Protein AF-A0A954RKA4-F1 (afdb_monomer)

Secondary structure (DSSP, 8-state):
--PPPPP------------SSSSPEEEEEEESSPPP-SS---TTTTTTSPPP---EEETS-TTPBPTT--EEEEEE-SSEEEEEEEE--------SSSSSS-EE-TT-SEES---TTSSSEEEEEEEE--TT---S-SSP-EEEEEEEE-SEEEEEETTEEESS-EEEEEESS-SSSS-S-TT-SSSS---S-EEEEEEETTEEEEEEEEEGGG-B-SSTTTB--S---TT-EEEEEEEEE-S-TTS-EEESS--TT--TTSSPPEEEEEEEEEE-----TT--S-SS--SHHHHHHHHHHHHHT---GGG--SSSS--SHHHHHHIIIIIS---TT-SS-SS-BSHHHHHHHHHHT-TT-S-TT---GGGT--SSSSS-SHHHHHHHHHHT-BTS-PPPP--------HHHHHHHHHHHHHHHTT-

pLDDT: mean 81.96, std 17.19, range [28.33, 98.38]

Mean predicted aligned error: 15.94 Å

Structure (mmCIF, N/CA/C/O backbone):
data_AF-A0A954RKA4-F1
#
_entry.id   AF-A0A954RKA4-F1
#
loop_
_atom_site.group_PDB
_atom_site.id
_atom_site.type_symbol
_atom_site.label_atom_id
_atom_site.label_alt_id
_atom_site.label_comp_id
_atom_site.label_asym_id
_atom_site.label_entity_id
_atom_site.label_seq_id
_atom_site.pdbx_PDB_ins_code
_atom_site.Cartn_x
_atom_site.Cartn_y
_atom_site.Cartn_z
_atom_site.occupancy
_atom_site.B_iso_or_equiv
_atom_site.auth_seq_id
_atom_site.auth_comp_id
_atom_site.auth_asym_id
_atom_site.auth_atom_id
_atom_site.pdbx_PDB_model_num
ATOM 1 N N . MET A 1 1 ? 3.715 -55.652 24.867 1.00 40.78 1 MET A N 1
ATOM 2 C CA . MET A 1 1 ? 4.384 -54.336 24.985 1.00 40.78 1 MET A CA 1
ATOM 3 C C . MET A 1 1 ? 4.525 -53.743 23.589 1.00 40.78 1 MET A C 1
ATOM 5 O O . MET A 1 1 ? 5.425 -54.133 22.860 1.00 40.78 1 MET A O 1
ATOM 9 N N . LYS A 1 2 ? 3.582 -52.889 23.175 1.00 31.70 2 LYS A N 1
ATOM 10 C CA . LYS A 1 2 ? 3.650 -52.148 21.905 1.00 31.70 2 LYS A CA 1
ATOM 11 C C . LYS A 1 2 ? 4.477 -50.883 22.158 1.00 31.70 2 LYS A C 1
ATOM 13 O O . LYS A 1 2 ? 4.059 -50.062 22.970 1.00 31.70 2 LYS A O 1
ATOM 18 N N . LYS A 1 3 ? 5.653 -50.753 21.537 1.00 32.97 3 LYS A N 1
ATOM 19 C CA . LYS A 1 3 ? 6.442 -49.512 21.572 1.00 32.97 3 LYS A CA 1
ATOM 20 C C . LYS A 1 3 ? 5.907 -48.576 20.486 1.00 32.97 3 LYS A C 1
ATOM 22 O O . LYS A 1 3 ? 5.891 -48.949 19.318 1.00 32.97 3 LYS A O 1
ATOM 27 N N . LYS A 1 4 ? 5.417 -47.409 20.906 1.00 32.41 4 LYS A N 1
ATOM 28 C CA . LYS A 1 4 ? 5.016 -46.299 20.036 1.00 32.41 4 LYS A CA 1
ATOM 29 C C . LYS A 1 4 ? 6.285 -45.652 19.469 1.00 32.41 4 LYS A C 1
ATOM 31 O O . LYS A 1 4 ? 7.171 -45.308 20.247 1.00 32.41 4 LYS A O 1
ATOM 36 N N . PHE A 1 5 ? 6.368 -45.511 18.150 1.00 32.53 5 PHE A N 1
ATOM 37 C CA . PHE A 1 5 ? 7.300 -44.588 17.505 1.00 32.53 5 PHE A CA 1
ATOM 38 C C . PHE A 1 5 ? 6.641 -43.208 17.514 1.00 32.53 5 PHE A C 1
ATOM 40 O O . PHE A 1 5 ? 5.547 -43.051 16.978 1.00 32.53 5 PHE A O 1
ATOM 47 N N . ALA A 1 6 ? 7.267 -42.244 18.184 1.00 33.91 6 ALA A N 1
ATOM 48 C CA . ALA A 1 6 ? 6.931 -40.835 18.044 1.00 33.91 6 ALA A CA 1
ATOM 49 C C . ALA A 1 6 ? 7.654 -40.321 16.793 1.00 33.91 6 ALA A C 1
ATOM 51 O O . ALA A 1 6 ? 8.879 -40.418 16.715 1.00 33.91 6 ALA A O 1
ATOM 52 N N . GLY A 1 7 ? 6.891 -39.860 15.802 1.00 29.59 7 GLY A N 1
ATOM 53 C CA . GLY A 1 7 ? 7.426 -39.140 14.653 1.00 29.59 7 GLY A CA 1
ATOM 54 C C . GLY A 1 7 ? 7.868 -37.756 15.108 1.00 29.59 7 GLY A C 1
ATOM 55 O O . GLY A 1 7 ? 7.061 -36.993 15.629 1.00 29.59 7 GLY A O 1
ATOM 56 N N . LEU A 1 8 ? 9.157 -37.471 14.961 1.00 30.92 8 LEU A N 1
ATOM 57 C CA . LEU A 1 8 ? 9.710 -36.136 15.115 1.00 30.92 8 LEU A CA 1
ATOM 58 C C . LEU A 1 8 ? 9.461 -35.413 13.786 1.00 30.92 8 LEU A C 1
ATOM 60 O O . LEU A 1 8 ? 10.080 -35.760 12.782 1.00 30.92 8 LEU A O 1
ATOM 64 N N . ALA A 1 9 ? 8.507 -34.482 13.765 1.00 30.31 9 ALA A N 1
ATOM 65 C CA . ALA A 1 9 ? 8.347 -33.557 12.652 1.00 30.31 9 ALA A CA 1
ATOM 66 C C . ALA A 1 9 ? 9.579 -32.644 12.641 1.00 30.31 9 ALA A C 1
ATOM 68 O O . ALA A 1 9 ? 9.789 -31.856 13.561 1.00 30.31 9 ALA A O 1
ATOM 69 N N . LEU A 1 10 ? 10.443 -32.837 11.647 1.00 31.09 10 LEU A N 1
ATOM 70 C CA . LEU A 1 10 ? 11.583 -31.972 11.400 1.00 31.09 10 LEU A CA 1
ATOM 71 C C . LEU A 1 10 ? 11.029 -30.747 10.667 1.00 31.09 10 LEU A C 1
ATOM 73 O O . LEU A 1 10 ? 10.738 -30.825 9.478 1.00 31.09 10 LEU A O 1
ATOM 77 N N . ALA A 1 11 ? 10.802 -29.653 11.393 1.00 31.05 11 ALA A N 1
ATOM 78 C CA . ALA A 1 11 ? 10.578 -28.359 10.768 1.00 31.05 11 ALA A CA 1
ATOM 79 C C . ALA A 1 11 ? 11.879 -27.986 10.048 1.00 31.05 11 ALA A C 1
ATOM 81 O O . ALA A 1 11 ? 12.910 -27.760 10.686 1.00 31.05 11 ALA A O 1
ATOM 82 N N . THR A 1 12 ? 11.856 -28.025 8.719 1.00 31.56 12 THR A N 1
ATOM 83 C CA . THR A 1 12 ? 12.965 -27.570 7.887 1.00 31.56 12 THR A CA 1
ATOM 84 C C . THR A 1 12 ? 13.032 -26.055 8.026 1.00 31.56 12 THR A C 1
ATOM 86 O O . THR A 1 12 ? 12.305 -25.333 7.358 1.00 31.56 12 THR A O 1
ATOM 89 N N . ALA A 1 13 ? 13.872 -25.569 8.937 1.00 32.25 13 ALA A N 1
ATOM 90 C CA . ALA A 1 13 ? 14.295 -24.181 8.907 1.00 32.25 13 ALA A CA 1
ATOM 91 C C . ALA A 1 13 ? 15.088 -23.984 7.609 1.00 32.25 13 ALA A C 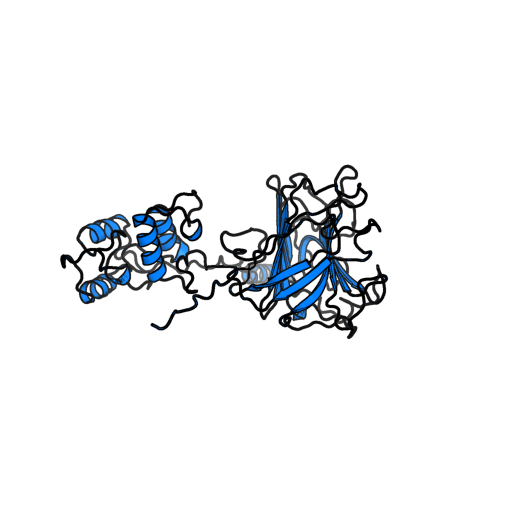1
ATOM 93 O O . ALA A 1 13 ? 16.156 -24.581 7.438 1.00 32.25 13 ALA A O 1
ATOM 94 N N . VAL A 1 14 ? 14.540 -23.198 6.683 1.00 33.31 14 VAL A N 1
ATOM 95 C CA . VAL A 1 14 ? 15.291 -22.696 5.534 1.00 33.31 14 VAL A CA 1
ATOM 96 C C . VAL A 1 14 ? 16.367 -21.778 6.104 1.00 33.31 14 VAL A C 1
ATOM 98 O O . VAL A 1 14 ? 16.091 -20.695 6.610 1.00 33.31 14 VAL A O 1
ATOM 101 N N . LEU A 1 15 ? 17.607 -22.263 6.103 1.00 28.33 15 LEU A N 1
ATOM 102 C CA . LEU A 1 15 ? 18.774 -21.413 6.275 1.00 28.33 15 LEU A CA 1
ATOM 103 C C . LEU A 1 15 ? 18.884 -20.554 5.015 1.00 28.33 15 LEU A C 1
ATOM 105 O O . LEU A 1 15 ? 19.332 -21.047 3.982 1.00 28.33 15 LEU A O 1
ATOM 109 N N . VAL A 1 16 ? 18.494 -19.285 5.108 1.00 34.72 16 VAL A N 1
ATOM 110 C CA . VAL A 1 16 ? 18.868 -18.276 4.114 1.00 34.72 16 VAL A CA 1
ATOM 111 C C . VAL A 1 16 ? 20.362 -18.014 4.297 1.00 34.72 16 VAL A C 1
ATOM 113 O O . VAL A 1 16 ? 20.797 -17.297 5.197 1.00 34.72 16 VAL A O 1
ATOM 116 N N . THR A 1 17 ? 21.180 -18.696 3.503 1.00 34.22 17 THR A N 1
ATOM 117 C CA . THR A 1 17 ? 22.578 -18.318 3.296 1.00 34.22 17 THR A CA 1
ATOM 118 C C . THR A 1 17 ? 22.600 -17.181 2.280 1.00 34.22 17 THR A C 1
ATOM 120 O O . THR A 1 17 ? 22.096 -17.369 1.178 1.00 34.22 17 THR A O 1
ATOM 123 N N . GLY A 1 18 ? 23.148 -16.024 2.663 1.00 41.81 18 GLY A N 1
ATOM 124 C CA . GLY A 1 18 ? 23.172 -14.813 1.836 1.00 41.81 18 GLY A CA 1
ATOM 125 C C . GLY A 1 18 ? 23.814 -15.008 0.460 1.00 41.81 18 GLY A C 1
ATOM 126 O O . GLY A 1 18 ? 24.760 -15.786 0.316 1.00 41.81 18 GLY A O 1
ATOM 127 N N . ASN A 1 19 ? 23.309 -14.272 -0.531 1.00 42.78 19 ASN A N 1
ATOM 128 C CA . ASN A 1 19 ? 23.819 -14.266 -1.898 1.00 42.78 19 ASN A CA 1
ATOM 129 C C . ASN A 1 19 ? 24.371 -12.882 -2.253 1.00 42.78 19 ASN A C 1
ATOM 131 O O . ASN A 1 19 ? 23.688 -11.875 -2.110 1.00 42.78 19 ASN A O 1
ATOM 135 N N . ALA A 1 20 ? 25.599 -12.851 -2.775 1.00 48.22 20 ALA A N 1
ATOM 136 C CA . ALA A 1 20 ? 26.123 -11.715 -3.525 1.00 48.22 20 ALA A CA 1
ATOM 137 C C . ALA A 1 20 ? 25.416 -11.694 -4.896 1.00 48.22 20 ALA A C 1
ATOM 139 O O . ALA A 1 20 ? 25.847 -12.347 -5.841 1.00 48.22 20 ALA A O 1
ATOM 140 N N . TYR A 1 21 ? 24.228 -11.083 -4.884 1.00 60.62 21 TYR A N 1
ATOM 141 C CA . TYR A 1 21 ? 23.344 -10.617 -5.965 1.00 60.62 21 TYR A CA 1
ATOM 142 C C . TYR A 1 21 ? 23.162 -11.477 -7.228 1.00 60.62 21 TYR A C 1
ATOM 144 O O . TYR A 1 21 ? 22.986 -10.941 -8.317 1.00 60.62 21 TYR A O 1
ATOM 152 N N . GLY A 1 22 ? 23.113 -12.807 -7.096 1.00 73.25 22 GLY A N 1
ATOM 153 C CA . GLY A 1 22 ? 22.403 -13.628 -8.088 1.00 73.25 22 GLY A CA 1
ATOM 154 C C . GLY A 1 22 ? 20.940 -13.183 -8.237 1.00 73.25 22 GLY A C 1
ATOM 155 O O . GLY A 1 22 ? 20.454 -12.407 -7.416 1.00 73.25 22 GLY A O 1
ATOM 156 N N . GLN A 1 23 ? 20.246 -13.693 -9.259 1.00 86.69 23 GLN A N 1
ATOM 157 C CA . GLN A 1 23 ? 18.830 -13.395 -9.494 1.00 86.69 23 GLN A CA 1
ATOM 158 C C . GLN A 1 23 ? 18.017 -13.528 -8.198 1.00 86.69 23 GLN A C 1
ATOM 160 O O . GLN A 1 23 ? 17.986 -14.596 -7.576 1.00 86.69 23 GLN A O 1
ATOM 165 N N . LYS A 1 24 ? 17.421 -12.415 -7.767 1.00 90.06 24 LYS A N 1
ATOM 166 C CA . LYS A 1 24 ? 16.569 -12.353 -6.580 1.00 90.06 24 LYS A CA 1
ATOM 167 C C . LYS A 1 24 ? 15.159 -12.804 -6.914 1.00 90.06 24 LYS A C 1
ATOM 169 O O . LYS A 1 24 ? 14.712 -12.629 -8.037 1.00 90.06 24 LYS A O 1
ATOM 174 N N . SER A 1 25 ? 14.465 -13.317 -5.908 1.00 92.62 25 SER A N 1
ATOM 175 C CA . SER A 1 25 ? 13.063 -13.708 -5.998 1.00 92.62 25 SER A CA 1
ATOM 176 C C . SER A 1 25 ? 12.302 -13.076 -4.831 1.00 92.62 25 SER A C 1
ATOM 178 O O . SER A 1 25 ? 12.846 -12.991 -3.725 1.00 92.62 25 SER A O 1
ATOM 180 N N . TYR A 1 26 ? 11.085 -12.598 -5.075 1.00 95.19 26 TYR A N 1
ATOM 181 C CA . TYR A 1 26 ? 10.196 -11.993 -4.084 1.00 95.19 26 TYR A CA 1
ATOM 182 C C . TYR A 1 26 ? 8.806 -12.624 -4.196 1.00 95.19 26 TYR A C 1
ATOM 184 O O . TYR A 1 26 ? 8.243 -12.702 -5.285 1.00 95.19 26 TYR A O 1
ATOM 192 N N . THR A 1 27 ? 8.236 -13.082 -3.077 1.00 95.31 27 THR A N 1
ATOM 193 C CA . THR A 1 27 ? 6.907 -13.713 -3.093 1.00 95.31 27 THR A CA 1
ATOM 194 C C . THR A 1 27 ? 5.807 -12.658 -2.991 1.00 95.31 27 THR A C 1
ATOM 196 O O . THR A 1 27 ? 5.656 -12.017 -1.952 1.00 95.31 27 THR A O 1
ATOM 199 N N . VAL A 1 28 ? 4.991 -12.526 -4.036 1.00 97.00 28 VAL A N 1
ATOM 200 C CA . VAL A 1 28 ? 3.840 -11.615 -4.077 1.00 97.00 28 VAL A CA 1
ATOM 201 C C . VAL A 1 28 ? 2.608 -12.388 -3.611 1.00 97.00 28 VAL A C 1
ATOM 203 O O . VAL A 1 28 ? 2.045 -13.215 -4.330 1.00 97.00 28 VAL A O 1
ATOM 206 N N . LYS A 1 29 ? 2.223 -12.183 -2.350 1.00 93.94 29 LYS A N 1
ATOM 207 C CA . LYS A 1 29 ? 1.128 -12.923 -1.707 1.00 93.94 29 LYS A CA 1
ATOM 208 C C . LYS A 1 29 ? -0.224 -12.258 -1.924 1.00 93.94 29 LYS A C 1
ATOM 210 O O . LYS A 1 29 ? -0.306 -11.034 -2.052 1.00 93.94 29 LYS A O 1
ATOM 215 N N . ARG A 1 30 ? -1.283 -13.070 -1.918 1.00 93.25 30 ARG A N 1
ATOM 216 C CA . ARG A 1 30 ? -2.652 -12.562 -2.004 1.00 93.25 30 ARG A CA 1
ATOM 217 C C . ARG A 1 30 ? -2.992 -11.766 -0.740 1.00 93.25 30 ARG A C 1
ATOM 219 O O . ARG A 1 30 ? -2.594 -12.170 0.347 1.00 93.25 30 ARG A O 1
ATOM 226 N N . ILE A 1 31 ? -3.759 -10.689 -0.849 1.00 88.62 31 ILE A N 1
ATOM 227 C CA . ILE A 1 31 ? -4.225 -9.865 0.269 1.00 88.62 31 ILE A CA 1
ATOM 228 C C . ILE A 1 31 ? -5.742 -9.985 0.437 1.00 88.62 31 ILE A C 1
ATOM 230 O O . ILE A 1 31 ? -6.473 -10.226 -0.527 1.00 88.62 31 ILE A O 1
ATOM 234 N N . SER A 1 32 ? -6.229 -9.909 1.676 1.00 80.44 32 SER A N 1
ATOM 235 C CA . SER A 1 32 ? -7.670 -9.920 1.973 1.00 80.44 32 SER A CA 1
ATOM 236 C C . SER A 1 32 ? -8.275 -8.531 2.147 1.00 80.44 32 SER A C 1
ATOM 238 O O . SER A 1 32 ? -9.467 -8.384 1.887 1.00 80.44 32 SER A O 1
ATOM 240 N N . SER A 1 33 ? -7.486 -7.543 2.578 1.00 79.69 33 SER A N 1
ATOM 241 C CA . SER A 1 33 ? -7.903 -6.144 2.664 1.00 79.69 33 SER A CA 1
ATOM 242 C C . SER A 1 33 ? -6.897 -5.273 1.907 1.00 79.69 33 SER A C 1
ATOM 244 O O . SER A 1 33 ? -5.787 -5.058 2.388 1.00 79.69 33 SER A O 1
ATOM 246 N N . PRO A 1 34 ? -7.236 -4.808 0.698 1.00 83.31 34 PRO A N 1
ATOM 247 C CA . PRO A 1 34 ? -6.290 -4.074 -0.125 1.00 83.31 34 PRO A CA 1
ATOM 248 C C . PRO A 1 34 ? -5.897 -2.727 0.511 1.00 83.31 34 PRO A C 1
ATOM 250 O O . PRO A 1 34 ? -6.751 -2.072 1.117 1.00 83.31 34 PRO A O 1
ATOM 253 N N . PRO A 1 35 ? -4.630 -2.302 0.364 1.00 85.12 35 PRO A N 1
ATOM 254 C CA . PRO A 1 35 ? -4.154 -1.000 0.820 1.00 85.12 35 PRO A CA 1
ATOM 255 C C . PRO A 1 35 ? -4.751 0.139 -0.018 1.00 85.12 35 PRO A C 1
ATOM 257 O O . PRO A 1 35 ? -5.205 -0.062 -1.152 1.00 85.12 35 PRO A O 1
ATOM 260 N N . VAL A 1 36 ? -4.737 1.353 0.529 1.00 85.19 36 VAL A N 1
ATOM 261 C CA . VAL A 1 36 ? -5.232 2.563 -0.130 1.00 85.19 36 VAL A CA 1
ATOM 262 C C . VAL A 1 36 ? -4.041 3.363 -0.634 1.00 85.19 36 VAL A C 1
ATOM 264 O O . VAL A 1 36 ? -3.213 3.796 0.144 1.00 85.19 36 VAL A O 1
ATOM 267 N N . ALA A 1 37 ? -3.971 3.629 -1.940 1.00 87.56 37 ALA A N 1
ATOM 268 C CA . ALA A 1 37 ? -2.922 4.491 -2.482 1.00 87.56 37 ALA A CA 1
ATOM 269 C C . ALA A 1 37 ? -3.180 5.965 -2.113 1.00 87.56 37 ALA A C 1
ATOM 271 O O . ALA A 1 37 ? -3.823 6.698 -2.873 1.00 87.56 37 ALA A O 1
ATOM 272 N N . ASP A 1 38 ? -2.701 6.396 -0.946 1.00 86.38 38 ASP A N 1
ATOM 273 C CA . ASP A 1 38 ? -2.819 7.773 -0.450 1.00 86.38 38 ASP A CA 1
ATOM 274 C C . ASP A 1 38 ? -1.472 8.409 -0.059 1.00 86.38 38 ASP A C 1
ATOM 276 O O . ASP A 1 38 ? -1.408 9.610 0.227 1.00 86.38 38 ASP A O 1
ATOM 280 N N . GLY A 1 39 ? -0.379 7.645 -0.154 1.00 86.88 39 GLY A N 1
ATOM 281 C CA . GLY A 1 39 ? 0.970 8.120 0.129 1.00 86.88 39 GLY A CA 1
ATOM 282 C C . GLY A 1 39 ? 1.261 8.188 1.626 1.00 86.88 39 GLY A C 1
ATOM 283 O O . GLY A 1 39 ? 2.191 8.901 2.023 1.00 86.88 39 GLY A O 1
ATOM 284 N N . VAL A 1 40 ? 0.484 7.480 2.446 1.00 86.06 40 VAL A N 1
ATOM 285 C CA . VAL A 1 40 ? 0.645 7.337 3.890 1.00 86.06 40 VAL A CA 1
ATOM 286 C C . VAL A 1 40 ? 0.630 5.855 4.229 1.00 86.06 40 VAL A C 1
ATOM 288 O O . VAL A 1 40 ? -0.375 5.183 4.097 1.00 86.06 40 VAL A O 1
ATOM 291 N N . MET A 1 41 ? 1.736 5.354 4.780 1.00 84.88 41 MET A N 1
ATOM 292 C CA . MET A 1 41 ? 1.774 3.976 5.255 1.00 84.88 41 MET A CA 1
ATOM 293 C C . MET A 1 41 ? 0.999 3.889 6.574 1.00 84.88 41 MET A C 1
ATOM 295 O O . MET A 1 41 ? 1.544 4.196 7.642 1.00 84.88 41 MET A O 1
ATOM 299 N N . SER A 1 42 ? -0.266 3.487 6.500 1.00 79.62 42 SER A N 1
ATOM 300 C CA . SER A 1 42 ? -1.127 3.375 7.671 1.00 79.62 42 SER A CA 1
ATOM 301 C C . SER A 1 42 ? -0.745 2.146 8.511 1.00 79.62 42 SER A C 1
ATOM 303 O O . SER A 1 42 ? -0.322 1.118 7.968 1.00 79.62 42 SER A O 1
ATOM 305 N N . PRO A 1 43 ? -0.856 2.204 9.852 1.00 74.19 43 PRO A N 1
ATOM 306 C CA . PRO A 1 43 ? -0.614 1.034 10.695 1.00 74.19 43 PRO A CA 1
ATOM 307 C C . PRO A 1 43 ? -1.485 -0.159 10.275 1.00 74.19 43 PRO A C 1
ATOM 309 O O . PRO A 1 43 ? -2.679 0.001 10.037 1.00 74.19 43 PRO A O 1
ATOM 312 N N . GLY A 1 44 ? -0.893 -1.354 10.179 1.00 67.12 44 GLY A N 1
ATOM 313 C CA . GLY A 1 44 ? -1.605 -2.593 9.835 1.00 67.12 44 GLY A CA 1
ATOM 314 C C . GLY A 1 44 ? -1.896 -2.806 8.343 1.00 67.12 44 GLY A C 1
ATOM 315 O O . GLY A 1 44 ? -2.179 -3.928 7.925 1.00 67.12 44 GLY A O 1
ATOM 316 N N . GLU A 1 45 ? -1.781 -1.767 7.517 1.00 77.50 45 GLU A N 1
ATOM 317 C CA . GLU A 1 45 ? -2.143 -1.804 6.095 1.00 77.50 45 GLU A CA 1
ATOM 318 C C . GLU A 1 45 ? -1.328 -2.827 5.288 1.00 77.50 45 GLU A C 1
ATOM 320 O O . GLU A 1 45 ? -1.862 -3.569 4.468 1.00 77.50 45 GLU A O 1
ATOM 325 N N . TRP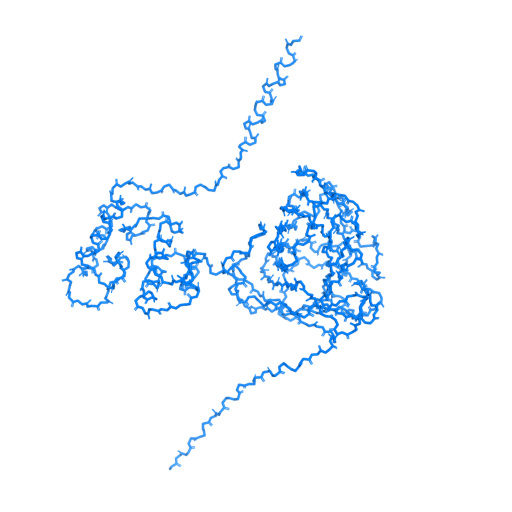 A 1 46 ? -0.031 -2.918 5.582 1.00 83.62 46 TRP A N 1
ATOM 326 C CA . TRP A 1 46 ? 0.920 -3.785 4.882 1.00 83.62 46 TRP A CA 1
ATOM 327 C C . TRP A 1 46 ? 1.418 -4.956 5.744 1.00 83.62 46 TRP A C 1
ATOM 329 O O . TRP A 1 46 ? 2.467 -5.545 5.458 1.00 83.62 46 TRP A O 1
ATOM 339 N N . ASP A 1 47 ? 0.702 -5.286 6.821 1.00 76.94 47 ASP A N 1
ATOM 340 C CA . ASP A 1 47 ? 1.088 -6.363 7.730 1.00 76.94 47 ASP A CA 1
ATOM 341 C C . ASP A 1 47 ? 1.045 -7.733 7.044 1.00 76.94 47 ASP A C 1
ATOM 343 O O . ASP A 1 47 ? 0.261 -8.005 6.139 1.00 76.94 47 ASP A O 1
ATOM 347 N N . GLY A 1 48 ? 1.979 -8.607 7.423 1.00 77.12 48 GLY A N 1
ATOM 348 C CA . GLY A 1 48 ? 2.141 -9.919 6.789 1.00 77.12 48 GLY A CA 1
ATOM 349 C C . GLY A 1 48 ? 2.678 -9.887 5.351 1.00 77.12 48 GLY A C 1
ATOM 350 O O . GLY A 1 48 ? 3.124 -10.930 4.867 1.00 77.12 48 GLY A O 1
ATOM 351 N N . VAL A 1 49 ? 2.712 -8.723 4.691 1.00 89.19 49 VAL A N 1
ATOM 352 C CA . VAL A 1 49 ? 3.351 -8.539 3.385 1.00 89.19 49 VAL A CA 1
ATOM 353 C C . VAL A 1 49 ? 4.864 -8.424 3.575 1.00 89.19 49 VAL A C 1
ATOM 355 O O . VAL A 1 49 ? 5.36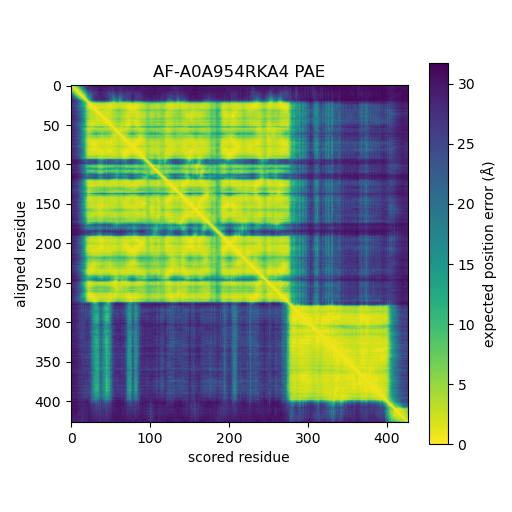6 -7.643 4.390 1.00 89.19 49 VAL A O 1
ATOM 358 N N . GLU A 1 50 ? 5.612 -9.236 2.829 1.00 87.56 50 GLU A N 1
ATOM 359 C CA . GLU A 1 50 ? 7.067 -9.302 2.939 1.00 87.56 50 GLU A CA 1
ATOM 360 C C . GLU A 1 50 ? 7.705 -7.947 2.609 1.00 87.56 50 GLU A C 1
ATOM 362 O O . GLU A 1 50 ? 7.356 -7.301 1.627 1.00 87.56 50 GLU A O 1
ATOM 367 N N . ASN A 1 51 ? 8.678 -7.511 3.405 1.00 89.00 51 ASN A N 1
ATOM 368 C CA . ASN A 1 51 ? 9.482 -6.352 3.043 1.00 89.00 51 ASN A CA 1
ATOM 369 C C . ASN A 1 51 ? 10.670 -6.808 2.198 1.00 89.00 51 ASN A C 1
ATOM 371 O O . ASN A 1 51 ? 11.455 -7.639 2.655 1.00 89.00 51 ASN A O 1
ATOM 375 N N . SER A 1 52 ? 10.824 -6.251 0.997 1.00 92.12 52 SER A N 1
ATOM 376 C CA . SER A 1 52 ? 12.013 -6.490 0.171 1.00 92.12 52 SER A CA 1
ATOM 377 C C . SER A 1 52 ? 13.287 -6.066 0.907 1.00 92.12 52 SER A C 1
ATOM 379 O O . SER A 1 52 ? 13.256 -5.307 1.878 1.00 92.12 52 SER A O 1
ATOM 381 N N . SER A 1 53 ? 14.440 -6.538 0.446 1.00 82.38 53 SER A N 1
ATOM 382 C CA . SER A 1 53 ? 15.713 -6.240 1.094 1.00 82.38 53 SER A CA 1
ATOM 383 C C . SER A 1 53 ? 16.866 -6.086 0.106 1.00 82.38 53 SER A C 1
ATOM 385 O O . SER A 1 53 ? 16.796 -6.494 -1.056 1.00 82.38 53 SER A O 1
ATOM 387 N N . GLU A 1 54 ? 17.971 -5.546 0.628 1.00 82.19 54 GLU A N 1
ATOM 388 C CA . GLU A 1 54 ? 19.298 -5.605 0.006 1.00 82.19 54 GLU A CA 1
ATOM 389 C C . GLU A 1 54 ? 19.386 -4.907 -1.360 1.00 82.19 54 GLU A C 1
ATOM 391 O O . GLU A 1 54 ? 19.978 -5.461 -2.286 1.00 82.19 54 GLU A O 1
ATOM 396 N N . PHE A 1 55 ? 18.805 -3.713 -1.523 1.00 90.94 55 PHE A N 1
ATOM 397 C CA . PHE A 1 55 ? 19.056 -2.937 -2.739 1.00 90.94 55 PHE A CA 1
ATOM 398 C C . PHE A 1 55 ? 20.564 -2.709 -2.890 1.00 90.94 55 PHE A C 1
ATOM 400 O O . PHE A 1 55 ? 21.286 -2.438 -1.926 1.00 90.94 55 PHE A O 1
ATOM 407 N N . ALA A 1 56 ? 21.043 -2.851 -4.116 1.00 89.75 56 ALA A N 1
ATOM 408 C CA . ALA A 1 56 ? 22.438 -2.625 -4.440 1.00 89.75 56 ALA A CA 1
ATOM 409 C C . ALA A 1 56 ? 22.586 -1.335 -5.237 1.00 89.75 56 ALA A C 1
ATOM 411 O O . ALA A 1 56 ? 21.607 -0.683 -5.604 1.00 89.75 56 ALA A O 1
ATOM 412 N N . MET A 1 57 ? 23.829 -0.991 -5.546 1.00 90.00 57 MET A N 1
ATOM 413 C CA . MET A 1 57 ? 24.146 0.248 -6.228 1.00 90.00 57 MET A CA 1
ATOM 414 C C . MET A 1 57 ? 24.554 0.045 -7.689 1.00 90.00 57 MET A C 1
ATOM 416 O O . MET A 1 57 ? 25.573 -0.583 -7.981 1.00 90.00 57 MET A O 1
ATOM 420 N N . LEU A 1 58 ? 23.793 0.622 -8.628 1.00 87.19 58 LEU A N 1
ATOM 421 C CA . LEU A 1 58 ? 24.231 0.710 -10.024 1.00 87.19 58 LEU A CA 1
ATOM 422 C C . LEU A 1 58 ? 25.431 1.647 -10.167 1.00 87.19 58 LEU A C 1
ATOM 424 O O . LEU A 1 58 ? 25.514 2.697 -9.527 1.00 87.19 58 LEU A O 1
ATOM 428 N N . ARG A 1 59 ? 26.310 1.308 -11.115 1.00 85.56 59 ARG A N 1
ATOM 429 C CA . ARG A 1 59 ? 27.538 2.037 -11.478 1.00 85.56 59 ARG A CA 1
ATOM 430 C C . ARG A 1 59 ? 28.521 2.183 -10.313 1.00 85.56 59 ARG A C 1
ATOM 432 O O . ARG A 1 59 ? 29.343 3.098 -10.323 1.00 85.56 59 ARG A O 1
ATOM 439 N N . GLN A 1 60 ? 28.421 1.289 -9.339 1.00 85.94 60 GLN A N 1
ATOM 440 C CA . GLN A 1 60 ? 29.303 1.163 -8.184 1.00 85.94 60 GLN A CA 1
ATOM 441 C C . GLN A 1 60 ? 29.858 -0.266 -8.119 1.00 85.94 60 GLN A C 1
ATOM 443 O O . GLN A 1 60 ? 29.526 -1.106 -8.963 1.00 85.94 60 GLN A O 1
ATOM 448 N N . ASP A 1 61 ? 30.738 -0.531 -7.156 1.00 82.56 61 ASP A N 1
ATOM 449 C CA . ASP A 1 61 ? 31.364 -1.843 -7.030 1.00 82.56 61 ASP A CA 1
ATOM 450 C C . ASP A 1 61 ? 30.338 -2.899 -6.571 1.00 82.56 61 ASP A C 1
ATOM 452 O O . ASP A 1 61 ? 29.390 -2.622 -5.830 1.00 82.56 61 ASP A O 1
ATOM 456 N N . GLU A 1 62 ? 30.528 -4.145 -7.015 1.00 77.75 62 GLU A N 1
ATOM 457 C CA . GLU A 1 62 ? 29.713 -5.283 -6.577 1.00 77.75 62 GLU A CA 1
ATOM 458 C C . GLU A 1 62 ? 29.820 -5.435 -5.050 1.00 77.75 62 GLU A C 1
ATOM 460 O O . GLU A 1 62 ? 30.903 -5.684 -4.514 1.00 77.75 62 GLU A O 1
ATOM 465 N N . GLY A 1 63 ? 28.697 -5.282 -4.344 1.00 78.19 63 GLY A N 1
ATOM 466 C CA . GLY A 1 63 ? 28.666 -5.291 -2.877 1.00 78.19 63 GLY A CA 1
ATOM 467 C C . GLY A 1 63 ? 28.206 -3.979 -2.251 1.00 78.19 63 GLY A C 1
ATOM 468 O O . GLY A 1 63 ? 27.790 -4.000 -1.092 1.00 78.19 63 GLY A O 1
ATOM 469 N N . ASP A 1 64 ? 28.233 -2.870 -2.993 1.00 86.19 64 ASP A N 1
ATOM 470 C CA . ASP A 1 64 ? 27.754 -1.587 -2.489 1.00 86.19 64 ASP A CA 1
ATOM 471 C C . ASP A 1 64 ? 26.230 -1.620 -2.310 1.00 86.19 64 ASP A C 1
ATOM 473 O O . ASP A 1 64 ? 25.477 -1.921 -3.239 1.00 86.19 64 ASP A O 1
ATOM 477 N N . VAL A 1 65 ? 25.797 -1.334 -1.082 1.00 87.50 65 VAL A N 1
ATOM 478 C CA . VAL A 1 65 ? 24.395 -1.371 -0.642 1.00 87.50 65 VAL A CA 1
ATOM 479 C C . VAL A 1 65 ? 23.784 0.022 -0.609 1.00 87.50 65 VAL A C 1
ATOM 481 O O . VAL A 1 65 ? 24.483 1.023 -0.426 1.00 87.50 65 VAL A O 1
ATOM 484 N N . ASP A 1 66 ? 22.463 0.082 -0.730 1.00 87.94 66 ASP A N 1
ATOM 485 C CA . ASP A 1 66 ? 21.704 1.314 -0.586 1.00 87.94 66 ASP A CA 1
ATOM 486 C C . ASP A 1 66 ? 21.819 1.895 0.837 1.00 87.94 66 ASP A C 1
ATOM 488 O O . ASP A 1 66 ? 21.467 1.270 1.834 1.00 87.94 66 ASP A O 1
ATOM 492 N N . ALA A 1 67 ? 22.302 3.134 0.948 1.00 87.62 67 ALA A N 1
ATOM 493 C CA . ALA A 1 67 ? 22.421 3.822 2.239 1.00 87.62 67 ALA A CA 1
ATOM 494 C C . ALA A 1 67 ? 21.105 4.466 2.715 1.00 87.62 67 ALA A C 1
ATOM 496 O O . ALA A 1 67 ? 21.047 5.005 3.819 1.00 87.62 67 ALA A O 1
ATOM 497 N N . HIS A 1 68 ? 20.078 4.454 1.866 1.00 89.00 68 HIS A N 1
ATOM 498 C CA . HIS A 1 68 ? 18.808 5.154 2.068 1.00 89.00 68 HIS A CA 1
ATOM 499 C C . HIS A 1 68 ? 17.624 4.205 2.243 1.00 89.00 68 HIS A C 1
ATOM 501 O O . HIS A 1 68 ? 16.476 4.621 2.115 1.00 89.00 68 HIS A O 1
ATOM 507 N N . GLU A 1 69 ? 17.908 2.935 2.522 1.00 89.88 69 GLU A N 1
ATOM 508 C CA . GLU A 1 69 ? 16.927 1.938 2.947 1.00 89.88 69 GLU A CA 1
ATOM 509 C C . GLU A 1 69 ? 15.693 1.895 2.038 1.00 89.88 69 GLU A C 1
ATOM 511 O O . GLU A 1 69 ? 14.561 1.917 2.510 1.00 89.88 69 GLU A O 1
ATOM 516 N N . TYR A 1 70 ? 15.914 1.846 0.723 1.00 92.38 70 TYR A N 1
ATOM 517 C CA . TYR A 1 70 ? 14.841 1.652 -0.244 1.00 92.38 70 TYR A CA 1
ATOM 518 C C . TYR A 1 70 ? 14.248 0.258 -0.062 1.00 92.38 70 TYR A C 1
ATOM 520 O O . TYR A 1 70 ? 14.953 -0.752 -0.138 1.00 92.38 70 TYR A O 1
ATOM 528 N N . ARG A 1 71 ? 12.950 0.192 0.216 1.00 93.56 71 ARG A N 1
ATOM 529 C CA . ARG A 1 71 ? 12.227 -1.059 0.452 1.00 93.56 71 ARG A CA 1
ATOM 530 C C . ARG A 1 71 ? 10.886 -0.989 -0.236 1.00 93.56 71 ARG A C 1
ATOM 532 O O . ARG A 1 71 ? 10.135 -0.055 0.020 1.00 93.56 71 ARG A O 1
ATOM 539 N N . PHE A 1 72 ? 10.581 -1.974 -1.065 1.00 96.88 72 PHE A N 1
ATOM 540 C CA . PHE A 1 72 ? 9.223 -2.221 -1.514 1.00 96.88 72 PHE A CA 1
ATOM 541 C C . PHE A 1 72 ? 8.533 -3.371 -0.779 1.00 96.88 72 PHE A C 1
ATOM 543 O O . PHE A 1 72 ? 9.195 -4.278 -0.262 1.00 96.88 72 PHE A O 1
ATOM 550 N N . ARG A 1 73 ? 7.203 -3.339 -0.806 1.00 97.00 73 ARG A N 1
ATOM 551 C CA . ARG A 1 73 ? 6.296 -4.458 -0.535 1.00 97.00 73 ARG A CA 1
ATOM 552 C C . ARG A 1 73 ? 5.351 -4.608 -1.721 1.00 97.00 73 ARG A C 1
ATOM 554 O O . ARG A 1 73 ? 4.992 -3.597 -2.320 1.00 97.00 73 ARG A O 1
ATOM 561 N N . MET A 1 74 ? 4.948 -5.830 -2.045 1.00 97.56 74 MET A N 1
ATOM 562 C CA . MET A 1 74 ? 3.945 -6.101 -3.072 1.00 97.56 74 MET A CA 1
ATOM 563 C C . MET A 1 74 ? 2.955 -7.154 -2.594 1.00 97.56 74 MET A C 1
ATOM 565 O O . MET A 1 74 ? 3.339 -8.171 -2.014 1.00 97.56 74 MET A O 1
ATOM 569 N N . ALA A 1 75 ? 1.684 -6.913 -2.877 1.00 96.25 75 ALA A N 1
ATOM 570 C CA . ALA A 1 75 ? 0.594 -7.838 -2.610 1.00 96.25 75 ALA A CA 1
ATOM 571 C C . ALA A 1 75 ? -0.434 -7.762 -3.741 1.00 96.25 75 ALA A C 1
ATOM 573 O O . ALA A 1 75 ? -0.374 -6.859 -4.576 1.00 96.25 75 ALA A O 1
ATOM 574 N N . TRP A 1 76 ? -1.369 -8.705 -3.790 1.00 96.56 76 TRP A N 1
ATOM 575 C CA . TRP A 1 76 ? -2.337 -8.767 -4.885 1.00 96.56 76 TRP A CA 1
ATOM 576 C C . TRP A 1 76 ? -3.699 -9.298 -4.450 1.00 96.56 76 TRP A C 1
ATOM 578 O O . TRP A 1 76 ? -3.790 -10.075 -3.507 1.00 96.56 76 TRP A O 1
ATOM 588 N N . ASP A 1 77 ? -4.769 -8.924 -5.135 1.00 94.31 77 ASP A N 1
ATOM 589 C CA . ASP A 1 77 ? -6.086 -9.541 -4.973 1.00 94.31 77 ASP A CA 1
ATOM 590 C C . ASP A 1 77 ? -6.750 -9.796 -6.334 1.00 94.31 77 ASP A C 1
ATOM 592 O O . ASP A 1 77 ? -6.112 -9.744 -7.384 1.00 94.31 77 ASP A O 1
ATOM 596 N N . ASP A 1 78 ? -8.041 -10.119 -6.335 1.00 92.50 78 ASP A N 1
ATOM 597 C CA . ASP A 1 78 ? -8.748 -10.437 -7.576 1.00 92.50 78 ASP A CA 1
ATOM 598 C C . ASP A 1 78 ? -8.927 -9.202 -8.492 1.00 92.50 78 ASP A C 1
ATOM 600 O O . ASP A 1 78 ? -9.291 -9.361 -9.658 1.00 92.50 78 ASP A O 1
ATOM 604 N N . GLU A 1 79 ? -8.678 -7.985 -7.992 1.00 90.94 79 GLU A N 1
ATOM 605 C CA . GLU A 1 79 ? -8.871 -6.716 -8.699 1.00 90.94 79 GLU A CA 1
ATOM 606 C C . GLU A 1 79 ? -7.553 -6.092 -9.176 1.00 90.94 79 GLU A C 1
ATOM 608 O O . GLU A 1 79 ? -7.502 -5.560 -10.293 1.00 90.94 79 GLU A O 1
ATOM 613 N N . ALA A 1 80 ? -6.495 -6.150 -8.364 1.00 94.75 80 ALA A N 1
ATOM 614 C CA . ALA A 1 80 ? -5.247 -5.456 -8.659 1.00 94.75 80 ALA A CA 1
ATOM 615 C C . ALA A 1 80 ? -3.997 -6.062 -8.006 1.00 94.75 80 ALA A C 1
ATOM 617 O O . ALA A 1 80 ? -4.047 -6.860 -7.068 1.00 94.75 80 ALA A O 1
ATOM 618 N N . MET A 1 81 ? -2.849 -5.579 -8.479 1.00 96.38 81 MET A N 1
ATOM 619 C CA . MET A 1 81 ? -1.586 -5.615 -7.753 1.00 96.38 81 MET A CA 1
ATOM 620 C C . MET A 1 81 ? -1.368 -4.287 -7.020 1.00 96.38 81 MET A C 1
ATOM 622 O O . MET A 1 81 ? -1.615 -3.207 -7.562 1.00 96.38 81 MET A O 1
ATOM 626 N N . TYR A 1 82 ? -0.845 -4.373 -5.804 1.00 96.69 82 TYR A N 1
ATOM 627 C CA . TYR A 1 82 ? -0.533 -3.243 -4.939 1.00 96.69 82 TYR A CA 1
ATOM 628 C C . TYR A 1 82 ? 0.960 -3.216 -4.663 1.00 96.69 82 TYR A C 1
ATOM 630 O O . TYR A 1 82 ? 1.577 -4.261 -4.440 1.00 96.69 82 TYR A O 1
ATOM 638 N N . MET A 1 83 ? 1.539 -2.021 -4.612 1.00 97.56 83 MET A N 1
ATOM 639 C CA . MET A 1 83 ? 2.938 -1.851 -4.238 1.00 97.56 83 MET A CA 1
ATOM 640 C C . MET A 1 83 ? 3.114 -0.672 -3.289 1.00 97.56 83 MET A C 1
ATOM 642 O O . MET A 1 83 ? 2.588 0.407 -3.529 1.00 97.56 83 MET A O 1
ATOM 646 N N . LEU A 1 84 ? 3.920 -0.869 -2.253 1.00 97.25 84 LEU A N 1
ATOM 647 C CA . LEU A 1 84 ? 4.460 0.191 -1.407 1.00 97.25 84 LEU A CA 1
ATOM 648 C C . LEU A 1 84 ? 5.946 0.320 -1.701 1.00 97.25 84 LEU A C 1
ATOM 650 O O . LEU A 1 84 ? 6.630 -0.694 -1.804 1.00 97.25 84 LEU A O 1
ATOM 654 N N . LEU A 1 85 ? 6.463 1.541 -1.745 1.00 97.06 85 LEU A N 1
ATOM 655 C CA . LEU A 1 85 ? 7.884 1.847 -1.696 1.00 97.06 85 LEU A CA 1
ATOM 656 C C . LEU A 1 85 ? 8.158 2.843 -0.568 1.00 97.06 85 LEU A C 1
ATOM 658 O O . LEU A 1 85 ? 7.540 3.900 -0.489 1.00 97.06 85 LEU A O 1
ATOM 662 N N . THR A 1 86 ? 9.135 2.522 0.273 1.00 95.75 86 THR A N 1
ATOM 663 C CA . THR A 1 86 ? 9.625 3.395 1.342 1.00 95.75 86 THR A CA 1
ATOM 664 C C . THR A 1 86 ? 11.119 3.651 1.212 1.00 95.75 86 THR A C 1
ATOM 666 O O . THR A 1 86 ? 11.842 2.835 0.638 1.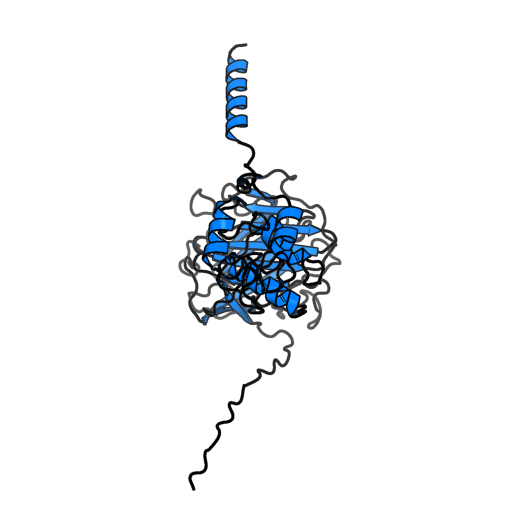00 95.75 86 THR A O 1
ATOM 669 N N . SER A 1 87 ? 11.587 4.777 1.745 1.00 93.50 87 SER A N 1
ATOM 670 C CA . SER A 1 87 ? 13.014 5.099 1.851 1.00 93.50 87 SER A CA 1
ATOM 671 C C . SER A 1 87 ? 13.267 6.082 2.990 1.00 93.50 87 SER A C 1
ATOM 673 O O . SER A 1 87 ? 12.416 6.920 3.272 1.00 93.50 87 SER A O 1
ATOM 675 N N . SER A 1 88 ? 14.457 6.033 3.594 1.00 92.81 88 SER A N 1
ATOM 676 C CA . SER A 1 88 ? 14.951 7.047 4.534 1.00 92.81 88 SER A CA 1
ATOM 677 C C . SER A 1 88 ? 15.679 8.218 3.853 1.00 92.81 88 SER A C 1
ATOM 679 O O . SER A 1 88 ? 16.273 9.064 4.528 1.00 92.81 88 SER A O 1
ATOM 681 N N . TYR A 1 89 ? 15.661 8.301 2.515 1.00 90.31 89 TYR A N 1
ATOM 682 C CA . TYR A 1 89 ? 16.215 9.443 1.786 1.00 90.31 89 TYR A CA 1
ATOM 683 C C . TYR A 1 89 ? 15.448 10.725 2.127 1.00 90.31 89 TYR A C 1
ATOM 685 O O . TYR A 1 89 ? 14.233 10.777 1.998 1.00 90.31 89 TYR A O 1
ATOM 693 N N . ALA A 1 90 ? 16.172 11.768 2.533 1.00 89.44 90 ALA A N 1
ATOM 694 C CA . ALA A 1 90 ? 15.613 13.058 2.954 1.00 89.44 90 ALA A CA 1
ATOM 695 C C . ALA A 1 90 ? 16.056 14.223 2.046 1.00 89.44 90 ALA A C 1
ATOM 697 O O . ALA A 1 9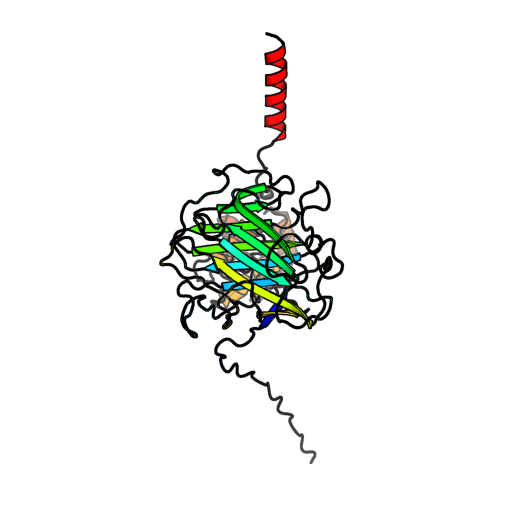0 ? 15.909 15.391 2.403 1.00 89.44 90 ALA A O 1
ATOM 698 N N . GLY A 1 91 ? 16.688 13.912 0.908 1.00 86.69 91 GLY A N 1
ATOM 699 C CA . GLY A 1 91 ? 17.272 14.887 -0.018 1.00 86.69 91 GLY A CA 1
ATOM 700 C C . GLY A 1 91 ? 16.336 15.331 -1.141 1.00 86.69 91 GLY A C 1
ATOM 701 O O . GLY A 1 91 ? 16.821 15.880 -2.129 1.00 86.69 91 GLY A O 1
ATOM 702 N N . TRP A 1 92 ? 15.031 15.075 -1.015 1.00 87.31 92 TRP A N 1
ATOM 703 C CA . TRP A 1 92 ? 14.044 15.415 -2.036 1.00 87.31 92 TRP A CA 1
ATOM 704 C C . TRP A 1 92 ? 14.045 16.909 -2.332 1.00 87.31 92 TRP A C 1
ATOM 706 O O . TRP A 1 92 ? 14.225 17.750 -1.451 1.00 87.31 92 TRP A O 1
ATOM 716 N N . VAL A 1 93 ? 13.840 17.234 -3.601 1.00 84.19 93 VAL A N 1
ATOM 717 C CA . VAL A 1 93 ? 13.794 18.610 -4.080 1.00 84.19 93 VAL A CA 1
ATOM 718 C C . VAL A 1 93 ? 12.432 18.880 -4.690 1.00 84.19 93 VAL A C 1
ATOM 720 O O . VAL A 1 93 ? 11.826 17.998 -5.299 1.00 84.19 93 VAL A O 1
ATOM 723 N N . SER A 1 94 ? 11.973 20.125 -4.600 1.00 79.62 94 SER A N 1
ATOM 724 C CA . SER A 1 94 ? 10.957 20.613 -5.528 1.00 79.62 94 SER A CA 1
ATOM 725 C C . SER A 1 94 ? 11.492 20.445 -6.953 1.00 79.62 94 SER A C 1
ATOM 727 O O . SER A 1 94 ? 12.537 21.021 -7.279 1.00 79.62 94 SER A O 1
ATOM 729 N N . GLY A 1 95 ? 10.831 19.666 -7.796 1.00 66.25 95 GLY A N 1
ATOM 730 C CA . GLY A 1 95 ? 11.262 19.450 -9.174 1.00 66.25 95 GLY A CA 1
ATOM 731 C C . GLY A 1 95 ? 10.271 19.981 -10.201 1.00 66.25 95 GLY A C 1
ATOM 732 O O . GLY A 1 95 ? 9.395 20.797 -9.914 1.00 66.25 95 GLY A O 1
ATOM 733 N N . GLN A 1 96 ? 10.496 19.563 -11.446 1.00 60.66 96 GLN A N 1
ATOM 734 C CA . GLN A 1 96 ? 9.667 19.882 -12.603 1.00 60.66 96 GLN A CA 1
ATOM 735 C C . GLN A 1 96 ? 8.512 18.870 -12.667 1.00 60.66 96 GLN A C 1
ATOM 737 O O . GLN A 1 96 ? 8.713 17.703 -12.993 1.00 60.66 96 GLN A O 1
ATOM 742 N N . GLY A 1 97 ? 7.313 19.323 -12.333 1.00 57.09 97 GLY A N 1
ATOM 743 C CA . GLY A 1 97 ? 6.043 18.613 -12.463 1.00 57.09 97 GLY A CA 1
ATOM 744 C C . GLY A 1 97 ? 4.953 19.653 -12.690 1.00 57.09 97 GLY A C 1
ATOM 745 O O . GLY A 1 97 ? 5.258 20.849 -12.745 1.00 57.09 97 GLY A O 1
ATOM 746 N N . SER A 1 98 ? 3.693 19.241 -12.817 1.00 51.31 98 SER A N 1
ATOM 747 C CA . SER A 1 98 ? 2.603 20.215 -12.787 1.00 51.31 98 SER A CA 1
ATOM 748 C C . SER A 1 98 ? 2.741 21.127 -11.561 1.00 51.31 98 SER A C 1
ATOM 750 O O . SER A 1 98 ? 2.999 20.638 -10.462 1.00 51.31 98 SER A O 1
ATOM 752 N N . ASP A 1 99 ? 2.670 22.447 -11.746 1.00 55.19 99 ASP A N 1
ATOM 753 C CA . ASP A 1 99 ? 2.886 23.454 -10.697 1.00 55.19 99 ASP A CA 1
ATOM 754 C C . ASP A 1 99 ? 1.824 23.333 -9.575 1.00 55.19 99 ASP A C 1
ATOM 756 O O . ASP A 1 99 ? 0.923 24.156 -9.525 1.00 55.19 99 ASP A O 1
ATOM 760 N N . LEU A 1 100 ? 1.843 22.304 -8.712 1.00 57.50 100 LEU A N 1
ATOM 761 C CA . LEU A 1 100 ? 0.794 21.934 -7.727 1.00 57.50 100 LEU A CA 1
ATOM 762 C C . LEU A 1 100 ? -0.662 21.888 -8.259 1.00 57.50 100 LEU A C 1
ATOM 764 O O . LEU A 1 100 ? -1.585 21.592 -7.504 1.00 57.50 100 LEU A O 1
ATOM 768 N N . GLU A 1 101 ? -0.883 22.194 -9.533 1.00 69.31 101 GLU A N 1
ATOM 769 C CA . GLU A 1 101 ? -2.151 22.128 -10.234 1.00 69.31 101 GLU A CA 1
ATOM 770 C C . GLU A 1 101 ? -2.243 20.769 -10.919 1.00 69.31 101 GLU A C 1
ATOM 772 O O . GLU A 1 101 ? -1.280 20.266 -11.487 1.00 69.31 101 GLU A O 1
ATOM 777 N N . GLU A 1 102 ? -3.409 20.155 -10.853 1.00 78.31 102 GLU A N 1
ATOM 778 C CA . GLU A 1 102 ? -3.692 18.890 -11.514 1.00 78.31 102 GLU A CA 1
ATOM 779 C C . GLU A 1 102 ? -3.646 19.073 -13.046 1.00 78.31 102 GLU A C 1
ATOM 781 O O . GLU A 1 102 ? -4.315 19.959 -13.592 1.00 78.31 102 GLU A O 1
ATOM 786 N N . LEU A 1 103 ? -2.836 18.271 -13.749 1.00 78.69 103 LEU A N 1
ATOM 787 C CA . LEU A 1 103 ? -2.735 18.296 -15.214 1.00 78.69 103 LEU A CA 1
ATOM 788 C C . LEU A 1 103 ? -3.273 16.999 -15.824 1.00 78.69 103 LEU A C 1
ATOM 790 O O . LEU A 1 103 ? -2.779 15.930 -15.469 1.00 78.69 103 LEU A O 1
ATOM 794 N N . PRO A 1 104 ? -4.203 17.074 -16.792 1.00 79.75 104 PRO A N 1
ATOM 795 C CA . PRO A 1 104 ? -4.675 15.892 -17.498 1.00 79.75 104 PRO A CA 1
ATOM 796 C C . PRO A 1 104 ? -3.574 15.314 -18.396 1.00 79.75 104 PRO A C 1
ATOM 798 O O . PRO A 1 104 ? -2.845 16.050 -19.066 1.00 79.75 104 PRO A O 1
ATOM 801 N N . CYS A 1 105 ? -3.490 13.988 -18.436 1.00 73.50 105 CYS A N 1
ATOM 802 C CA . CYS A 1 105 ? -2.568 13.231 -19.274 1.00 73.50 105 CYS A CA 1
ATOM 803 C C . CYS A 1 105 ? -2.998 13.137 -20.739 1.00 73.50 105 CYS A C 1
ATOM 805 O O . CYS A 1 105 ? -2.138 12.918 -21.587 1.00 73.50 105 CYS A O 1
ATOM 807 N N . GLU A 1 106 ? -4.297 13.262 -21.042 1.00 72.75 106 GLU A N 1
ATOM 808 C CA . GLU A 1 106 ? -4.881 13.106 -22.390 1.00 72.75 106 GLU A CA 1
ATOM 809 C C . GLU A 1 106 ? -4.321 11.889 -23.170 1.00 72.75 106 GLU A C 1
ATOM 811 O O . GLU A 1 106 ? -4.011 11.993 -24.356 1.00 72.75 106 GLU A O 1
ATOM 816 N N . GLY A 1 107 ? -4.132 10.744 -22.496 1.00 62.75 107 GLY A N 1
ATOM 817 C CA . GLY A 1 107 ? -3.615 9.509 -23.112 1.00 62.75 107 GLY A CA 1
ATOM 818 C C . GLY A 1 107 ? -2.167 9.588 -23.616 1.00 62.75 107 GLY A C 1
ATOM 819 O O . GLY A 1 107 ? -1.768 8.832 -24.497 1.00 62.75 107 GLY A O 1
ATOM 820 N N . THR A 1 108 ? -1.365 10.529 -23.114 1.00 66.81 108 THR A N 1
ATOM 821 C CA . THR A 1 108 ? 0.026 10.690 -23.554 1.00 66.81 108 THR A CA 1
ATOM 822 C C . THR A 1 108 ? 0.973 9.687 -22.889 1.00 66.81 108 THR A C 1
ATOM 824 O O . THR A 1 108 ? 0.855 9.382 -21.709 1.00 66.81 108 THR A O 1
ATOM 827 N N . LEU A 1 109 ? 1.981 9.234 -23.649 1.00 69.50 109 LEU A N 1
ATOM 828 C CA . LEU A 1 109 ? 3.074 8.370 -23.164 1.00 69.50 109 LEU A CA 1
ATOM 829 C C . LEU A 1 109 ? 3.866 9.006 -22.005 1.00 69.50 109 LEU A C 1
ATOM 831 O O . LEU A 1 109 ? 4.441 8.312 -21.172 1.00 69.50 109 LEU A O 1
ATOM 835 N N . ILE A 1 110 ? 3.953 10.340 -22.006 1.00 75.44 110 ILE A N 1
ATOM 836 C CA . ILE A 1 110 ? 4.672 11.141 -21.017 1.00 75.44 110 ILE A CA 1
ATOM 837 C C . ILE A 1 110 ? 3.762 12.283 -20.572 1.00 75.44 110 ILE A C 1
ATOM 839 O O . ILE A 1 110 ? 3.453 13.167 -21.375 1.00 75.44 110 ILE A O 1
ATOM 843 N N . CYS A 1 111 ? 3.436 12.317 -19.283 1.00 76.44 111 CYS A N 1
ATOM 844 C CA . CYS A 1 111 ? 2.639 13.370 -18.660 1.00 76.44 111 CYS A CA 1
ATOM 845 C C . CYS A 1 111 ? 3.442 14.158 -17.631 1.00 76.44 111 CYS A C 1
ATOM 847 O O . CYS A 1 111 ? 4.331 13.615 -16.986 1.00 76.44 111 CYS A O 1
ATOM 849 N N . GLY A 1 112 ? 3.090 15.427 -17.408 1.00 73.56 112 GLY A N 1
ATOM 850 C CA . GLY A 1 112 ? 3.630 16.220 -16.291 1.00 73.56 112 GLY A CA 1
ATOM 851 C C . GLY A 1 112 ? 5.053 16.762 -16.475 1.00 73.56 112 GLY A C 1
ATOM 852 O O . GLY A 1 112 ? 5.522 17.520 -15.635 1.00 73.56 112 GLY A O 1
ATOM 853 N N . GLY A 1 113 ? 5.731 16.453 -17.584 1.00 69.31 113 GLY A N 1
ATOM 854 C CA . GLY A 1 113 ? 7.087 16.935 -17.881 1.00 69.31 113 GLY A CA 1
ATOM 855 C C . GLY A 1 113 ? 7.967 15.837 -18.475 1.00 69.31 113 GLY A C 1
ATOM 856 O O . GLY A 1 113 ? 7.519 14.712 -18.632 1.00 69.31 113 GLY A O 1
ATOM 857 N N . THR A 1 114 ? 9.209 16.152 -18.864 1.00 55.91 114 THR A N 1
ATOM 858 C CA . THR A 1 114 ? 10.001 15.269 -19.752 1.00 55.91 114 THR A CA 1
ATOM 859 C C . THR A 1 114 ? 11.428 14.970 -19.284 1.00 55.91 114 THR A C 1
ATOM 861 O O . THR A 1 114 ? 12.303 14.829 -20.140 1.00 55.91 114 THR A O 1
ATOM 864 N N . ASN A 1 115 ? 11.732 14.921 -17.983 1.00 58.59 115 ASN A N 1
ATOM 865 C CA . ASN A 1 115 ? 13.132 14.770 -17.561 1.00 58.59 115 ASN A CA 1
ATOM 866 C C . ASN A 1 115 ? 13.439 13.461 -16.827 1.00 58.59 115 ASN A C 1
ATOM 868 O O . ASN A 1 115 ? 13.565 13.417 -15.607 1.00 58.59 115 ASN A O 1
ATOM 872 N N . PHE A 1 116 ? 13.672 12.411 -17.617 1.00 60.34 116 PHE A N 1
ATOM 873 C CA . PHE A 1 116 ? 14.442 11.251 -17.179 1.00 60.34 116 PHE A CA 1
ATOM 874 C C . PHE A 1 116 ? 15.860 11.685 -16.796 1.00 60.34 116 PHE A C 1
ATOM 876 O O . PHE A 1 116 ? 16.645 12.096 -17.651 1.00 60.34 116 PHE A O 1
ATOM 883 N N . GLY A 1 117 ? 16.202 11.590 -15.510 1.00 51.41 117 GLY A N 1
ATOM 884 C CA . GLY A 1 117 ? 17.562 11.846 -15.027 1.00 51.41 117 GLY A CA 1
ATOM 885 C C . GLY A 1 117 ? 17.899 13.303 -14.710 1.00 51.41 117 GLY A C 1
ATOM 886 O O . GLY A 1 117 ? 19.061 13.694 -14.826 1.00 51.41 117 GLY A O 1
ATOM 887 N N . GLY A 1 118 ? 16.925 14.114 -14.287 1.00 56.72 118 GLY A N 1
ATOM 888 C CA . GLY A 1 118 ? 17.219 15.465 -13.817 1.00 56.72 118 GLY A CA 1
ATOM 889 C C . GLY A 1 118 ? 16.027 16.202 -13.219 1.00 56.72 118 GLY A C 1
ATOM 890 O O . GLY A 1 118 ? 15.321 16.897 -13.932 1.00 56.72 118 GLY A O 1
ATOM 891 N N . SER A 1 119 ? 15.897 16.128 -11.898 1.00 64.00 119 SER A N 1
ATOM 892 C CA . SER A 1 119 ? 15.040 16.934 -11.021 1.00 64.00 119 SER A CA 1
ATOM 893 C C . SER A 1 119 ? 13.569 16.976 -11.478 1.00 64.00 119 SER A C 1
ATOM 895 O O . SER A 1 119 ? 13.195 17.856 -12.263 1.00 64.00 119 SER A O 1
ATOM 897 N N . PRO A 1 120 ? 12.713 16.067 -10.973 1.00 72.62 120 PRO A N 1
ATOM 898 C CA . PRO A 1 120 ? 12.926 15.204 -9.798 1.00 72.62 120 PRO A CA 1
ATOM 899 C C . PRO A 1 120 ? 13.782 13.949 -10.015 1.00 72.62 120 PRO A C 1
ATOM 901 O O . PRO A 1 120 ? 14.163 13.609 -11.137 1.00 72.62 120 PRO A O 1
ATOM 904 N N . ASP A 1 121 ? 14.074 13.267 -8.907 1.00 85.50 121 ASP A N 1
ATOM 905 C CA . ASP A 1 121 ? 14.466 11.856 -8.911 1.00 85.50 121 ASP A CA 1
ATOM 906 C C . ASP A 1 121 ? 13.293 11.013 -9.433 1.00 85.50 121 ASP A C 1
ATOM 908 O O . ASP A 1 121 ? 12.137 11.423 -9.337 1.00 85.50 121 ASP A O 1
ATOM 912 N N . SER A 1 122 ? 13.557 9.843 -10.010 1.00 87.19 122 SER A N 1
ATOM 913 C CA . SER A 1 122 ? 12.487 9.014 -10.578 1.00 87.19 122 SER A CA 1
ATOM 914 C C . SER A 1 122 ? 12.600 7.552 -10.202 1.00 87.19 122 SER A C 1
ATOM 916 O O . SER A 1 122 ? 13.684 6.967 -10.244 1.00 87.19 122 SER A O 1
ATOM 918 N N . LEU A 1 123 ? 11.456 6.966 -9.866 1.00 91.25 123 LEU A N 1
ATOM 919 C CA . LEU A 1 123 ? 11.294 5.527 -9.721 1.00 91.25 123 LEU A CA 1
ATOM 920 C C . LEU A 1 123 ? 11.053 4.944 -11.103 1.00 91.25 123 LEU A C 1
ATOM 922 O O . LEU A 1 123 ? 10.285 5.511 -11.875 1.00 91.25 123 LEU A O 1
ATOM 926 N N . ASN A 1 124 ? 11.731 3.848 -11.416 1.00 90.88 124 ASN A N 1
ATOM 927 C CA . ASN A 1 124 ? 11.606 3.136 -12.677 1.00 90.88 124 ASN A CA 1
ATOM 928 C C . ASN A 1 124 ? 11.335 1.669 -12.358 1.00 90.88 124 ASN A C 1
ATOM 930 O O . ASN A 1 124 ? 12.088 1.048 -11.606 1.00 90.88 124 ASN A O 1
ATOM 934 N N . PHE A 1 125 ? 10.268 1.142 -12.937 1.00 92.00 125 PHE A N 1
ATOM 935 C CA . PHE A 1 125 ? 9.815 -0.230 -12.795 1.00 92.00 125 PHE A CA 1
ATOM 936 C C . PHE A 1 125 ? 9.899 -0.920 -14.144 1.00 92.00 125 PHE A C 1
ATOM 938 O O . PHE A 1 125 ? 9.631 -0.297 -15.172 1.00 92.00 125 PHE A O 1
ATOM 945 N N . TYR A 1 126 ? 10.276 -2.188 -14.109 1.00 92.50 126 TYR A N 1
ATOM 946 C CA . TYR A 1 126 ? 10.196 -3.094 -15.235 1.00 92.50 126 TYR A CA 1
ATOM 947 C C . TYR A 1 126 ? 9.411 -4.310 -14.774 1.00 92.50 126 TYR A C 1
ATOM 949 O O . TYR A 1 126 ? 9.798 -4.920 -13.776 1.00 92.50 126 TYR A O 1
ATOM 957 N N . PHE A 1 127 ? 8.314 -4.612 -15.454 1.00 92.88 127 PHE A N 1
ATOM 958 C CA . PHE A 1 127 ? 7.472 -5.771 -15.193 1.00 92.88 127 PHE A CA 1
ATOM 959 C C . PHE A 1 127 ? 7.311 -6.558 -16.470 1.00 92.88 127 PHE A C 1
ATOM 961 O O . PHE A 1 127 ? 6.930 -6.003 -17.492 1.00 92.88 127 PHE A O 1
ATOM 968 N N . ASP A 1 128 ? 7.518 -7.849 -16.387 1.00 91.75 128 ASP A N 1
ATOM 969 C CA . ASP A 1 128 ? 7.352 -8.740 -17.510 1.00 91.75 128 ASP A CA 1
ATOM 970 C C . ASP A 1 128 ? 6.599 -9.978 -17.019 1.00 91.75 128 ASP A C 1
ATOM 972 O O . ASP A 1 128 ? 7.150 -10.756 -16.235 1.00 91.75 128 ASP A O 1
ATOM 976 N N . PRO A 1 129 ? 5.315 -10.112 -17.400 1.00 89.94 129 PRO A N 1
ATOM 977 C CA . PRO A 1 129 ? 4.496 -11.259 -17.038 1.00 89.94 129 PRO A CA 1
ATOM 978 C C . PRO A 1 129 ? 4.933 -12.597 -17.643 1.00 89.94 129 PRO A C 1
ATOM 980 O O . PRO A 1 129 ? 4.367 -13.617 -17.248 1.00 89.94 129 PRO A O 1
ATOM 983 N N . ASP A 1 130 ? 5.881 -12.589 -18.588 1.00 87.12 130 ASP A N 1
ATOM 984 C CA . ASP A 1 130 ? 6.462 -13.751 -19.267 1.00 87.12 130 ASP A CA 1
ATOM 985 C C . ASP A 1 130 ? 5.419 -14.778 -19.779 1.00 87.12 130 ASP A C 1
ATOM 987 O O . ASP A 1 130 ? 5.512 -15.981 -19.504 1.00 87.12 130 ASP A O 1
ATOM 991 N N . PRO A 1 131 ? 4.340 -14.354 -20.479 1.00 81.75 131 PRO A N 1
ATOM 992 C CA . PRO A 1 131 ? 3.305 -15.283 -20.935 1.00 81.75 131 PRO A CA 1
ATOM 993 C C . PRO A 1 131 ? 3.779 -16.186 -22.086 1.00 81.75 131 PRO A C 1
ATOM 995 O O . PRO A 1 131 ? 3.098 -17.165 -22.421 1.00 81.75 131 PRO A O 1
ATOM 998 N N . ASP A 1 132 ? 4.909 -15.864 -22.713 1.00 84.00 132 ASP A N 1
ATOM 999 C CA . ASP A 1 132 ? 5.520 -16.615 -23.803 1.00 84.00 132 ASP A CA 1
ATOM 1000 C C . ASP A 1 132 ? 6.717 -17.493 -23.373 1.00 84.00 132 ASP A C 1
ATOM 1002 O O . ASP A 1 132 ? 7.219 -18.248 -24.216 1.00 84.00 132 ASP A O 1
ATOM 1006 N N . ASP A 1 133 ? 7.049 -17.532 -22.072 1.00 85.06 133 ASP A N 1
ATOM 1007 C CA . ASP A 1 133 ? 8.083 -18.386 -21.450 1.00 85.06 133 ASP A CA 1
ATOM 1008 C C . ASP A 1 133 ? 9.483 -18.083 -22.021 1.00 85.06 133 ASP A C 1
ATOM 1010 O O . ASP A 1 133 ? 10.260 -18.992 -22.356 1.00 85.06 133 ASP A O 1
ATOM 1014 N N . GLU A 1 134 ? 9.785 -16.795 -22.201 1.00 86.81 134 GLU A N 1
ATOM 1015 C CA . GLU A 1 134 ? 11.086 -16.314 -22.624 1.00 86.81 134 GLU A CA 1
ATOM 1016 C C . GLU A 1 134 ? 12.128 -16.341 -21.495 1.00 86.81 134 GLU A C 1
ATOM 1018 O O . GLU A 1 134 ? 11.903 -16.032 -20.325 1.00 86.81 134 GLU A O 1
ATOM 1023 N N . ASP A 1 135 ? 13.352 -16.738 -21.856 1.00 87.88 135 ASP A N 1
ATOM 1024 C CA . ASP A 1 135 ? 14.457 -16.743 -20.902 1.00 87.88 135 ASP A CA 1
ATOM 1025 C C . ASP A 1 135 ? 14.750 -15.298 -20.446 1.00 87.88 135 ASP A C 1
ATOM 1027 O O . ASP A 1 135 ? 14.824 -14.383 -21.265 1.00 87.88 135 ASP A O 1
ATOM 1031 N N . ASN A 1 136 ? 15.076 -15.105 -19.161 1.00 90.31 136 ASN A N 1
ATOM 1032 C CA . ASN A 1 136 ? 15.516 -13.819 -18.597 1.00 90.31 136 ASN A CA 1
ATOM 1033 C C . ASN A 1 136 ? 16.926 -13.402 -19.092 1.00 90.31 136 ASN A C 1
ATOM 1035 O O . ASN A 1 136 ? 17.912 -13.347 -18.344 1.00 90.31 136 ASN A O 1
ATOM 1039 N N . VAL A 1 137 ? 17.031 -13.139 -20.394 1.00 83.69 137 VAL A N 1
ATOM 1040 C CA . VAL A 1 137 ? 18.212 -12.713 -21.152 1.00 83.69 137 VAL A CA 1
ATOM 1041 C C . VAL A 1 137 ? 17.826 -11.662 -22.203 1.00 83.69 137 VAL A C 1
ATOM 1043 O O . VAL A 1 137 ? 16.655 -11.476 -22.500 1.00 83.69 137 VAL A O 1
ATOM 1046 N N . ASP A 1 138 ? 18.814 -10.944 -22.748 1.00 76.94 138 ASP A N 1
ATOM 1047 C CA . ASP A 1 138 ? 18.574 -9.833 -23.683 1.00 76.94 138 ASP A CA 1
ATOM 1048 C C . ASP A 1 138 ? 18.102 -10.290 -25.087 1.00 76.94 138 ASP A C 1
ATOM 1050 O O . ASP A 1 138 ? 18.666 -11.260 -25.619 1.00 76.94 138 ASP A O 1
ATOM 1054 N N . PRO A 1 139 ? 17.245 -9.501 -25.780 1.00 81.38 139 PRO A N 1
ATOM 1055 C CA . PRO A 1 139 ? 16.540 -8.287 -25.333 1.00 81.38 139 PRO A CA 1
ATOM 1056 C C . PRO A 1 139 ? 15.172 -8.603 -24.703 1.00 81.38 139 PRO A C 1
ATOM 1058 O O . PRO A 1 139 ? 14.558 -9.568 -25.129 1.00 81.38 139 PRO A O 1
ATOM 1061 N N . PRO A 1 140 ? 14.683 -7.773 -23.767 1.00 84.44 140 PRO A N 1
ATOM 1062 C CA . PRO A 1 140 ? 13.487 -8.104 -23.009 1.00 84.44 140 PRO A CA 1
ATOM 1063 C C . PRO A 1 140 ? 12.194 -7.651 -23.704 1.00 84.44 140 PRO A C 1
ATOM 1065 O O . PRO A 1 140 ? 12.212 -6.679 -24.475 1.00 84.44 140 PRO A O 1
ATOM 1068 N N . ASP A 1 141 ? 11.075 -8.297 -23.395 1.00 85.75 141 ASP A N 1
ATOM 1069 C CA . ASP A 1 141 ? 9.742 -7.712 -23.495 1.00 85.75 141 ASP A CA 1
ATOM 1070 C C . ASP A 1 141 ? 9.139 -7.434 -22.104 1.00 85.75 141 ASP A C 1
ATOM 1072 O O . ASP A 1 141 ? 9.692 -7.826 -21.073 1.00 85.75 141 ASP A O 1
ATOM 1076 N N . GLY A 1 142 ? 8.146 -6.546 -22.044 1.00 88.75 142 GLY A N 1
ATOM 1077 C CA . GLY A 1 142 ? 7.548 -6.124 -20.778 1.00 88.75 142 GLY A CA 1
ATOM 1078 C C . GLY A 1 142 ? 7.041 -4.686 -20.752 1.00 88.75 142 GLY A C 1
ATOM 1079 O O . GLY A 1 142 ? 6.953 -3.984 -21.761 1.00 88.75 142 GLY A O 1
ATOM 1080 N N . TYR A 1 143 ? 6.727 -4.239 -19.545 1.00 88.44 143 TYR A N 1
ATOM 1081 C CA . TYR A 1 143 ? 6.170 -2.948 -19.178 1.00 88.44 143 TYR A CA 1
ATOM 1082 C C . TYR A 1 143 ? 7.187 -2.131 -18.389 1.00 88.44 143 TYR A C 1
ATOM 1084 O O . TYR A 1 143 ? 7.604 -2.515 -17.295 1.00 88.44 143 TYR A O 1
ATOM 1092 N N . GLN A 1 144 ? 7.525 -0.950 -18.892 1.00 87.56 144 GLN A N 1
ATOM 1093 C CA . GLN A 1 144 ? 8.280 0.054 -18.163 1.00 87.56 144 GLN A CA 1
ATOM 1094 C C . GLN A 1 144 ? 7.353 1.152 -17.648 1.00 87.56 144 GLN A C 1
ATOM 1096 O O . GLN A 1 144 ? 6.695 1.847 -18.419 1.00 87.56 144 GLN A O 1
ATOM 1101 N N . ILE A 1 145 ? 7.374 1.384 -16.340 1.00 88.12 145 ILE A N 1
ATOM 1102 C CA . ILE A 1 145 ? 6.689 2.515 -15.705 1.00 88.12 145 ILE A CA 1
ATOM 1103 C C . ILE A 1 145 ? 7.741 3.391 -15.043 1.00 88.12 145 ILE A C 1
ATOM 1105 O O . ILE A 1 145 ? 8.645 2.885 -14.380 1.00 88.12 145 ILE A O 1
ATOM 1109 N N . ALA A 1 146 ? 7.633 4.707 -15.184 1.00 88.31 146 ALA A N 1
ATOM 1110 C CA . ALA A 1 146 ? 8.452 5.633 -14.423 1.00 88.31 146 ALA A CA 1
ATOM 1111 C C . ALA A 1 146 ? 7.637 6.798 -13.871 1.00 88.31 146 ALA A C 1
ATOM 1113 O O . ALA A 1 146 ? 6.798 7.372 -14.564 1.00 88.31 146 ALA A O 1
ATOM 1114 N N . VAL A 1 147 ? 7.919 7.167 -12.623 1.00 89.69 147 VAL A N 1
ATOM 1115 C CA . VAL A 1 147 ? 7.266 8.290 -11.943 1.00 89.69 147 VAL A CA 1
ATOM 1116 C C . VAL A 1 147 ? 8.299 9.210 -11.309 1.00 89.69 147 VAL A C 1
ATOM 1118 O O . VAL A 1 147 ? 9.306 8.754 -10.760 1.00 89.69 147 VAL A O 1
ATOM 1121 N N . GLY A 1 148 ? 8.059 10.516 -11.389 1.00 89.12 148 GLY A N 1
ATOM 1122 C CA . GLY A 1 148 ? 8.877 11.523 -10.719 1.00 89.12 148 GLY A CA 1
ATOM 1123 C C . GLY A 1 148 ? 8.522 11.656 -9.239 1.00 89.12 148 GLY A C 1
ATOM 1124 O O . GLY A 1 148 ? 7.349 11.750 -8.886 1.00 89.12 148 GLY A O 1
ATOM 1125 N N . ILE A 1 149 ? 9.527 11.738 -8.372 1.00 89.31 149 ILE A N 1
ATOM 1126 C CA . ILE A 1 149 ? 9.357 11.967 -6.934 1.00 89.31 149 ILE A CA 1
ATOM 1127 C C . ILE A 1 149 ? 9.850 13.371 -6.585 1.00 89.31 149 ILE A C 1
ATOM 1129 O O . ILE A 1 149 ? 11.051 13.634 -6.489 1.00 89.31 149 ILE A O 1
ATOM 1133 N N . ASN A 1 150 ? 8.895 14.285 -6.427 1.00 88.31 150 ASN A N 1
ATOM 1134 C CA . ASN A 1 150 ? 9.125 15.648 -5.959 1.00 88.31 150 ASN A CA 1
ATOM 1135 C C . ASN A 1 150 ? 8.923 15.733 -4.443 1.00 88.31 150 ASN A C 1
ATOM 1137 O O . ASN A 1 150 ? 8.114 14.995 -3.891 1.00 88.31 150 ASN A O 1
ATOM 1141 N N . GLU A 1 151 ? 9.600 16.681 -3.787 1.00 89.94 151 GLU A N 1
ATOM 1142 C CA . GLU A 1 151 ? 9.275 17.051 -2.403 1.00 89.94 151 GLU A CA 1
ATOM 1143 C C . GLU A 1 151 ? 7.780 17.415 -2.278 1.00 89.94 151 GLU A C 1
ATOM 1145 O O . GLU A 1 151 ? 7.222 18.142 -3.111 1.00 89.94 151 GLU A O 1
ATOM 1150 N N . GLY A 1 152 ? 7.140 16.923 -1.219 1.00 90.25 152 GLY A N 1
ATOM 1151 C CA . GLY A 1 152 ? 5.714 17.059 -0.955 1.00 90.25 152 GLY A CA 1
ATOM 1152 C C . GLY A 1 152 ? 4.899 15.856 -1.424 1.00 90.25 152 GLY A C 1
ATOM 1153 O O . GLY A 1 152 ? 5.399 14.736 -1.518 1.00 90.25 152 GLY A O 1
ATOM 1154 N N . VAL A 1 153 ? 3.611 16.102 -1.672 1.00 91.25 153 VAL A N 1
ATOM 1155 C CA . VAL A 1 153 ? 2.689 15.091 -2.198 1.00 91.25 153 VAL A CA 1
ATOM 1156 C C . VAL A 1 153 ? 2.731 15.123 -3.718 1.00 91.25 153 VAL A C 1
ATOM 1158 O O . VAL A 1 153 ? 2.682 16.201 -4.317 1.00 91.25 153 VAL A O 1
ATOM 1161 N N . ALA A 1 154 ? 2.810 13.950 -4.330 1.00 91.25 154 ALA A N 1
ATOM 1162 C CA . ALA A 1 154 ? 2.799 13.754 -5.769 1.00 91.25 154 ALA A CA 1
ATOM 1163 C C . ALA A 1 154 ? 1.852 12.604 -6.125 1.00 91.25 154 ALA A C 1
ATOM 1165 O O . ALA A 1 154 ? 1.716 11.663 -5.345 1.00 91.25 154 ALA A O 1
ATOM 1166 N N . SER A 1 155 ? 1.173 12.679 -7.269 1.00 91.19 155 SER A N 1
ATOM 1167 C CA . SER A 1 155 ? 0.212 11.644 -7.653 1.00 91.19 155 SER A CA 1
ATOM 1168 C C . SER A 1 155 ? -0.001 11.517 -9.153 1.00 91.19 155 SER A C 1
ATOM 1170 O O . SER A 1 155 ? 0.162 12.478 -9.909 1.00 91.19 155 SER A O 1
ATOM 1172 N N . TYR A 1 156 ? -0.433 10.324 -9.551 1.00 90.00 156 TYR A N 1
ATOM 1173 C CA . TYR A 1 156 ? -1.155 10.059 -10.787 1.00 90.00 156 TYR A CA 1
ATOM 1174 C C . TYR A 1 156 ? -2.442 9.330 -10.436 1.00 90.00 156 TYR A C 1
ATOM 1176 O O . TYR A 1 156 ? -2.396 8.253 -9.844 1.00 90.00 156 TYR A O 1
ATOM 1184 N N . LYS A 1 157 ? -3.585 9.926 -10.749 1.00 86.88 157 LYS A N 1
ATOM 1185 C CA . LYS A 1 157 ? -4.899 9.358 -10.458 1.00 86.88 157 LYS A CA 1
ATOM 1186 C C . LYS A 1 157 ? -5.921 9.964 -11.403 1.00 86.88 157 LYS A C 1
ATOM 1188 O O . LYS A 1 157 ? -5.803 11.141 -11.727 1.00 86.88 157 LYS A O 1
ATOM 1193 N N . ASP A 1 158 ? -6.904 9.176 -11.831 1.00 83.12 158 ASP A N 1
ATOM 1194 C CA . ASP A 1 158 ? -8.009 9.655 -12.672 1.00 83.12 158 ASP A CA 1
ATOM 1195 C C . ASP A 1 158 ? -7.509 10.410 -13.920 1.00 83.12 158 ASP A C 1
ATOM 1197 O O . ASP A 1 158 ? -8.018 11.463 -14.298 1.00 83.12 158 ASP A O 1
ATOM 1201 N N . GLU A 1 159 ? -6.466 9.869 -14.554 1.00 78.38 159 GLU A N 1
ATOM 1202 C CA . GLU A 1 159 ? -5.794 10.453 -15.724 1.00 78.38 159 GLU A CA 1
ATOM 1203 C C . GLU A 1 159 ? -5.052 11.761 -15.486 1.00 78.38 159 GLU A C 1
ATOM 1205 O O . GLU A 1 159 ? -4.665 12.431 -16.447 1.00 78.38 159 GLU A O 1
ATOM 1210 N N . ALA A 1 160 ? -4.845 12.149 -14.239 1.00 82.56 160 ALA A N 1
ATOM 1211 C CA . ALA A 1 160 ? -4.244 13.420 -13.924 1.00 82.56 160 ALA A CA 1
ATOM 1212 C C . ALA A 1 160 ? -3.000 13.261 -13.067 1.00 82.56 160 ALA A C 1
ATOM 1214 O O . ALA A 1 160 ? -2.937 12.438 -12.155 1.00 82.56 160 ALA A O 1
ATOM 1215 N N . VAL A 1 161 ? -1.997 14.078 -13.372 1.00 86.25 161 VAL A N 1
ATOM 1216 C CA . VAL A 1 161 ? -0.760 14.160 -12.602 1.00 86.25 161 VAL A CA 1
ATOM 1217 C C . VAL A 1 161 ? -0.757 15.412 -11.742 1.00 86.25 161 VAL A C 1
ATOM 1219 O O . VAL A 1 161 ? -1.140 16.495 -12.189 1.00 86.25 161 VAL A O 1
ATOM 1222 N N . THR A 1 162 ? -0.275 15.268 -10.513 1.00 87.56 162 THR A N 1
ATOM 1223 C CA . THR A 1 162 ? -0.014 16.382 -9.601 1.00 87.56 162 THR A CA 1
ATOM 1224 C C . THR A 1 162 ? 1.416 16.294 -9.099 1.00 87.56 162 THR A C 1
ATOM 1226 O O . THR A 1 162 ? 1.813 15.258 -8.570 1.00 87.56 162 THR A O 1
ATOM 1229 N N . ASN A 1 163 ? 2.190 17.377 -9.244 1.00 88.31 163 ASN A N 1
ATOM 1230 C CA . ASN A 1 163 ? 3.551 17.488 -8.705 1.00 88.31 163 ASN A CA 1
ATOM 1231 C C . ASN A 1 163 ? 4.440 16.286 -9.082 1.00 88.31 163 ASN A C 1
ATOM 1233 O O . ASN A 1 163 ? 5.209 15.778 -8.274 1.00 88.31 163 ASN A O 1
ATOM 1237 N N . THR A 1 164 ? 4.325 15.791 -10.312 1.00 87.56 164 THR A N 1
ATOM 1238 C CA . THR A 1 164 ? 5.110 14.658 -10.816 1.00 87.56 164 THR A CA 1
ATOM 1239 C C . THR A 1 164 ? 5.170 14.677 -12.340 1.00 87.56 164 THR A C 1
ATOM 1241 O O . THR A 1 164 ? 4.505 15.490 -12.989 1.00 87.56 164 THR A O 1
ATOM 1244 N N . PHE A 1 165 ? 5.953 13.758 -12.895 1.00 85.56 165 PHE A N 1
ATOM 1245 C CA . PHE A 1 165 ? 5.787 13.270 -14.252 1.00 85.56 165 PHE A CA 1
ATOM 1246 C C . PHE A 1 165 ? 5.488 11.770 -14.214 1.00 85.56 165 PHE A C 1
ATOM 1248 O O . PHE A 1 165 ? 5.904 11.070 -13.292 1.00 85.56 165 PHE A O 1
ATOM 1255 N N . VAL A 1 166 ? 4.824 11.280 -15.251 1.00 84.81 166 VAL A N 1
ATOM 1256 C CA . VAL A 1 166 ? 4.587 9.852 -15.464 1.00 84.81 166 VAL A CA 1
ATOM 1257 C C . VAL A 1 166 ? 5.064 9.482 -16.854 1.00 84.81 166 VAL A C 1
ATOM 1259 O O . VAL A 1 166 ? 4.847 10.230 -17.807 1.00 84.81 166 VAL A O 1
ATOM 1262 N N . PHE A 1 167 ? 5.701 8.327 -16.958 1.00 82.62 167 PHE A N 1
ATOM 1263 C CA . PHE A 1 167 ? 5.971 7.635 -18.202 1.00 82.62 167 PHE A CA 1
ATOM 1264 C C . PHE A 1 167 ? 5.531 6.189 -18.084 1.00 82.62 167 PHE A C 1
ATOM 1266 O O . PHE A 1 167 ? 5.709 5.557 -17.044 1.00 82.62 167 PHE A O 1
ATOM 1273 N N . MET A 1 168 ? 4.998 5.674 -19.176 1.00 81.56 168 MET A N 1
ATOM 1274 C CA . MET A 1 168 ? 4.599 4.286 -19.296 1.00 81.56 168 MET A CA 1
ATOM 1275 C C . MET A 1 168 ? 4.896 3.834 -20.723 1.00 81.56 168 MET A C 1
ATOM 1277 O O . MET A 1 168 ? 4.531 4.533 -21.660 1.00 81.56 168 MET A O 1
ATOM 1281 N N . GLU A 1 169 ? 5.596 2.719 -20.904 1.00 80.62 169 GLU A N 1
ATOM 1282 C CA . GLU A 1 169 ? 5.894 2.124 -22.212 1.00 80.62 169 GLU A CA 1
ATOM 1283 C C . GLU A 1 169 ? 5.890 0.590 -22.140 1.00 80.62 169 GLU A C 1
ATOM 1285 O O . GLU A 1 169 ? 6.246 0.019 -21.118 1.00 80.62 169 GLU A O 1
ATOM 1290 N N . ALA A 1 170 ? 5.427 -0.064 -23.207 1.00 82.81 170 ALA A N 1
ATOM 1291 C CA . ALA A 1 170 ? 5.562 -1.505 -23.374 1.00 82.81 170 ALA A CA 1
ATOM 1292 C C . ALA A 1 170 ? 6.556 -1.793 -24.500 1.00 82.81 170 ALA A C 1
ATOM 1294 O O . ALA A 1 170 ? 6.561 -1.124 -25.547 1.00 82.81 170 ALA A O 1
ATOM 1295 N N . HIS A 1 171 ? 7.381 -2.804 -24.285 1.00 81.50 171 HIS A N 1
ATOM 1296 C CA . HIS A 1 171 ? 8.499 -3.176 -25.130 1.00 81.50 171 HIS A CA 1
ATOM 1297 C C . HIS A 1 171 ? 8.319 -4.616 -25.576 1.00 81.50 171 HIS A C 1
ATOM 1299 O O . HIS A 1 171 ? 7.991 -5.449 -24.753 1.00 81.50 171 HIS A O 1
ATOM 1305 N N . VAL A 1 172 ? 8.560 -4.897 -26.855 1.00 84.25 172 VAL A N 1
ATOM 1306 C CA . VAL A 1 172 ? 8.599 -6.263 -27.397 1.00 84.25 172 VAL A CA 1
ATOM 1307 C C . VAL A 1 172 ? 9.980 -6.459 -28.006 1.00 84.25 172 VAL A C 1
ATOM 1309 O O . VAL A 1 172 ? 10.365 -5.671 -28.883 1.00 84.25 172 VAL A O 1
ATOM 1312 N N . ASP A 1 173 ? 10.734 -7.447 -27.520 1.00 85.00 173 ASP A N 1
ATOM 1313 C CA . ASP A 1 173 ? 12.100 -7.767 -27.957 1.00 85.00 173 ASP A CA 1
ATOM 1314 C C . ASP A 1 173 ? 13.050 -6.541 -27.987 1.00 85.00 173 ASP A C 1
ATOM 1316 O O . ASP A 1 173 ? 13.891 -6.383 -28.888 1.00 85.00 173 ASP A O 1
ATOM 1320 N N . THR A 1 174 ? 12.921 -5.595 -27.047 1.00 83.50 174 THR A N 1
ATOM 1321 C CA . THR A 1 174 ? 13.728 -4.363 -27.034 1.00 83.50 174 THR A CA 1
ATOM 1322 C C . THR A 1 174 ? 13.906 -3.776 -25.640 1.00 83.50 174 THR A C 1
ATOM 1324 O O . THR A 1 174 ? 12.979 -3.694 -24.855 1.00 83.50 174 THR A O 1
ATOM 1327 N N . GLY A 1 175 ? 15.090 -3.225 -25.358 1.00 73.69 175 GLY A N 1
ATOM 1328 C CA . GLY A 1 175 ? 15.327 -2.524 -24.090 1.00 73.69 175 GLY A CA 1
ATOM 1329 C C . GLY A 1 175 ? 14.755 -1.099 -24.010 1.00 73.69 175 GLY A C 1
ATOM 1330 O O . GLY A 1 175 ? 14.746 -0.528 -22.928 1.00 73.69 175 GLY A O 1
ATOM 1331 N N . PHE A 1 176 ? 14.355 -0.481 -25.136 1.00 71.06 176 PHE A N 1
ATOM 1332 C CA . PHE A 1 176 ? 13.766 0.874 -25.178 1.00 71.06 176 PHE A CA 1
ATOM 1333 C C . PHE A 1 176 ? 12.894 1.104 -26.428 1.00 71.06 176 PHE A C 1
ATOM 1335 O O . PHE A 1 176 ? 13.232 0.613 -27.512 1.00 71.06 176 PHE A O 1
ATOM 1342 N N . GLY A 1 177 ? 11.866 1.957 -26.307 1.00 61.25 177 GLY A N 1
ATOM 1343 C CA . GLY A 1 177 ? 11.116 2.554 -27.419 1.00 61.25 177 GLY A CA 1
ATOM 1344 C C . GLY A 1 177 ? 9.757 1.910 -27.717 1.00 61.25 177 GLY A C 1
ATOM 1345 O O . GLY A 1 177 ? 9.527 0.739 -27.430 1.00 61.25 177 GLY A O 1
ATOM 1346 N N . ASN A 1 178 ? 8.874 2.700 -28.343 1.00 57.44 178 ASN A N 1
ATOM 1347 C CA . ASN A 1 178 ? 7.449 2.388 -28.477 1.00 57.44 178 ASN A CA 1
ATOM 1348 C C . ASN A 1 178 ? 7.194 1.387 -29.609 1.00 57.44 178 ASN A C 1
ATOM 1350 O O . ASN A 1 178 ? 6.874 1.777 -30.736 1.00 57.44 178 ASN A O 1
ATOM 1354 N N . ASN A 1 179 ? 7.351 0.103 -29.293 1.00 59.59 179 ASN A N 1
ATOM 1355 C CA . ASN A 1 179 ? 6.992 -1.005 -30.178 1.00 59.59 179 ASN A CA 1
ATOM 1356 C C . ASN A 1 179 ? 5.755 -1.777 -29.684 1.00 59.59 179 ASN A C 1
ATOM 1358 O O . ASN A 1 179 ? 5.086 -2.381 -30.514 1.00 59.59 179 ASN A O 1
ATOM 1362 N N . GLY A 1 180 ? 5.419 -1.713 -28.386 1.00 54.59 180 GLY A N 1
ATOM 1363 C CA . GLY A 1 180 ? 4.255 -2.394 -27.798 1.00 54.59 180 GLY A CA 1
ATOM 1364 C C . GLY A 1 180 ? 2.933 -1.618 -27.875 1.00 54.59 180 GLY A C 1
ATOM 1365 O O . GLY A 1 180 ? 1.887 -2.132 -27.490 1.00 54.59 180 GLY A O 1
ATOM 1366 N N . THR A 1 181 ? 2.930 -0.379 -28.384 1.00 58.66 181 THR A N 1
ATOM 1367 C CA . THR A 1 181 ? 1.725 0.467 -28.557 1.00 58.66 181 THR A CA 1
ATOM 1368 C C . THR A 1 181 ? 0.874 0.705 -27.296 1.00 58.66 181 THR A C 1
ATOM 1370 O O . THR A 1 181 ? -0.276 1.131 -27.408 1.00 58.66 181 THR A O 1
ATOM 1373 N N . TRP A 1 182 ? 1.436 0.508 -26.100 1.00 61.56 182 TRP A N 1
ATOM 1374 C CA . TRP A 1 182 ? 0.787 0.850 -24.830 1.00 61.56 182 TRP A CA 1
ATOM 1375 C C . TRP A 1 182 ? 0.502 2.360 -24.783 1.00 61.56 182 TRP A C 1
ATOM 1377 O O . TRP A 1 182 ? 1.395 3.177 -25.023 1.00 61.56 182 TRP A O 1
ATOM 1387 N N . GLY A 1 183 ? -0.769 2.731 -24.598 1.00 53.72 183 GLY A N 1
ATOM 1388 C CA . GLY A 1 183 ? -1.232 4.124 -24.659 1.00 53.72 183 GLY A CA 1
ATOM 1389 C C . GLY A 1 183 ? -1.423 4.721 -26.067 1.00 53.72 183 GLY A C 1
ATOM 1390 O O . GLY A 1 183 ? -1.553 5.934 -26.194 1.00 53.72 183 GLY A O 1
ATOM 1391 N N . GLN A 1 184 ? -1.432 3.925 -27.147 1.00 49.03 184 GLN A N 1
ATOM 1392 C CA . GLN A 1 184 ? -1.774 4.397 -28.511 1.00 49.03 184 GLN A CA 1
ATOM 1393 C C . GLN A 1 184 ? -3.086 3.786 -29.052 1.00 49.03 184 GLN A C 1
ATOM 1395 O O . GLN A 1 184 ? -3.400 3.945 -30.236 1.00 49.03 184 GLN A O 1
ATOM 1400 N N . GLY A 1 185 ? -3.823 3.060 -28.203 1.00 40.28 185 GLY A N 1
ATOM 1401 C CA . GLY A 1 185 ? -4.829 2.069 -28.595 1.00 40.28 185 GLY A CA 1
ATOM 1402 C C . GLY A 1 185 ? -6.296 2.487 -28.537 1.00 40.28 185 GLY A C 1
ATOM 1403 O O . GLY A 1 185 ? -7.108 1.811 -29.148 1.00 40.28 185 GLY A O 1
ATOM 1404 N N . ASP A 1 186 ? -6.649 3.593 -27.900 1.00 41.28 186 ASP A N 1
ATOM 1405 C CA . ASP A 1 186 ? -7.872 4.370 -28.092 1.00 41.28 186 ASP A CA 1
ATOM 1406 C C . ASP A 1 186 ? -7.644 5.737 -27.422 1.00 41.28 186 ASP A C 1
ATOM 1408 O O . ASP A 1 186 ? -6.732 5.909 -26.621 1.00 41.28 186 ASP A O 1
ATOM 1412 N N . ASP A 1 187 ? -8.414 6.765 -27.768 1.00 41.25 187 ASP A N 1
ATOM 1413 C CA . ASP A 1 187 ? -8.311 8.066 -27.090 1.00 41.25 187 ASP A CA 1
ATOM 1414 C C . ASP A 1 187 ? -8.845 8.009 -25.625 1.00 41.25 187 ASP A C 1
ATOM 1416 O O . ASP A 1 187 ? -9.289 9.033 -25.098 1.00 41.25 187 ASP A O 1
ATOM 1420 N N . ALA A 1 188 ? -8.879 6.832 -24.978 1.00 44.19 188 ALA A N 1
ATOM 1421 C CA . ALA A 1 188 ? -9.167 6.652 -23.560 1.00 44.19 188 ALA A CA 1
ATOM 1422 C C . ALA A 1 188 ? -7.846 6.307 -22.860 1.00 44.19 188 ALA A C 1
ATOM 1424 O O . ALA A 1 188 ? -7.314 5.212 -22.989 1.00 44.19 188 ALA A O 1
ATOM 1425 N N . GLY A 1 189 ? -7.254 7.278 -22.162 1.00 47.38 189 GLY A N 1
ATOM 1426 C CA . GLY A 1 189 ? -5.990 7.051 -21.472 1.00 47.38 189 GLY A CA 1
ATOM 1427 C C . GLY A 1 189 ? -6.065 5.815 -20.566 1.00 47.38 189 GLY A C 1
ATOM 1428 O O . GLY A 1 189 ? -7.069 5.568 -19.902 1.00 47.38 189 GLY A O 1
ATOM 1429 N N . HIS A 1 190 ? -4.989 5.031 -20.520 1.00 58.69 190 HIS A N 1
ATOM 1430 C CA . HIS A 1 190 ? -4.879 3.906 -19.594 1.00 58.69 190 HIS A CA 1
ATOM 1431 C C . HIS A 1 190 ? -4.551 4.476 -18.212 1.00 58.69 190 HIS A C 1
ATOM 1433 O O . HIS A 1 190 ? -3.404 4.740 -17.843 1.00 58.69 190 HIS A O 1
ATOM 1439 N N . THR A 1 191 ? -5.618 4.791 -17.491 1.00 55.41 191 THR A N 1
ATOM 1440 C CA . THR A 1 191 ? -5.622 5.645 -16.293 1.00 55.41 191 THR A CA 1
ATOM 1441 C C . THR A 1 191 ? -6.183 4.933 -15.080 1.00 55.41 191 THR A C 1
ATOM 1443 O O . THR A 1 191 ? -6.381 5.523 -14.021 1.00 55.41 191 THR A O 1
ATOM 1446 N N . ALA A 1 192 ? -6.418 3.635 -15.263 1.00 72.81 192 ALA A N 1
ATOM 1447 C CA . ALA A 1 192 ? -6.913 2.736 -14.251 1.00 72.81 192 ALA A CA 1
ATOM 1448 C C . ALA A 1 192 ? -5.873 2.523 -13.143 1.00 72.81 192 ALA A C 1
ATOM 1450 O O . ALA A 1 192 ? -6.255 2.374 -11.984 1.00 72.81 192 ALA A O 1
ATOM 1451 N N . TRP A 1 193 ? -4.573 2.560 -13.464 1.00 88.31 193 TRP A N 1
ATOM 1452 C CA . TRP A 1 193 ? -3.545 2.560 -12.430 1.00 88.31 193 TRP A CA 1
ATOM 1453 C C . TRP A 1 193 ? -3.379 3.938 -11.802 1.00 88.31 193 TRP A C 1
ATOM 1455 O O . TRP A 1 193 ? -3.552 4.974 -12.446 1.00 88.31 193 TRP A O 1
ATOM 1465 N N . SER A 1 194 ? -2.997 3.942 -10.532 1.00 90.31 194 SER A N 1
ATOM 1466 C CA . SER A 1 194 ? -2.757 5.167 -9.786 1.00 90.31 194 SER A CA 1
ATOM 1467 C C . SER A 1 194 ? -1.560 5.030 -8.867 1.00 90.31 194 SER A C 1
ATOM 1469 O O . SER A 1 194 ? -1.257 3.933 -8.396 1.00 90.31 194 SER A O 1
ATOM 1471 N N . PHE A 1 195 ? -0.921 6.152 -8.562 1.00 93.44 195 PHE A N 1
ATOM 1472 C CA . PHE A 1 195 ? 0.019 6.231 -7.455 1.00 93.44 195 PHE A CA 1
ATOM 1473 C C . PHE A 1 195 ? -0.162 7.525 -6.672 1.00 93.44 195 PHE A C 1
ATOM 1475 O O . PHE A 1 195 ? -0.548 8.559 -7.228 1.00 93.44 195 PHE A O 1
ATOM 1482 N N . VAL A 1 196 ? 0.180 7.471 -5.391 1.00 94.69 196 VAL A N 1
ATOM 1483 C CA . VAL A 1 196 ? 0.340 8.646 -4.538 1.00 94.69 196 VAL A CA 1
ATOM 1484 C C . VAL A 1 196 ? 1.621 8.481 -3.736 1.00 94.69 196 VAL A C 1
ATOM 1486 O O . VAL A 1 196 ? 1.937 7.392 -3.265 1.00 94.69 196 VAL A O 1
ATOM 1489 N N . SER A 1 197 ? 2.390 9.554 -3.596 1.00 95.56 197 SER A N 1
ATOM 1490 C CA . SER A 1 197 ? 3.593 9.556 -2.776 1.00 95.56 197 SER A CA 1
ATOM 1491 C C . SER A 1 197 ? 3.696 10.796 -1.910 1.00 95.56 197 SER A C 1
ATOM 1493 O O . SER A 1 197 ? 3.387 11.892 -2.376 1.00 95.56 197 SER A O 1
ATOM 1495 N N . THR A 1 198 ? 4.242 10.626 -0.713 1.00 95.81 198 THR A N 1
ATOM 1496 C CA . THR A 1 198 ? 4.694 11.696 0.174 1.00 95.81 198 THR A CA 1
ATOM 1497 C C . THR A 1 198 ? 6.208 11.595 0.330 1.00 95.81 198 THR A C 1
ATOM 1499 O O . THR A 1 198 ? 6.719 10.584 0.814 1.00 95.81 198 THR A O 1
ATOM 1502 N N . ALA A 1 199 ? 6.928 12.641 -0.075 1.00 93.50 199 ALA A N 1
ATOM 1503 C CA . ALA A 1 199 ? 8.381 12.718 0.032 1.00 93.50 199 ALA A CA 1
ATOM 1504 C C . ALA A 1 199 ? 8.799 13.973 0.809 1.00 93.50 199 ALA A C 1
ATOM 1506 O O . ALA A 1 199 ? 8.489 15.096 0.411 1.00 93.50 199 ALA A O 1
ATOM 1507 N N . ASP A 1 200 ? 9.496 13.806 1.928 1.00 91.69 200 ASP A N 1
ATOM 1508 C CA . ASP A 1 200 ? 9.893 14.913 2.799 1.00 91.69 200 ASP A CA 1
ATOM 1509 C C . ASP A 1 200 ? 11.194 14.609 3.567 1.00 91.69 200 ASP A C 1
ATOM 1511 O O . ASP A 1 200 ? 11.962 13.706 3.233 1.00 91.69 200 ASP A O 1
ATOM 1515 N N . THR A 1 201 ? 11.484 15.380 4.616 1.00 91.12 201 THR A N 1
ATOM 1516 C CA . THR A 1 201 ? 12.687 15.175 5.434 1.00 91.12 201 THR A CA 1
ATOM 1517 C C . THR A 1 201 ? 12.702 13.865 6.231 1.00 91.12 201 THR A C 1
ATOM 1519 O O . THR A 1 201 ? 13.747 13.516 6.778 1.00 91.12 201 THR A O 1
ATOM 1522 N N . ASN A 1 202 ? 11.567 13.176 6.355 1.00 90.50 202 ASN A N 1
ATOM 1523 C CA . ASN A 1 202 ? 11.433 11.894 7.045 1.00 90.50 202 ASN A CA 1
ATOM 1524 C C . ASN A 1 202 ? 11.630 10.700 6.107 1.00 90.50 202 ASN A C 1
ATOM 1526 O O . ASN A 1 202 ? 11.842 9.595 6.603 1.00 90.50 202 ASN A O 1
ATOM 1530 N N . GLY A 1 203 ? 11.576 10.900 4.789 1.00 93.50 203 GLY A N 1
ATOM 1531 C CA . GLY A 1 203 ? 11.714 9.807 3.840 1.00 93.50 203 GLY A CA 1
ATOM 1532 C C . GLY A 1 203 ? 10.801 9.918 2.629 1.00 93.50 203 GLY A C 1
ATOM 1533 O O . GLY A 1 203 ? 10.350 10.997 2.249 1.00 93.50 203 GLY A O 1
ATOM 1534 N N . LEU A 1 204 ? 10.535 8.756 2.043 1.00 94.69 204 LEU A N 1
ATOM 1535 C CA . LEU A 1 204 ? 9.526 8.527 1.016 1.00 94.69 204 LEU A CA 1
ATOM 1536 C C . LEU A 1 204 ? 8.541 7.473 1.502 1.00 94.69 204 LEU A C 1
ATOM 1538 O O . LEU A 1 204 ? 8.958 6.441 2.028 1.00 94.69 204 LEU A O 1
ATOM 1542 N N . VAL A 1 205 ? 7.267 7.715 1.228 1.00 97.25 205 VAL A N 1
ATOM 1543 C CA . VAL A 1 205 ? 6.213 6.706 1.137 1.00 97.25 205 VAL A CA 1
ATOM 1544 C C . VAL A 1 205 ? 5.566 6.879 -0.231 1.00 97.25 205 VAL A C 1
ATOM 1546 O O . VAL A 1 205 ? 5.105 7.971 -0.546 1.00 97.25 205 VAL A O 1
ATOM 1549 N N . ALA A 1 206 ? 5.562 5.842 -1.059 1.00 97.44 206 ALA A N 1
ATOM 1550 C CA . ALA A 1 206 ? 4.882 5.831 -2.348 1.00 97.44 206 ALA A CA 1
ATOM 1551 C C . ALA A 1 206 ? 4.053 4.560 -2.481 1.00 97.44 206 ALA A C 1
ATOM 1553 O O . ALA A 1 206 ? 4.574 3.463 -2.295 1.00 97.44 206 ALA A O 1
ATOM 1554 N N . GLU A 1 207 ? 2.785 4.712 -2.823 1.00 97.38 207 GLU A N 1
ATOM 1555 C CA . GLU A 1 207 ? 1.836 3.616 -2.947 1.00 97.38 207 GLU A CA 1
ATOM 1556 C C . GLU A 1 207 ? 1.252 3.590 -4.344 1.00 97.38 207 GLU A C 1
ATOM 1558 O O . GLU A 1 207 ? 0.895 4.627 -4.904 1.00 97.38 207 GLU A O 1
ATOM 1563 N N . PHE A 1 208 ? 1.171 2.389 -4.899 1.00 96.88 208 PHE A N 1
ATOM 1564 C CA . PHE A 1 208 ? 0.734 2.129 -6.254 1.00 96.88 208 PHE A CA 1
ATOM 1565 C C . PHE A 1 208 ? -0.397 1.113 -6.247 1.00 96.88 208 PHE A C 1
ATOM 1567 O O . PHE A 1 208 ? -0.377 0.126 -5.508 1.00 96.88 208 PHE A O 1
ATOM 1574 N N . TYR A 1 209 ? -1.343 1.350 -7.140 1.00 94.31 209 TYR A N 1
ATOM 1575 C CA . TYR A 1 209 ? -2.473 0.490 -7.430 1.00 94.31 209 TYR A CA 1
ATOM 1576 C C . TYR A 1 209 ? -2.472 0.208 -8.929 1.00 94.31 209 TYR A C 1
ATOM 1578 O O . TYR A 1 209 ? -2.596 1.135 -9.731 1.00 94.31 209 TYR A O 1
ATOM 1586 N N . PHE A 1 210 ? -2.314 -1.061 -9.299 1.00 93.44 210 PHE A N 1
ATOM 1587 C CA . PHE A 1 210 ? -2.258 -1.528 -10.681 1.00 93.44 210 PHE A CA 1
ATOM 1588 C C . PHE A 1 210 ? -3.396 -2.524 -10.935 1.00 93.44 210 PHE A C 1
ATOM 1590 O O . PHE A 1 210 ? -3.216 -3.725 -10.712 1.00 93.44 210 PHE A O 1
ATOM 1597 N N . PRO A 1 211 ? -4.576 -2.067 -11.393 1.00 92.31 211 PRO A N 1
ATOM 1598 C CA . PRO A 1 211 ? -5.651 -2.969 -11.787 1.00 92.31 211 PRO A CA 1
ATOM 1599 C C . PRO A 1 211 ? -5.185 -3.970 -12.825 1.00 92.31 211 PRO A C 1
ATOM 1601 O O . PRO A 1 211 ? -4.476 -3.583 -13.758 1.00 92.31 211 PRO A O 1
ATOM 1604 N N . TRP A 1 212 ? -5.687 -5.204 -12.748 1.00 90.75 212 TRP A N 1
ATOM 1605 C CA . TRP A 1 212 ? -5.388 -6.214 -13.765 1.00 90.75 212 TRP A CA 1
ATOM 1606 C C . TRP A 1 212 ? -5.765 -5.744 -15.171 1.00 90.75 212 TRP A C 1
ATOM 1608 O O . TRP A 1 212 ? -5.028 -5.958 -16.121 1.00 90.75 212 TRP A O 1
ATOM 1618 N N . ALA A 1 213 ? -6.851 -4.980 -15.288 1.00 85.94 213 ALA A N 1
ATOM 1619 C CA . ALA A 1 213 ? -7.293 -4.391 -16.549 1.00 85.94 213 ALA A CA 1
ATOM 1620 C C . ALA A 1 213 ? -6.288 -3.415 -17.202 1.00 85.94 213 ALA A C 1
ATOM 1622 O O . ALA A 1 213 ? -6.504 -3.033 -18.342 1.00 85.94 213 ALA A O 1
ATOM 1623 N N . THR A 1 214 ? -5.229 -2.991 -16.500 1.00 82.38 214 THR A N 1
ATOM 1624 C CA . THR A 1 214 ? -4.202 -2.073 -17.035 1.00 82.38 214 THR A CA 1
ATOM 1625 C C . THR A 1 214 ? -3.099 -2.797 -17.813 1.00 82.38 214 THR A C 1
ATOM 1627 O O . THR A 1 214 ? -2.364 -2.168 -18.572 1.00 82.38 214 THR A O 1
ATOM 1630 N N . TRP A 1 215 ? -2.947 -4.107 -17.613 1.00 85.25 215 TRP A N 1
ATOM 1631 C CA . TRP A 1 215 ? -1.910 -4.918 -18.258 1.00 85.25 215 TRP A CA 1
ATOM 1632 C C . TRP A 1 215 ? -2.401 -5.426 -19.619 1.00 85.25 215 TRP A C 1
ATOM 1634 O O . TRP A 1 215 ? -2.466 -6.627 -19.859 1.00 85.25 215 TRP A O 1
ATOM 1644 N N . ASP A 1 216 ? -2.824 -4.503 -20.481 1.00 80.56 216 ASP A N 1
ATOM 1645 C CA . ASP A 1 216 ? -3.596 -4.750 -21.702 1.00 80.56 216 ASP A CA 1
ATOM 1646 C C . ASP A 1 216 ? -2.875 -4.289 -22.980 1.00 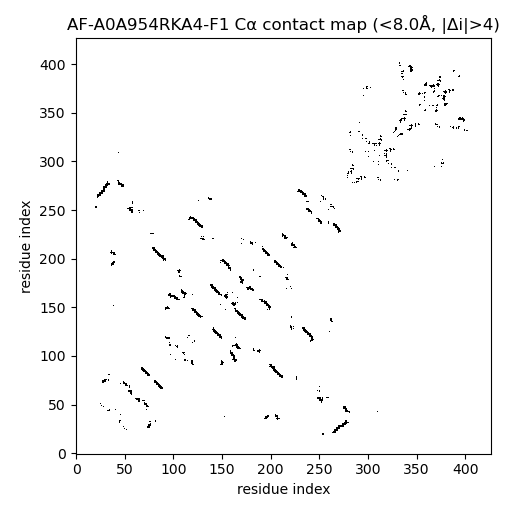80.56 216 ASP A C 1
ATOM 1648 O O . ASP A 1 216 ? -3.492 -3.776 -23.920 1.00 80.56 216 ASP A O 1
ATOM 1652 N N . ALA A 1 217 ? -1.548 -4.438 -23.028 1.00 79.12 217 ALA A N 1
ATOM 1653 C CA . ALA A 1 217 ? -0.788 -4.146 -24.237 1.00 79.12 217 ALA A CA 1
ATOM 1654 C C . ALA A 1 217 ? -1.388 -4.873 -25.459 1.00 79.12 217 ALA A C 1
ATOM 1656 O O . ALA A 1 217 ? -1.834 -6.013 -25.383 1.00 79.12 217 ALA A O 1
ATOM 1657 N N . PHE A 1 218 ? -1.393 -4.205 -26.619 1.00 72.06 218 PHE A N 1
ATOM 1658 C CA . PHE A 1 218 ? -2.013 -4.742 -27.841 1.00 72.06 218 PHE A CA 1
ATOM 1659 C C . PHE A 1 218 ? -1.334 -6.024 -28.359 1.00 72.06 218 PHE A C 1
ATOM 1661 O O . PHE A 1 218 ? -1.905 -6.742 -29.183 1.00 72.06 218 PHE A O 1
ATOM 1668 N N . ASP A 1 219 ? -0.097 -6.274 -27.932 1.00 76.25 219 ASP A N 1
ATOM 1669 C CA . ASP A 1 219 ? 0.635 -7.485 -28.271 1.00 76.25 219 ASP A CA 1
ATOM 1670 C C . ASP A 1 219 ? 0.212 -8.633 -27.348 1.00 76.25 219 ASP A C 1
ATOM 1672 O O . ASP A 1 219 ? 0.228 -8.488 -26.130 1.00 76.25 219 ASP A O 1
ATOM 1676 N N . GLU A 1 220 ? -0.144 -9.783 -27.925 1.00 73.06 220 GLU A N 1
ATOM 1677 C CA . GLU A 1 220 ? -0.576 -10.962 -27.159 1.00 73.06 220 GLU A CA 1
ATOM 1678 C C . GLU A 1 220 ? 0.541 -11.511 -26.248 1.00 73.06 220 GLU A C 1
ATOM 1680 O O . GLU A 1 220 ? 0.230 -12.212 -25.291 1.00 73.06 220 GLU A O 1
ATOM 1685 N N . GLN A 1 221 ? 1.813 -11.180 -26.515 1.00 78.00 221 GLN A N 1
ATOM 1686 C CA . GLN A 1 221 ? 2.948 -11.488 -25.627 1.00 78.00 221 GLN A CA 1
ATOM 1687 C C . GLN A 1 221 ? 2.956 -10.626 -24.359 1.00 78.00 221 GLN A C 1
ATOM 1689 O O . GLN A 1 221 ? 3.697 -10.905 -23.434 1.00 78.00 221 GLN A O 1
ATOM 1694 N N . LEU A 1 222 ? 2.128 -9.583 -24.282 1.00 79.75 222 LEU A N 1
ATOM 1695 C CA . LEU A 1 222 ? 2.081 -8.682 -23.135 1.00 79.75 222 LEU A CA 1
ATOM 1696 C C . LEU A 1 222 ? 0.668 -8.501 -22.571 1.00 79.75 222 LEU A C 1
ATOM 1698 O O . LEU A 1 222 ? 0.512 -7.762 -21.612 1.00 79.75 222 LEU A O 1
ATOM 1702 N N . ASP A 1 223 ? -0.365 -9.172 -23.076 1.00 82.31 223 ASP A N 1
ATOM 1703 C CA . ASP A 1 223 ? -1.720 -9.093 -22.505 1.00 82.31 223 ASP A CA 1
ATOM 1704 C C . ASP A 1 223 ? -1.852 -9.994 -21.262 1.00 82.31 223 ASP A C 1
ATOM 1706 O O . ASP A 1 223 ? -1.979 -11.216 -21.371 1.00 82.31 223 ASP A O 1
ATOM 1710 N N . PHE A 1 224 ? -1.851 -9.385 -20.071 1.00 86.12 224 PHE A N 1
ATOM 1711 C CA . PHE A 1 224 ? -2.045 -10.053 -18.778 1.00 86.12 224 PHE A CA 1
ATOM 1712 C C . PHE A 1 224 ? -3.196 -9.413 -17.985 1.00 86.12 224 PHE A C 1
ATOM 1714 O O . PHE A 1 224 ? -3.071 -9.000 -16.834 1.00 86.12 224 PHE A O 1
ATOM 1721 N N . THR A 1 225 ? -4.376 -9.323 -18.594 1.00 86.81 225 THR A N 1
ATOM 1722 C CA . THR A 1 225 ? -5.538 -8.630 -18.006 1.00 86.81 225 THR A CA 1
ATOM 1723 C C . THR A 1 225 ? -6.300 -9.392 -16.906 1.00 86.81 225 THR A C 1
ATOM 1725 O O . THR A 1 225 ? -7.485 -9.139 -16.659 1.00 86.81 225 THR A O 1
ATOM 1728 N N . HIS A 1 226 ? -5.657 -10.337 -16.217 1.00 89.12 226 HIS A N 1
ATOM 1729 C CA . HIS A 1 226 ? -6.278 -11.167 -15.182 1.00 89.12 226 HIS A CA 1
ATOM 1730 C C . HIS A 1 226 ? -5.409 -11.309 -13.931 1.00 89.12 226 HIS A C 1
ATOM 1732 O O . HIS A 1 226 ? -4.199 -11.127 -13.968 1.00 89.12 226 HIS A O 1
ATOM 1738 N N . ALA A 1 227 ? -6.038 -11.693 -12.819 1.00 91.81 227 ALA A N 1
ATOM 1739 C CA . ALA A 1 227 ? -5.311 -12.029 -11.604 1.00 91.81 227 ALA A CA 1
ATOM 1740 C C . ALA A 1 227 ? -4.390 -13.250 -11.824 1.00 91.81 227 ALA A C 1
ATOM 1742 O O . ALA A 1 227 ? -4.765 -14.166 -12.571 1.00 91.81 227 ALA A O 1
ATOM 1743 N N . PRO A 1 228 ? -3.216 -13.286 -11.176 1.00 91.50 228 PRO A N 1
ATOM 1744 C CA . PRO A 1 228 ? -2.268 -14.385 -11.285 1.00 91.50 228 PRO A CA 1
ATOM 1745 C C . PRO A 1 228 ? -2.808 -15.654 -10.617 1.00 91.50 228 PRO A C 1
ATOM 1747 O O . PRO A 1 228 ? -3.705 -15.624 -9.764 1.00 91.50 228 PRO A O 1
ATOM 1750 N N . VAL A 1 229 ? -2.244 -16.797 -10.987 1.00 90.00 229 VAL A N 1
ATOM 1751 C CA . VAL A 1 229 ? -2.437 -18.073 -10.297 1.00 90.00 229 VAL A CA 1
ATOM 1752 C C . VAL A 1 229 ? -1.212 -18.437 -9.456 1.00 90.00 229 VAL A C 1
ATOM 1754 O O . VAL A 1 229 ? -0.151 -17.825 -9.533 1.00 90.00 229 VAL A O 1
ATOM 1757 N N . ASP A 1 230 ? -1.384 -19.433 -8.586 1.00 91.75 230 ASP A N 1
ATOM 1758 C CA . ASP A 1 230 ? -0.325 -19.892 -7.688 1.00 91.75 230 ASP A CA 1
ATOM 1759 C C . ASP A 1 230 ? 0.896 -20.390 -8.478 1.00 91.75 230 ASP A C 1
ATOM 1761 O O . ASP A 1 230 ? 0.797 -21.364 -9.231 1.00 91.75 230 ASP A O 1
ATOM 1765 N N . GLY A 1 231 ? 2.042 -19.746 -8.263 1.00 88.00 231 GLY A N 1
ATOM 1766 C CA . GLY A 1 231 ? 3.307 -20.061 -8.918 1.00 88.00 231 GLY A CA 1
ATOM 1767 C C . GLY A 1 231 ? 3.551 -19.356 -10.252 1.00 88.00 231 GLY A C 1
ATOM 1768 O O . GLY A 1 231 ? 4.548 -19.695 -10.890 1.00 88.00 231 GLY A O 1
ATOM 1769 N N . ASP A 1 232 ? 2.693 -18.418 -10.670 1.00 92.88 232 ASP A N 1
ATOM 1770 C CA . ASP A 1 232 ? 3.027 -17.509 -11.774 1.00 92.88 232 ASP A CA 1
ATOM 1771 C C . ASP A 1 232 ? 4.298 -16.727 -11.420 1.00 92.88 232 ASP A C 1
ATOM 1773 O O . ASP A 1 232 ? 4.461 -16.294 -10.274 1.00 92.88 232 ASP A O 1
ATOM 1777 N N . ASN A 1 233 ? 5.193 -16.559 -12.395 1.00 92.75 233 ASN A N 1
ATOM 1778 C CA . ASN A 1 233 ? 6.461 -15.859 -12.210 1.00 92.75 233 ASN A CA 1
ATOM 1779 C C . ASN A 1 233 ? 6.555 -14.714 -13.203 1.00 92.75 233 ASN A C 1
ATOM 1781 O O . ASN A 1 233 ? 6.287 -14.919 -14.379 1.00 92.75 233 ASN A O 1
ATOM 1785 N N . TRP A 1 234 ? 6.927 -13.532 -12.725 1.00 94.25 234 TRP A N 1
ATOM 1786 C CA . TRP A 1 234 ? 7.183 -12.372 -13.573 1.00 94.25 234 TRP A CA 1
ATOM 1787 C C . TRP A 1 234 ? 8.635 -11.940 -13.426 1.00 94.25 234 TRP A C 1
ATOM 1789 O O . TRP A 1 234 ? 9.162 -11.916 -12.305 1.00 94.25 234 TRP A O 1
ATOM 1799 N N . TRP A 1 235 ? 9.272 -11.516 -14.515 1.00 93.88 235 TRP A N 1
ATOM 1800 C CA . TRP A 1 235 ? 10.549 -10.819 -14.420 1.00 93.88 235 TRP A CA 1
ATOM 1801 C C . TRP A 1 235 ? 10.316 -9.384 -13.945 1.00 93.88 235 TRP A C 1
ATOM 1803 O O . TRP A 1 235 ? 9.415 -8.676 -14.398 1.00 93.88 235 TRP A O 1
ATOM 1813 N N . PHE A 1 236 ? 11.099 -8.960 -12.954 1.00 94.62 236 PHE A N 1
ATOM 1814 C CA . PHE A 1 236 ? 10.894 -7.678 -12.292 1.00 94.62 236 PHE A CA 1
ATOM 1815 C C . PHE A 1 236 ? 12.198 -7.001 -11.911 1.00 94.62 236 PHE A C 1
ATOM 1817 O O . PHE A 1 236 ? 13.110 -7.600 -11.326 1.00 94.62 236 PHE A O 1
ATOM 1824 N N . ASN A 1 237 ? 12.243 -5.695 -12.150 1.00 93.88 237 ASN A N 1
ATOM 1825 C CA . ASN A 1 237 ? 13.278 -4.850 -11.592 1.00 93.88 237 ASN A CA 1
ATOM 1826 C C . ASN A 1 237 ? 12.739 -3.483 -11.181 1.00 93.88 237 ASN A C 1
ATOM 1828 O O . ASN A 1 237 ? 11.796 -2.940 -11.755 1.00 93.88 237 ASN A O 1
ATOM 1832 N N . LEU A 1 238 ? 13.405 -2.898 -10.191 1.00 93.94 238 LEU A N 1
ATOM 1833 C CA . LEU A 1 238 ? 13.136 -1.554 -9.699 1.00 93.94 238 LEU A CA 1
ATOM 1834 C C . LEU A 1 238 ? 14.453 -0.800 -9.562 1.00 93.94 238 LEU A C 1
ATOM 1836 O O . LEU A 1 238 ? 15.371 -1.263 -8.883 1.00 93.94 238 LEU A O 1
ATOM 1840 N N . GLY A 1 239 ? 14.528 0.374 -10.181 1.00 91.12 239 GLY A N 1
ATOM 1841 C CA . GLY A 1 239 ? 15.669 1.273 -10.119 1.00 91.12 239 GLY A CA 1
ATOM 1842 C C . GLY A 1 239 ? 15.258 2.707 -9.811 1.00 91.12 239 GLY A C 1
ATOM 1843 O O . GLY A 1 239 ? 14.204 3.178 -10.237 1.00 91.12 239 GLY A O 1
ATOM 1844 N N . ILE A 1 240 ? 16.119 3.426 -9.097 1.00 88.62 240 ILE A N 1
ATOM 1845 C CA . ILE A 1 240 ? 15.939 4.852 -8.826 1.00 88.62 240 ILE A CA 1
ATOM 1846 C C . ILE A 1 240 ? 16.965 5.638 -9.631 1.00 88.62 240 ILE A C 1
ATOM 1848 O O . ILE A 1 240 ? 18.172 5.428 -9.499 1.00 88.62 240 ILE A O 1
ATOM 1852 N N . ILE A 1 241 ? 16.483 6.557 -10.468 1.00 83.94 241 ILE A N 1
ATOM 1853 C CA . ILE A 1 241 ? 17.320 7.486 -11.222 1.00 83.94 241 ILE A CA 1
ATOM 1854 C C . ILE A 1 241 ? 17.342 8.822 -10.487 1.00 83.94 241 ILE A C 1
ATOM 1856 O O . ILE A 1 241 ? 16.375 9.581 -10.529 1.00 83.94 241 ILE A O 1
ATOM 1860 N N . THR A 1 242 ? 18.470 9.100 -9.838 1.00 77.50 242 THR A N 1
ATOM 1861 C CA . THR A 1 242 ? 18.717 10.351 -9.117 1.00 77.50 242 THR A CA 1
ATOM 1862 C C . THR A 1 242 ? 19.131 11.490 -10.049 1.00 77.50 242 THR A C 1
ATOM 1864 O O . THR A 1 242 ? 19.846 11.305 -11.038 1.00 77.50 242 THR A O 1
ATOM 1867 N N . SER A 1 243 ? 18.704 12.691 -9.683 1.00 70.25 243 SER A N 1
ATOM 1868 C CA . SER A 1 243 ? 19.071 13.972 -10.273 1.00 70.25 243 SER A CA 1
ATOM 1869 C C . SER A 1 243 ? 20.382 14.550 -9.735 1.00 70.25 243 SER A C 1
ATOM 1871 O O . SER A 1 243 ? 21.023 15.363 -10.406 1.00 70.25 243 SER A O 1
ATOM 1873 N N . ASP A 1 244 ? 20.806 14.115 -8.549 1.00 71.62 244 ASP A N 1
ATOM 1874 C CA . ASP A 1 244 ? 22.101 14.457 -7.974 1.00 71.62 244 ASP A CA 1
ATOM 1875 C C . ASP A 1 244 ? 23.190 13.517 -8.534 1.00 71.62 244 ASP A C 1
ATOM 1877 O O . ASP A 1 244 ? 23.155 12.313 -8.267 1.00 71.62 244 ASP A O 1
ATOM 1881 N N . PRO A 1 245 ? 24.184 14.030 -9.290 1.00 65.12 245 PRO A N 1
ATOM 1882 C CA . PRO A 1 245 ? 25.284 13.226 -9.824 1.00 65.12 245 PRO A CA 1
ATOM 1883 C C . PRO A 1 245 ? 26.253 12.709 -8.745 1.00 65.12 245 PRO A C 1
ATOM 1885 O O . PRO A 1 245 ? 27.124 11.897 -9.058 1.00 65.12 245 PRO A O 1
ATOM 1888 N N . GLY A 1 246 ? 26.155 13.210 -7.510 1.00 66.12 246 GLY A N 1
ATOM 1889 C CA . GLY A 1 246 ? 26.840 12.688 -6.328 1.00 66.12 246 GLY A CA 1
ATOM 1890 C C . GLY A 1 246 ? 26.017 11.672 -5.535 1.00 66.12 246 GLY A C 1
ATOM 1891 O O . GLY A 1 246 ? 26.537 11.119 -4.566 1.00 66.12 246 GLY A O 1
ATOM 1892 N N . ASN A 1 247 ? 24.769 11.427 -5.936 1.00 67.94 247 ASN A N 1
ATOM 1893 C CA . ASN A 1 247 ? 23.877 10.473 -5.301 1.00 67.94 247 ASN A CA 1
ATOM 1894 C C . ASN A 1 247 ? 23.896 9.123 -6.037 1.00 67.94 247 ASN A C 1
ATOM 1896 O O . ASN A 1 247 ? 24.425 8.939 -7.136 1.00 67.94 247 ASN A O 1
ATOM 1900 N N . PHE A 1 248 ? 23.324 8.160 -5.348 1.00 70.69 248 PHE A N 1
ATOM 1901 C CA . PHE A 1 248 ? 23.308 6.741 -5.599 1.00 70.69 248 PHE A CA 1
ATOM 1902 C C . PHE A 1 248 ? 22.142 6.377 -6.542 1.00 70.69 248 PHE A C 1
ATOM 1904 O O . PHE A 1 248 ? 21.077 6.980 -6.476 1.00 70.69 248 PHE A O 1
ATOM 1911 N N . LEU A 1 249 ? 22.335 5.384 -7.419 1.00 84.81 249 LEU A N 1
ATOM 1912 C CA . LEU A 1 249 ? 21.284 4.763 -8.241 1.00 84.81 249 LEU A CA 1
ATOM 1913 C C . LEU A 1 249 ? 20.919 3.374 -7.674 1.00 84.81 249 LEU A C 1
ATOM 1915 O O . LEU A 1 249 ? 21.453 2.373 -8.170 1.00 84.81 249 LEU A O 1
ATOM 1919 N N . PRO A 1 250 ? 20.123 3.284 -6.589 1.00 89.88 250 PRO A N 1
ATOM 1920 C CA . PRO A 1 250 ? 19.718 1.997 -6.054 1.00 89.88 250 PRO A CA 1
ATOM 1921 C C . PRO A 1 250 ? 18.986 1.178 -7.113 1.00 89.88 250 PRO A C 1
ATOM 1923 O O . PRO A 1 250 ? 18.168 1.708 -7.868 1.00 89.88 250 PRO A O 1
ATOM 1926 N N . ILE A 1 251 ? 19.273 -0.116 -7.139 1.00 92.00 251 ILE A N 1
ATOM 1927 C CA . ILE A 1 251 ? 18.573 -1.106 -7.946 1.00 92.00 251 ILE A CA 1
ATOM 1928 C C . ILE A 1 251 ? 18.285 -2.329 -7.092 1.00 92.00 251 ILE A C 1
ATOM 1930 O O . ILE A 1 251 ? 19.122 -2.752 -6.286 1.00 92.00 251 ILE A O 1
ATOM 1934 N N . TRP A 1 252 ? 17.100 -2.899 -7.258 1.00 92.81 252 TRP A N 1
ATOM 1935 C CA . TRP A 1 252 ? 16.723 -4.069 -6.488 1.00 92.81 252 TRP A CA 1
ATOM 1936 C C . TRP A 1 252 ? 17.513 -5.308 -6.917 1.00 92.81 252 TRP A C 1
ATOM 1938 O O . TRP A 1 252 ? 18.182 -5.919 -6.076 1.00 92.81 252 TRP A O 1
ATOM 1948 N N . ASN A 1 253 ? 17.479 -5.657 -8.206 1.00 91.38 253 ASN A N 1
ATOM 1949 C CA . ASN A 1 253 ? 18.242 -6.775 -8.750 1.00 91.38 253 ASN A CA 1
ATOM 1950 C C . ASN A 1 253 ? 19.454 -6.259 -9.533 1.00 91.38 253 ASN A C 1
ATOM 1952 O O . ASN A 1 253 ? 19.338 -5.720 -10.632 1.00 91.38 253 ASN A O 1
ATOM 1956 N N . TRP A 1 254 ? 20.634 -6.397 -8.932 1.00 90.19 254 TRP A N 1
ATOM 1957 C CA . TRP A 1 254 ? 21.890 -5.961 -9.532 1.00 90.19 254 TRP A CA 1
ATOM 1958 C C . TRP A 1 254 ? 22.404 -6.978 -10.542 1.00 90.19 254 TRP A C 1
ATOM 1960 O O . TRP A 1 254 ? 22.364 -8.182 -10.304 1.00 90.19 254 TRP A O 1
ATOM 1970 N N . ASN A 1 255 ? 22.991 -6.487 -11.630 1.00 86.38 255 ASN A N 1
ATOM 1971 C CA . ASN A 1 255 ? 23.721 -7.315 -12.577 1.00 86.38 255 ASN A CA 1
ATOM 1972 C C . ASN A 1 255 ? 24.984 -6.609 -13.093 1.00 86.38 255 ASN A C 1
ATOM 1974 O O . ASN A 1 255 ? 25.169 -5.389 -12.990 1.00 86.38 255 ASN A O 1
ATOM 1978 N N . SER A 1 256 ? 25.877 -7.396 -13.693 1.00 85.56 256 SER A N 1
ATOM 1979 C CA . SER A 1 256 ? 27.164 -6.909 -14.198 1.00 85.56 256 SER A CA 1
ATOM 1980 C C . SER A 1 256 ? 27.053 -5.964 -15.399 1.00 85.56 256 SER A C 1
ATOM 1982 O O . SER A 1 256 ? 28.045 -5.325 -15.750 1.00 85.56 256 SER A O 1
ATOM 1984 N N . SER A 1 257 ? 25.882 -5.863 -16.033 1.00 84.50 257 SER A N 1
ATOM 1985 C CA . SER A 1 257 ? 25.643 -4.957 -17.163 1.00 84.50 257 SER A CA 1
ATOM 1986 C C . SER A 1 257 ? 25.489 -3.499 -16.714 1.00 84.50 257 SER A C 1
ATOM 1988 O O . SER A 1 257 ? 25.639 -2.591 -17.532 1.00 84.50 257 SER A O 1
ATOM 1990 N N . GLN A 1 258 ? 25.294 -3.254 -15.408 1.00 83.81 258 GLN A N 1
ATOM 1991 C CA . GLN A 1 258 ? 25.269 -1.914 -14.799 1.00 83.81 258 GLN A CA 1
ATOM 1992 C C . GLN A 1 258 ? 24.210 -0.985 -15.413 1.00 83.81 258 GLN A C 1
ATOM 1994 O O . GLN A 1 258 ? 24.391 0.238 -15.487 1.00 83.81 258 GLN A O 1
ATOM 1999 N N . SER A 1 259 ? 23.092 -1.569 -15.837 1.00 83.50 259 SER A N 1
ATOM 2000 C CA . SER A 1 259 ? 21.951 -0.871 -16.410 1.00 83.50 259 SER A CA 1
ATOM 2001 C C . SER A 1 259 ? 20.651 -1.476 -15.885 1.00 83.50 259 SER A C 1
ATOM 2003 O O . SER A 1 259 ? 20.553 -2.681 -15.688 1.00 83.50 259 SER A O 1
ATOM 2005 N N . PHE A 1 260 ? 19.670 -0.606 -15.645 1.00 84.75 260 PHE A N 1
ATOM 2006 C CA . PHE A 1 260 ? 18.354 -0.983 -15.133 1.00 84.75 260 PHE A CA 1
ATOM 2007 C C . PHE A 1 260 ? 17.559 -1.853 -16.120 1.00 84.75 260 PHE A C 1
ATOM 2009 O O . PHE A 1 260 ? 16.898 -2.783 -15.701 1.00 84.75 260 PHE A O 1
ATOM 2016 N N . VAL A 1 261 ? 17.672 -1.570 -17.420 1.00 77.50 261 VAL A N 1
ATOM 2017 C CA . VAL A 1 261 ? 16.917 -2.252 -18.493 1.00 77.50 261 VAL A CA 1
ATOM 2018 C C . VAL A 1 261 ? 17.630 -3.478 -19.078 1.00 77.50 261 VAL A C 1
ATOM 2020 O O . VAL A 1 261 ? 17.315 -3.918 -20.178 1.00 77.50 261 VAL A O 1
ATOM 2023 N N . THR A 1 262 ? 18.708 -3.935 -18.444 1.00 84.56 262 THR A N 1
ATOM 2024 C CA . THR A 1 262 ? 19.498 -5.066 -18.954 1.00 84.56 262 THR A CA 1
ATOM 2025 C C . THR A 1 262 ? 19.362 -6.232 -18.007 1.00 84.56 262 THR A C 1
ATOM 2027 O O . THR A 1 262 ? 19.581 -6.047 -16.810 1.00 84.56 262 THR A O 1
ATOM 2030 N N . ARG A 1 263 ? 19.098 -7.413 -18.558 1.00 87.44 263 ARG A N 1
ATOM 2031 C CA . ARG A 1 263 ? 18.873 -8.652 -17.816 1.00 87.44 263 ARG A CA 1
ATOM 2032 C C . ARG A 1 263 ? 20.201 -9.283 -17.330 1.00 87.44 263 ARG A C 1
ATOM 2034 O O . ARG A 1 263 ? 21.283 -8.930 -17.823 1.00 87.44 263 ARG A O 1
ATOM 2041 N N . PRO A 1 264 ? 20.178 -10.205 -16.348 1.00 90.94 264 PRO A N 1
ATOM 2042 C CA . PRO A 1 264 ? 18.993 -10.760 -15.698 1.00 90.94 264 PRO A CA 1
ATOM 2043 C C . PRO A 1 264 ? 18.340 -9.783 -14.718 1.00 90.94 264 PRO A C 1
ATOM 2045 O O . PRO A 1 264 ? 19.030 -9.116 -13.935 1.00 90.94 264 PRO A O 1
ATOM 2048 N N . ASP A 1 265 ? 17.014 -9.756 -14.747 1.00 91.69 265 ASP A N 1
ATOM 2049 C CA . ASP A 1 265 ? 16.168 -9.114 -13.740 1.00 91.69 265 ASP A CA 1
ATOM 2050 C C . ASP A 1 265 ? 15.846 -10.071 -12.588 1.00 91.69 265 ASP A C 1
ATOM 2052 O O . ASP A 1 265 ? 16.190 -11.253 -12.636 1.00 91.69 265 ASP A O 1
ATOM 2056 N N . GLY A 1 266 ? 15.247 -9.557 -11.515 1.00 93.31 266 GLY A N 1
ATOM 2057 C CA . GLY A 1 266 ? 14.734 -10.404 -10.444 1.00 93.31 266 GLY A CA 1
ATOM 2058 C C . GLY A 1 266 ? 13.424 -11.076 -10.851 1.00 93.31 266 GLY A C 1
ATOM 2059 O O . GLY A 1 266 ? 12.958 -10.934 -11.976 1.00 93.31 266 GLY A O 1
ATOM 2060 N N . GLU A 1 267 ? 12.838 -11.817 -9.924 1.00 94.06 267 GLU A N 1
ATOM 2061 C CA . GLU A 1 267 ? 11.625 -12.604 -10.126 1.00 94.06 267 GLU A CA 1
ATOM 2062 C C . GLU A 1 267 ? 10.578 -12.229 -9.071 1.00 94.06 267 GLU A C 1
ATOM 2064 O O . GLU A 1 267 ? 10.885 -12.150 -7.876 1.00 94.06 267 GLU A O 1
ATOM 2069 N N . LEU A 1 268 ? 9.339 -12.011 -9.498 1.00 96.31 268 LEU A N 1
ATOM 2070 C CA . LEU A 1 268 ? 8.169 -12.019 -8.627 1.00 96.31 268 LEU A CA 1
ATOM 2071 C C . LEU A 1 268 ? 7.507 -13.383 -8.743 1.00 96.31 268 LEU A C 1
ATOM 2073 O O . LEU A 1 268 ? 7.191 -13.801 -9.847 1.00 96.31 268 LEU A O 1
ATOM 2077 N N . VAL A 1 269 ? 7.271 -14.049 -7.617 1.00 95.38 269 VAL A N 1
ATOM 2078 C CA . VAL A 1 269 ? 6.583 -15.345 -7.564 1.00 95.38 269 VAL A CA 1
ATOM 2079 C C . VAL A 1 269 ? 5.236 -15.144 -6.891 1.00 95.38 269 VAL A C 1
ATOM 2081 O O . VAL A 1 269 ? 5.171 -14.834 -5.696 1.00 95.38 269 VAL A O 1
ATOM 2084 N N . PHE A 1 270 ? 4.151 -15.316 -7.635 1.00 95.50 270 PHE A N 1
ATOM 2085 C CA . PHE A 1 270 ? 2.806 -15.113 -7.116 1.00 95.50 270 PHE A CA 1
ATOM 2086 C C . PHE A 1 270 ? 2.344 -16.308 -6.288 1.00 95.50 270 PHE A C 1
ATOM 2088 O O . PHE A 1 270 ? 2.497 -17.470 -6.661 1.00 95.50 270 PHE A O 1
ATOM 2095 N N . SER A 1 271 ? 1.759 -16.011 -5.132 1.00 93.12 271 SER A N 1
ATOM 2096 C CA . SER A 1 271 ? 1.233 -17.010 -4.207 1.00 93.12 271 SER A CA 1
ATOM 2097 C C . SER A 1 271 ? -0.208 -16.699 -3.841 1.00 93.12 271 SER A C 1
ATOM 2099 O O . SER A 1 271 ? -0.552 -15.568 -3.493 1.00 93.12 271 SER A O 1
ATOM 2101 N N . THR A 1 272 ? -1.041 -17.734 -3.860 1.00 89.00 272 THR A N 1
ATOM 2102 C CA . THR A 1 272 ? -2.435 -17.692 -3.395 1.00 89.00 272 THR A CA 1
ATOM 2103 C C . THR A 1 272 ? -2.560 -17.806 -1.876 1.00 89.00 272 THR A C 1
ATOM 2105 O O . THR A 1 272 ? -3.670 -17.755 -1.344 1.00 89.00 272 THR A O 1
ATOM 2108 N N . GLU A 1 273 ? -1.442 -17.952 -1.155 1.00 84.00 273 GLU A N 1
ATOM 2109 C CA . GLU A 1 273 ? -1.415 -17.798 0.296 1.00 84.00 273 GLU A CA 1
ATOM 2110 C C . GLU A 1 273 ? -1.876 -16.384 0.656 1.00 84.00 273 GLU A C 1
ATOM 2112 O O . GLU A 1 273 ? -1.170 -15.408 0.410 1.00 84.00 273 GLU A O 1
ATOM 2117 N N . THR A 1 274 ? -3.068 -16.286 1.240 1.00 80.50 274 THR A N 1
ATOM 2118 C CA . THR A 1 274 ? -3.611 -15.004 1.675 1.00 80.50 274 THR A CA 1
ATOM 2119 C C . THR A 1 274 ? -2.897 -14.531 2.933 1.00 80.50 274 THR A C 1
ATOM 2121 O O . THR A 1 274 ? -2.951 -15.191 3.973 1.00 80.50 274 THR A O 1
ATOM 2124 N N . VAL A 1 275 ? -2.274 -13.362 2.847 1.00 75.00 275 VAL A N 1
ATOM 2125 C CA . VAL A 1 275 ? -1.857 -12.567 3.996 1.00 75.00 275 VAL A CA 1
ATOM 2126 C C . VAL A 1 275 ? -2.919 -11.524 4.297 1.00 75.00 275 VAL A C 1
ATOM 2128 O O . VAL A 1 275 ? -3.536 -10.948 3.402 1.00 75.00 275 VAL A O 1
ATOM 2131 N N . GLY A 1 276 ? -3.149 -11.295 5.582 1.00 56.91 276 GLY A N 1
ATOM 2132 C CA . GLY A 1 276 ? -3.942 -10.160 6.020 1.00 56.91 276 GLY A CA 1
ATOM 2133 C C . GLY A 1 276 ? -3.066 -8.918 6.026 1.00 56.91 276 GLY A C 1
ATOM 2134 O O . GLY A 1 276 ? -2.570 -8.556 7.084 1.00 56.91 276 GLY A O 1
ATOM 2135 N N . GLY A 1 277 ? -2.859 -8.290 4.869 1.00 55.12 277 GLY A N 1
ATOM 2136 C CA . GLY A 1 277 ? -2.677 -6.841 4.894 1.00 55.12 277 GLY A CA 1
ATOM 2137 C C . GLY A 1 277 ? -4.044 -6.248 5.215 1.00 55.12 277 GLY A C 1
ATOM 2138 O O . GLY A 1 277 ? -5.033 -6.670 4.614 1.00 55.12 277 GLY A O 1
ATOM 2139 N N . GLY A 1 278 ? -4.099 -5.424 6.261 1.00 47.38 278 GLY A N 1
ATOM 2140 C CA . GLY A 1 278 ? -5.309 -4.872 6.860 1.00 47.38 278 GLY A CA 1
ATOM 2141 C C . GLY A 1 278 ? -6.093 -5.853 7.738 1.00 47.38 278 GLY A C 1
ATOM 2142 O O . GLY A 1 278 ? -7.049 -6.478 7.284 1.00 47.38 278 GLY A O 1
ATOM 2143 N N . GLY A 1 279 ? -5.783 -5.890 9.036 1.00 52.59 279 GLY A N 1
ATOM 2144 C CA . GLY A 1 279 ? -6.891 -5.786 9.987 1.00 52.59 279 GLY A CA 1
ATOM 2145 C C . GLY A 1 279 ? -7.497 -4.401 9.773 1.00 52.59 279 GLY A C 1
ATOM 2146 O O . GLY A 1 279 ? -6.748 -3.429 9.630 1.00 52.59 279 GLY A O 1
ATOM 2147 N N . LEU A 1 280 ? -8.821 -4.288 9.664 1.00 64.56 280 LEU A N 1
ATOM 2148 C CA . LEU A 1 280 ? -9.455 -2.969 9.695 1.00 64.56 280 LEU A CA 1
ATOM 2149 C C . LEU A 1 280 ? -8.897 -2.228 10.924 1.00 64.56 280 LEU A C 1
ATOM 2151 O O . LEU A 1 280 ? -8.719 -2.859 11.961 1.00 64.56 280 LEU A O 1
ATOM 2155 N N . THR A 1 281 ? -8.571 -0.934 10.852 1.00 74.38 281 THR A N 1
ATOM 2156 C CA . THR A 1 281 ? -8.102 -0.216 12.052 1.00 74.38 281 THR A CA 1
ATOM 2157 C C . THR A 1 281 ? -9.140 -0.396 13.164 1.00 74.38 281 THR A C 1
ATOM 2159 O O . THR A 1 281 ? -10.247 0.110 13.028 1.00 74.38 281 THR A O 1
ATOM 2162 N N . GLY A 1 282 ? -8.802 -1.148 14.219 1.00 79.31 282 GLY A N 1
ATOM 2163 C CA . GLY A 1 282 ? -9.714 -1.543 15.300 1.00 79.31 282 GLY A CA 1
ATOM 2164 C C . GLY A 1 282 ? -10.258 -2.980 15.278 1.00 79.31 282 GLY A C 1
ATOM 2165 O O . GLY A 1 282 ? -10.849 -3.376 16.275 1.00 79.31 282 GLY A O 1
ATOM 2166 N N . ASP A 1 283 ? -10.035 -3.761 14.219 1.00 83.75 283 ASP A N 1
ATOM 2167 C CA . ASP A 1 283 ? -10.241 -5.221 14.174 1.00 83.75 283 ASP A CA 1
ATOM 2168 C C . ASP A 1 283 ? -9.040 -5.891 14.851 1.00 83.75 283 ASP A C 1
ATOM 2170 O O . ASP A 1 283 ? -8.061 -6.300 14.220 1.00 83.75 283 ASP A O 1
ATOM 2174 N N . VAL A 1 284 ? -9.057 -5.889 16.181 1.00 85.62 284 VAL A N 1
ATOM 2175 C CA . VAL A 1 284 ? -7.941 -6.384 16.997 1.00 85.62 284 VAL A CA 1
ATOM 2176 C C . VAL A 1 284 ? -8.000 -7.899 17.184 1.00 85.62 284 VAL A C 1
ATOM 2178 O O . VAL A 1 284 ? -7.024 -8.505 17.636 1.00 85.62 284 VAL A O 1
ATOM 2181 N N . ASN A 1 285 ? -9.145 -8.519 16.886 1.00 83.06 285 ASN A N 1
ATOM 2182 C CA . ASN A 1 285 ? -9.339 -9.962 16.995 1.00 83.06 285 ASN A CA 1
ATOM 2183 C C . ASN A 1 285 ? -9.097 -10.709 15.661 1.00 83.06 285 ASN A C 1
ATOM 2185 O O . ASN A 1 285 ? -8.969 -11.940 15.676 1.00 83.06 285 ASN A O 1
ATOM 2189 N N . LEU A 1 286 ? -8.937 -9.965 14.560 1.00 77.62 286 LEU A N 1
ATOM 2190 C CA . LEU A 1 286 ? -8.636 -10.422 13.203 1.00 77.62 286 LEU A CA 1
ATOM 2191 C C . LEU A 1 286 ? -9.727 -11.316 12.598 1.00 77.62 286 LEU A C 1
ATOM 2193 O O . LEU A 1 286 ? -9.424 -12.262 11.859 1.00 77.62 286 LEU A O 1
ATOM 2197 N N . ASP A 1 287 ? -10.992 -11.056 12.927 1.00 72.94 287 ASP A N 1
ATOM 2198 C CA . ASP A 1 287 ? -12.142 -11.777 12.376 1.00 72.94 287 ASP A CA 1
ATOM 2199 C C . ASP A 1 287 ? -12.766 -11.101 11.144 1.00 72.94 287 ASP A C 1
ATOM 2201 O O . ASP A 1 287 ? -13.645 -11.686 10.495 1.00 72.94 287 ASP A O 1
ATOM 2205 N N . GLY A 1 288 ? -12.238 -9.938 10.750 1.00 72.00 288 GLY A N 1
ATOM 2206 C CA . GLY A 1 288 ? -12.654 -9.189 9.570 1.00 72.00 288 GLY A CA 1
ATOM 2207 C C . GLY A 1 288 ? -13.850 -8.267 9.810 1.00 72.00 288 GLY A C 1
ATOM 2208 O O . GLY A 1 288 ? -14.398 -7.733 8.839 1.00 72.00 288 GLY A O 1
ATOM 2209 N N . ALA A 1 289 ? -14.280 -8.083 11.057 1.00 78.31 289 ALA A N 1
ATOM 2210 C CA . ALA A 1 289 ? -15.247 -7.075 11.468 1.00 78.31 289 ALA A CA 1
ATOM 2211 C C . ALA A 1 289 ? -14.628 -6.143 12.521 1.00 78.31 289 ALA A C 1
ATOM 2213 O O . ALA A 1 289 ? -13.688 -6.509 13.204 1.00 78.31 289 ALA A O 1
ATOM 2214 N N . ILE A 1 290 ? -15.154 -4.917 12.630 1.00 86.12 290 ILE A N 1
ATOM 2215 C CA . ILE A 1 290 ? -14.923 -4.076 13.812 1.00 86.12 290 ILE A CA 1
ATOM 2216 C C . ILE A 1 290 ? -16.242 -4.039 14.576 1.00 86.12 290 ILE A C 1
ATOM 2218 O O . ILE A 1 290 ? -17.184 -3.355 14.154 1.00 86.12 290 ILE A O 1
ATOM 2222 N N . ASP A 1 291 ? -16.339 -4.794 15.664 1.00 93.00 291 ASP A N 1
ATOM 2223 C CA . ASP A 1 291 ? -17.551 -4.903 16.468 1.00 93.00 291 ASP A CA 1
ATOM 2224 C C . ASP A 1 291 ? -17.280 -5.051 17.981 1.00 93.00 291 ASP A C 1
ATOM 2226 O O . ASP A 1 291 ? -16.231 -4.673 18.503 1.00 93.00 291 ASP A O 1
ATOM 2230 N N . ALA A 1 292 ? -18.281 -5.505 18.739 1.00 96.25 292 ALA A N 1
ATOM 2231 C CA . ALA A 1 292 ? -18.167 -5.648 20.188 1.00 96.25 292 ALA A CA 1
ATOM 2232 C C . ALA A 1 292 ? -17.103 -6.684 20.601 1.00 96.25 292 ALA A C 1
ATOM 2234 O O . ALA A 1 292 ? -16.526 -6.557 21.681 1.00 96.25 292 ALA A O 1
ATOM 2235 N N . ALA A 1 293 ? -16.820 -7.681 19.757 1.00 95.56 293 ALA A N 1
ATOM 2236 C CA . ALA A 1 293 ? -15.801 -8.687 20.018 1.00 95.56 293 ALA A CA 1
ATOM 2237 C C . ALA A 1 293 ? -14.388 -8.084 20.021 1.00 95.56 293 ALA A C 1
ATOM 2239 O O . ALA A 1 293 ? -13.527 -8.566 20.758 1.00 95.56 293 ALA A O 1
ATOM 2240 N N . ASP A 1 294 ? -14.148 -7.014 19.263 1.00 95.62 294 ASP A N 1
ATOM 2241 C CA . ASP A 1 294 ? -12.889 -6.262 19.301 1.00 95.62 294 ASP A CA 1
ATOM 2242 C C . ASP A 1 294 ? -12.724 -5.480 20.594 1.00 95.62 294 ASP A C 1
ATOM 2244 O O . ASP A 1 294 ? -11.648 -5.482 21.193 1.00 95.62 294 ASP A O 1
ATOM 2248 N N . ILE A 1 295 ? -13.808 -4.868 21.082 1.00 98.00 295 ILE A N 1
ATOM 2249 C CA . ILE A 1 295 ? -13.802 -4.180 22.377 1.00 98.00 295 ILE A CA 1
ATOM 2250 C C . ILE A 1 295 ? -13.484 -5.181 23.496 1.00 98.00 295 ILE A C 1
ATOM 2252 O O . ILE A 1 295 ? -12.638 -4.905 24.352 1.00 98.00 295 ILE A O 1
ATOM 2256 N N . ASP A 1 296 ? -14.107 -6.362 23.459 1.00 98.00 296 ASP A N 1
ATOM 2257 C CA . ASP A 1 296 ? -13.877 -7.441 24.424 1.00 98.00 296 ASP A CA 1
ATOM 2258 C C . ASP A 1 296 ? -12.437 -7.975 24.359 1.00 98.00 296 ASP A C 1
ATOM 2260 O O . ASP A 1 296 ? -11.795 -8.193 25.396 1.00 98.00 296 ASP A O 1
ATOM 2264 N N . ALA A 1 297 ? -11.906 -8.169 23.147 1.00 95.88 297 ALA A N 1
ATOM 2265 C CA . ALA A 1 297 ? -10.537 -8.618 22.920 1.00 95.88 297 ALA A CA 1
ATOM 2266 C C . ALA A 1 297 ? -9.514 -7.589 23.423 1.00 95.88 297 ALA A C 1
ATOM 2268 O O . ALA A 1 297 ? -8.581 -7.956 24.146 1.00 95.88 297 ALA A O 1
ATOM 2269 N N . LEU A 1 298 ? -9.723 -6.303 23.130 1.00 96.88 298 LEU A N 1
ATOM 2270 C CA . LEU A 1 298 ? -8.877 -5.211 23.604 1.00 96.88 298 LEU A CA 1
ATOM 2271 C C . LEU A 1 298 ? -8.928 -5.072 25.132 1.00 96.88 298 LEU A C 1
ATOM 2273 O O . LEU A 1 298 ? -7.886 -4.969 25.779 1.00 96.88 298 LEU A O 1
ATOM 2277 N N . ALA A 1 299 ? -10.111 -5.151 25.748 1.00 97.75 299 ALA A N 1
ATOM 2278 C CA . ALA A 1 299 ? -10.247 -5.132 27.206 1.00 97.75 299 ALA A CA 1
ATOM 2279 C C . ALA A 1 299 ? -9.503 -6.311 27.859 1.00 97.75 299 ALA A C 1
ATOM 2281 O O . ALA A 1 299 ? -8.778 -6.143 28.846 1.00 97.75 299 ALA A O 1
ATOM 2282 N N . ALA A 1 300 ? -9.604 -7.512 27.282 1.00 96.00 300 ALA A N 1
ATOM 2283 C CA . ALA A 1 300 ? -8.852 -8.673 27.746 1.00 96.00 300 ALA A CA 1
ATOM 2284 C C . ALA A 1 300 ? -7.330 -8.488 27.601 1.00 96.00 300 ALA A C 1
ATOM 2286 O O . ALA A 1 300 ? -6.583 -8.862 28.511 1.00 96.00 300 ALA A O 1
ATOM 2287 N N . ALA A 1 301 ? -6.875 -7.888 26.500 1.00 93.31 301 ALA A N 1
ATOM 2288 C CA . ALA A 1 301 ? -5.474 -7.575 26.238 1.00 93.31 301 ALA A CA 1
ATOM 2289 C C . ALA A 1 301 ? -4.901 -6.569 27.254 1.00 93.31 301 ALA A C 1
ATOM 2291 O O . ALA A 1 301 ? -3.832 -6.820 27.824 1.00 93.31 301 ALA A O 1
ATOM 2292 N N . ILE A 1 302 ? -5.646 -5.498 27.558 1.00 96.88 302 ILE A N 1
ATOM 2293 C CA . ILE A 1 302 ? -5.300 -4.492 28.577 1.00 96.88 302 ILE A CA 1
ATOM 2294 C C . ILE A 1 302 ? -5.176 -5.150 29.957 1.00 96.88 302 ILE A C 1
ATOM 2296 O O . ILE A 1 302 ? -4.149 -5.006 30.626 1.00 96.88 302 ILE A O 1
ATOM 2300 N N . ARG A 1 303 ? -6.165 -5.956 30.374 1.00 95.62 303 ARG A N 1
ATOM 2301 C CA . ARG A 1 303 ? -6.108 -6.711 31.645 1.00 95.62 303 ARG A CA 1
ATOM 2302 C C . ARG A 1 303 ? -4.933 -7.692 31.691 1.00 95.62 303 ARG A C 1
ATOM 2304 O O . ARG A 1 303 ? -4.368 -7.938 32.759 1.00 95.62 303 ARG A O 1
ATOM 2311 N N . GLY A 1 304 ? -4.574 -8.262 30.541 1.00 93.38 304 GLY A N 1
ATOM 2312 C CA . GLY A 1 304 ? -3.431 -9.158 30.374 1.00 93.38 304 GLY A CA 1
ATOM 2313 C C . GLY A 1 304 ? -2.070 -8.456 30.410 1.00 93.38 304 GLY A C 1
ATOM 2314 O O . GLY A 1 304 ? -1.063 -9.125 30.651 1.00 93.38 304 GLY A O 1
ATOM 2315 N N . GLY A 1 305 ? -2.030 -7.135 30.210 1.00 91.25 305 GLY A N 1
ATOM 2316 C CA . GLY A 1 305 ? -0.802 -6.342 30.160 1.00 91.25 305 GLY A CA 1
ATOM 2317 C C . GLY A 1 305 ? 0.072 -6.662 28.946 1.00 91.25 305 GLY A C 1
ATOM 2318 O O . GLY A 1 305 ? 1.295 -6.742 29.085 1.00 91.25 305 GLY A O 1
ATOM 2319 N N . THR A 1 306 ? -0.541 -6.920 27.787 1.00 86.50 306 THR A N 1
ATOM 2320 C CA . THR A 1 306 ? 0.203 -7.128 26.536 1.00 86.50 306 THR A CA 1
ATOM 2321 C C . THR A 1 306 ? 0.873 -5.834 26.061 1.00 86.50 306 THR A C 1
ATOM 2323 O O . THR A 1 306 ? 0.522 -4.739 26.485 1.00 86.50 306 THR A O 1
ATOM 2326 N N . SER A 1 307 ? 1.848 -5.968 25.169 1.00 82.12 307 SER A N 1
ATOM 2327 C CA . SER A 1 307 ? 2.477 -4.855 24.447 1.00 82.12 307 SER A CA 1
ATOM 2328 C C . SER A 1 307 ? 2.505 -5.135 22.944 1.00 82.12 307 SER A C 1
ATOM 2330 O O . SER A 1 307 ? 3.436 -4.733 22.251 1.00 82.12 307 SER A O 1
ATOM 2332 N N . ASP A 1 308 ? 1.571 -5.963 22.483 1.00 78.31 308 ASP A N 1
ATOM 2333 C CA . ASP A 1 308 ? 1.426 -6.302 21.075 1.00 78.31 308 ASP A CA 1
ATOM 2334 C C . ASP A 1 308 ? 0.824 -5.101 20.339 1.00 78.31 308 ASP A C 1
ATOM 2336 O O . ASP A 1 308 ? -0.181 -4.544 20.783 1.00 78.31 308 ASP A O 1
ATOM 2340 N N . SER A 1 309 ? 1.467 -4.693 19.247 1.00 80.44 309 SER A N 1
ATOM 2341 C CA . SER A 1 309 ? 1.133 -3.478 18.503 1.00 80.44 309 SER A CA 1
ATOM 2342 C C . SER A 1 309 ? -0.241 -3.538 17.845 1.00 80.44 309 SER A C 1
ATOM 2344 O O . SER A 1 309 ? -0.797 -2.490 17.551 1.00 80.44 309 SER A O 1
ATOM 2346 N N . VAL A 1 310 ? -0.821 -4.731 17.660 1.00 78.62 310 VAL A N 1
ATOM 2347 C CA . VAL A 1 310 ? -2.200 -4.871 17.154 1.00 78.62 310 VAL A CA 1
ATOM 2348 C C . VAL A 1 310 ? -3.241 -4.215 18.077 1.00 78.62 310 VAL A C 1
ATOM 2350 O O . VAL A 1 310 ? -4.314 -3.839 17.621 1.00 78.62 310 VAL A O 1
ATOM 2353 N N . TYR A 1 311 ? -2.924 -4.046 19.366 1.00 86.88 311 TYR A N 1
ATOM 2354 C CA . TYR A 1 311 ? -3.803 -3.410 20.355 1.00 86.88 311 TYR A CA 1
ATOM 2355 C C . TYR A 1 311 ? -3.423 -1.950 20.673 1.00 86.88 311 TYR A C 1
ATOM 2357 O O . TYR A 1 311 ? -4.110 -1.326 21.478 1.00 86.88 311 TYR A O 1
ATOM 2365 N N . ASP A 1 312 ? -2.337 -1.421 20.094 1.00 90.50 312 ASP A N 1
ATOM 2366 C CA . ASP A 1 312 ? -1.894 -0.023 20.243 1.00 90.50 312 ASP A CA 1
ATOM 2367 C C . ASP A 1 312 ? -2.531 0.824 19.134 1.00 90.50 312 ASP A C 1
ATOM 2369 O O . ASP A 1 312 ? -1.961 1.035 18.063 1.00 90.50 312 ASP A O 1
ATOM 2373 N N . LEU A 1 313 ? -3.773 1.239 19.371 1.00 89.00 313 LEU A N 1
ATOM 2374 C CA . LEU A 1 313 ? -4.604 1.932 18.388 1.00 89.00 313 LEU A CA 1
ATOM 2375 C C . LEU A 1 313 ? -4.325 3.436 18.353 1.00 89.00 313 LEU A C 1
ATOM 2377 O O . LEU A 1 313 ? -4.602 4.082 17.343 1.00 89.00 313 LEU A O 1
ATOM 2381 N N . ASN A 1 314 ? -3.776 4.004 19.430 1.00 87.50 314 ASN A N 1
ATOM 2382 C CA . ASN A 1 314 ? -3.443 5.428 19.497 1.00 87.50 314 ASN A CA 1
ATOM 2383 C C . ASN A 1 314 ? -1.979 5.740 19.104 1.00 87.50 314 ASN A C 1
ATOM 2385 O O . ASN A 1 314 ? -1.628 6.914 18.935 1.00 87.50 314 ASN A O 1
ATOM 2389 N N . GLY A 1 315 ? -1.139 4.712 18.936 1.00 86.38 315 GLY A N 1
ATOM 2390 C CA . GLY A 1 315 ? 0.242 4.813 18.469 1.00 86.38 315 GLY A CA 1
ATOM 2391 C C . GLY A 1 315 ? 1.238 5.323 19.514 1.00 86.38 315 GLY A C 1
ATOM 2392 O O . GLY A 1 315 ? 2.304 5.829 19.145 1.00 86.38 315 GLY A O 1
ATOM 2393 N N . ASP A 1 316 ? 0.919 5.242 20.807 1.00 86.56 316 ASP A N 1
ATOM 2394 C CA . ASP A 1 316 ? 1.782 5.708 21.899 1.00 86.56 316 ASP A CA 1
ATOM 2395 C C . ASP A 1 316 ? 2.737 4.628 22.445 1.00 86.56 316 ASP A C 1
ATOM 2397 O O . ASP A 1 316 ? 3.536 4.898 23.353 1.00 86.56 316 ASP A O 1
ATOM 2401 N N . SER A 1 317 ? 2.734 3.438 21.830 1.00 87.81 317 SER A N 1
ATOM 2402 C CA . SER A 1 317 ? 3.512 2.256 22.220 1.00 87.81 317 SER A CA 1
ATOM 2403 C C . SER A 1 317 ? 3.093 1.627 23.553 1.00 87.81 317 SER A C 1
ATOM 2405 O O . SER A 1 317 ? 3.867 0.846 24.126 1.00 87.81 317 SER A O 1
ATOM 2407 N N . ALA A 1 318 ? 1.904 1.939 24.072 1.00 89.56 318 ALA A N 1
ATOM 2408 C CA . ALA A 1 318 ? 1.374 1.374 25.303 1.00 89.56 318 ALA A CA 1
ATOM 2409 C C . ALA A 1 318 ? -0.099 0.960 25.167 1.00 89.56 318 ALA A C 1
ATOM 2411 O O . ALA A 1 318 ? -0.987 1.794 25.125 1.00 89.56 318 ALA A O 1
ATOM 2412 N N . VAL A 1 319 ? -0.363 -0.347 25.279 1.00 93.44 319 VAL A N 1
ATOM 2413 C CA . VAL A 1 319 ? -1.729 -0.897 25.277 1.00 93.44 319 VAL A CA 1
ATOM 2414 C C . VAL A 1 319 ? -2.433 -0.577 26.601 1.00 93.44 319 VAL A C 1
ATOM 2416 O O . VAL A 1 319 ? -2.168 -1.197 27.638 1.00 93.44 319 VAL A O 1
ATOM 2419 N N . THR A 1 320 ? -3.313 0.419 26.585 1.00 96.00 320 THR A N 1
ATOM 2420 C CA . THR A 1 320 ? -4.001 0.981 27.754 1.00 96.00 320 THR A CA 1
ATOM 2421 C C . THR A 1 320 ? 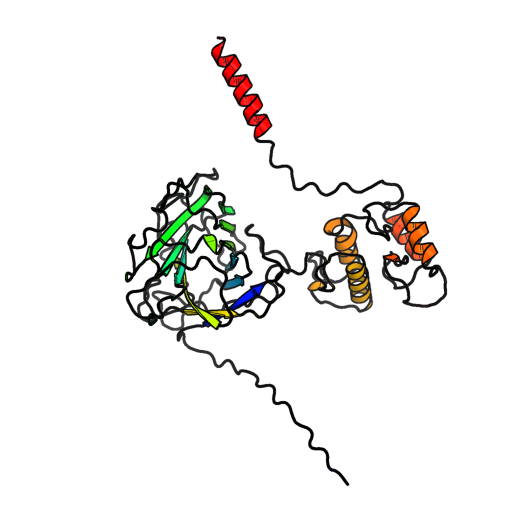-5.468 1.309 27.461 1.00 96.00 320 THR A C 1
ATOM 2423 O O . THR A 1 320 ? -5.966 1.141 26.353 1.00 96.00 320 THR A O 1
ATOM 2426 N N . ASP A 1 321 ? -6.192 1.818 28.463 1.00 95.25 321 ASP A N 1
ATOM 2427 C CA . ASP A 1 321 ? -7.568 2.302 28.272 1.00 95.25 321 ASP A CA 1
ATOM 2428 C C . ASP A 1 321 ? -7.676 3.402 27.200 1.00 95.25 321 ASP A C 1
ATOM 2430 O O . ASP A 1 321 ? -8.749 3.577 26.627 1.00 95.25 321 ASP A O 1
ATOM 2434 N N . ALA A 1 322 ? -6.582 4.109 26.891 1.00 96.00 322 ALA A N 1
ATOM 2435 C CA . ALA A 1 322 ? -6.560 5.099 25.820 1.00 96.00 322 ALA A CA 1
ATOM 2436 C C . ALA A 1 322 ? -6.782 4.464 24.433 1.00 96.00 322 ALA A C 1
ATOM 2438 O O . ALA A 1 322 ? -7.424 5.080 23.587 1.00 96.00 322 ALA A O 1
ATOM 2439 N N . ASP A 1 323 ? -6.335 3.225 24.210 1.00 96.62 323 ASP A N 1
ATOM 2440 C CA . ASP A 1 323 ? -6.614 2.481 22.975 1.00 96.62 323 ASP A CA 1
ATOM 2441 C C . ASP A 1 323 ? -8.074 2.048 22.900 1.00 96.62 323 ASP A C 1
ATOM 2443 O O . ASP A 1 323 ? -8.698 2.105 21.843 1.00 96.62 323 ASP A O 1
ATOM 2447 N N . ARG A 1 324 ? -8.666 1.665 24.040 1.00 96.25 324 ARG A N 1
ATOM 2448 C CA . ARG A 1 324 ? -10.100 1.348 24.091 1.00 96.25 324 ARG A CA 1
ATOM 2449 C C . ARG A 1 324 ? -10.948 2.586 23.819 1.00 96.25 324 ARG A C 1
ATOM 2451 O O . ARG A 1 324 ? -11.970 2.494 23.141 1.00 96.25 324 ARG A O 1
ATOM 2458 N N . GLU A 1 325 ? -10.533 3.747 24.321 1.00 95.81 325 GLU A N 1
ATOM 2459 C CA . GLU A 1 325 ? -11.178 5.017 23.995 1.00 95.81 325 GLU A CA 1
ATOM 2460 C C . GLU A 1 325 ? -11.071 5.351 22.502 1.00 95.81 325 GLU A C 1
ATOM 2462 O O . GLU A 1 325 ? -12.065 5.818 21.941 1.00 95.81 325 GLU A O 1
ATOM 2467 N N . GLU A 1 326 ? -9.932 5.074 21.859 1.00 95.69 326 GLU A N 1
ATOM 2468 C CA . GLU A 1 326 ? -9.741 5.225 20.409 1.00 95.69 326 GLU A CA 1
ATOM 2469 C C . GLU A 1 326 ? -10.688 4.304 19.622 1.00 95.69 326 GLU A C 1
ATOM 2471 O O . GLU A 1 326 ? -11.447 4.776 18.767 1.00 95.69 326 GLU A O 1
ATOM 2476 N N . LEU A 1 327 ? -10.737 3.015 19.986 1.00 96.00 327 LEU A N 1
ATOM 2477 C CA . LEU A 1 327 ? -11.624 2.025 19.368 1.00 96.00 327 LEU A CA 1
ATOM 2478 C C . LEU A 1 327 ? -13.094 2.443 19.437 1.00 96.00 327 LEU A C 1
ATOM 2480 O O . LEU A 1 327 ? -13.795 2.457 18.427 1.00 96.00 327 LEU A O 1
ATOM 2484 N N . VAL A 1 328 ? -13.575 2.816 20.622 1.00 97.12 328 VAL A N 1
ATOM 2485 C CA . VAL A 1 328 ? -14.996 3.121 20.833 1.00 97.12 328 VAL A CA 1
ATOM 2486 C C . VAL A 1 328 ? -15.373 4.479 20.240 1.00 97.12 328 VAL A C 1
ATOM 2488 O O . VAL A 1 328 ? -16.380 4.598 19.535 1.00 97.12 328 VAL A O 1
ATOM 2491 N N . ASN A 1 329 ? -14.601 5.530 20.533 1.00 94.31 329 ASN A N 1
ATOM 2492 C CA . ASN A 1 329 ? -15.018 6.893 20.211 1.00 94.31 329 ASN A CA 1
ATOM 2493 C C . 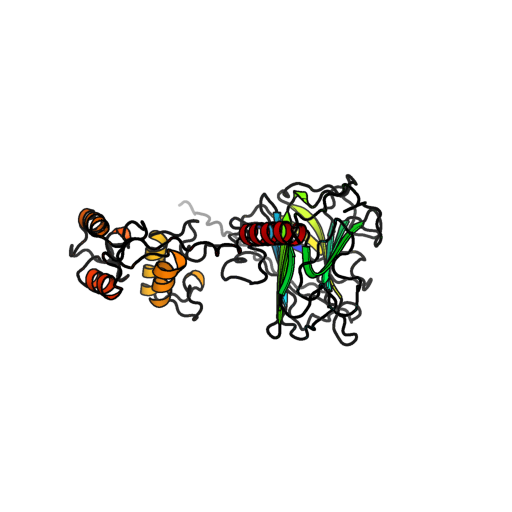ASN A 1 329 ? -14.696 7.306 18.780 1.00 94.31 329 ASN A C 1
ATOM 2495 O O . ASN A 1 329 ? -15.468 8.087 18.220 1.00 94.31 329 ASN A O 1
ATOM 2499 N N . ASN A 1 330 ? -13.584 6.838 18.218 1.00 89.25 330 ASN A N 1
ATOM 2500 C CA . ASN A 1 330 ? -13.071 7.349 16.949 1.00 89.25 330 ASN A CA 1
ATOM 2501 C C . ASN A 1 330 ? -13.249 6.325 15.829 1.00 89.25 330 ASN A C 1
ATOM 2503 O O . ASN A 1 330 ? -13.793 6.675 14.783 1.00 89.25 330 ASN A O 1
ATOM 2507 N N . ILE A 1 331 ? -12.897 5.063 16.080 1.00 89.31 331 ILE A N 1
ATOM 2508 C CA . ILE A 1 331 ? -12.988 3.989 15.084 1.00 89.31 331 ILE A CA 1
ATOM 2509 C C . ILE A 1 331 ? -14.443 3.528 14.895 1.00 89.31 331 ILE A C 1
ATOM 2511 O O . ILE A 1 331 ? -15.021 3.697 13.821 1.00 89.31 331 ILE A O 1
ATOM 2515 N N . LEU A 1 332 ? -15.087 3.011 15.948 1.00 91.88 332 LEU A N 1
ATOM 2516 C CA . LEU A 1 332 ? -16.503 2.613 15.914 1.00 91.88 332 LEU A CA 1
ATOM 2517 C C . LEU A 1 332 ? -17.446 3.823 15.851 1.00 91.88 332 LEU A C 1
ATOM 2519 O O . LEU A 1 332 ? -18.609 3.699 15.453 1.00 91.88 332 LEU A O 1
ATOM 2523 N N . ASN A 1 333 ? -16.940 5.004 16.224 1.00 94.69 333 ASN A N 1
ATOM 2524 C CA . ASN A 1 333 ? -17.694 6.249 16.315 1.00 94.69 333 ASN A CA 1
ATOM 2525 C C . ASN A 1 333 ? -19.008 6.058 17.091 1.00 94.69 333 ASN A C 1
ATOM 2527 O O . ASN A 1 333 ? -20.100 6.388 16.612 1.00 94.69 333 ASN A O 1
ATOM 2531 N N . THR A 1 334 ? -18.890 5.532 18.309 1.00 96.44 334 THR A N 1
ATOM 2532 C CA . THR A 1 334 ? -20.002 5.369 19.244 1.00 96.44 334 THR A CA 1
ATOM 2533 C C . THR A 1 334 ? -19.645 5.859 20.656 1.00 96.44 334 THR A C 1
ATOM 2535 O O . THR A 1 334 ? -18.638 6.533 20.863 1.00 96.44 334 THR A O 1
ATOM 2538 N N . TYR A 1 335 ? -20.523 5.632 21.629 1.00 97.50 335 TYR A N 1
ATOM 2539 C CA . TYR A 1 335 ? -20.390 6.030 23.019 1.00 97.50 335 TYR A CA 1
ATOM 2540 C C . TYR A 1 335 ? -20.047 4.844 23.916 1.00 97.50 335 TYR A C 1
ATOM 2542 O O . TYR A 1 335 ? -20.550 3.740 23.730 1.00 97.50 335 TYR A O 1
ATOM 2550 N N . ILE A 1 336 ? -19.291 5.118 24.982 1.00 97.88 336 ILE A N 1
ATOM 2551 C CA . ILE A 1 336 ? -19.225 4.207 26.126 1.00 97.88 336 ILE A CA 1
ATOM 2552 C C . ILE A 1 336 ? -20.633 4.078 26.716 1.00 97.88 336 ILE A C 1
ATOM 2554 O O . ILE A 1 336 ? -21.215 5.080 27.141 1.00 97.88 336 ILE A O 1
ATOM 2558 N N . GLY A 1 337 ? -21.171 2.856 26.703 1.00 97.31 337 GLY A N 1
ATOM 2559 C CA . GLY A 1 337 ? -22.547 2.548 27.098 1.00 97.31 337 GLY A CA 1
ATOM 2560 C C . GLY A 1 337 ? -23.447 2.031 25.970 1.00 97.31 337 GLY A C 1
ATOM 2561 O O . GLY A 1 337 ? -24.434 1.356 26.261 1.00 97.31 337 GLY A O 1
ATOM 2562 N N . ASP A 1 338 ? -23.114 2.296 24.702 1.00 98.25 338 ASP A N 1
ATOM 2563 C CA . ASP A 1 338 ? -23.859 1.774 23.544 1.00 98.25 338 ASP A CA 1
ATOM 2564 C C . ASP A 1 338 ? -23.556 0.281 23.360 1.00 98.25 338 ASP A C 1
ATOM 2566 O O . ASP A 1 338 ? -22.552 -0.111 22.768 1.00 98.25 338 ASP A O 1
ATOM 2570 N N . SER A 1 339 ? -24.417 -0.568 23.909 1.00 97.56 339 SER A N 1
ATOM 2571 C CA . SER A 1 339 ? -24.187 -2.012 24.021 1.00 97.56 339 SER A CA 1
ATOM 2572 C C . SER A 1 339 ? -24.575 -2.775 22.762 1.00 97.56 339 SER A C 1
ATOM 2574 O O . SER A 1 339 ? -24.218 -3.945 22.619 1.00 97.56 339 SER A O 1
ATOM 2576 N N . ASN A 1 340 ? -25.346 -2.152 21.871 1.00 95.31 340 ASN A N 1
ATOM 2577 C CA . ASN A 1 340 ? -25.799 -2.768 20.627 1.00 95.31 340 ASN A CA 1
ATOM 2578 C C . ASN A 1 340 ? -25.114 -2.171 19.378 1.00 95.31 340 ASN A C 1
ATOM 2580 O O . ASN A 1 340 ? -25.348 -2.669 18.274 1.00 95.31 340 ASN A O 1
ATOM 2584 N N . LEU A 1 341 ? -24.245 -1.173 19.574 1.00 96.38 341 LEU A N 1
ATOM 2585 C CA . LEU A 1 341 ? -23.460 -0.465 18.564 1.00 96.38 341 LEU A CA 1
ATOM 2586 C C . LEU A 1 341 ? -24.319 0.240 17.497 1.00 96.38 341 LEU A C 1
ATOM 2588 O O . LEU A 1 341 ? -23.914 0.368 16.338 1.00 96.38 341 LEU A O 1
ATOM 2592 N N . ASP A 1 342 ? -25.507 0.728 17.865 1.00 95.19 342 ASP A N 1
ATOM 2593 C CA . ASP A 1 342 ? -26.397 1.498 16.983 1.00 95.19 342 ASP A CA 1
ATOM 2594 C C . ASP A 1 342 ? -26.057 3.003 16.918 1.00 95.19 342 ASP A C 1
ATOM 2596 O O . ASP A 1 342 ? -26.745 3.773 16.235 1.00 95.19 342 ASP A O 1
ATOM 2600 N N . LYS A 1 343 ? -24.933 3.397 17.534 1.00 95.69 343 LYS A N 1
ATOM 2601 C CA . LYS A 1 343 ? -24.332 4.743 17.576 1.00 95.69 343 LYS A CA 1
ATOM 2602 C C . LYS A 1 343 ? -25.030 5.712 18.517 1.00 95.69 343 LYS A C 1
ATOM 2604 O O . LYS A 1 343 ? -24.788 6.922 18.434 1.00 95.69 343 LYS A O 1
ATOM 2609 N N . GLN A 1 344 ? -25.878 5.224 19.409 1.00 97.19 344 GLN A N 1
ATOM 2610 C CA . GLN A 1 344 ? -26.537 6.010 20.445 1.00 97.19 344 GLN A CA 1
ATOM 2611 C C . GLN A 1 344 ? -26.424 5.271 21.779 1.00 97.19 344 GLN A C 1
ATOM 2613 O O . GLN A 1 344 ? -26.469 4.057 21.826 1.00 97.19 344 GLN A O 1
ATOM 2618 N N . PHE A 1 345 ? -26.271 6.017 22.873 1.00 98.12 345 PHE A N 1
ATOM 2619 C CA . PHE A 1 345 ? -26.380 5.443 24.211 1.00 98.12 345 PHE A CA 1
ATOM 2620 C C . PHE A 1 345 ? -27.692 5.910 24.841 1.00 98.12 345 PHE A C 1
ATOM 2622 O O . PHE A 1 345 ? -27.820 7.076 25.236 1.00 98.12 345 PHE A O 1
ATOM 2629 N N . ASP A 1 346 ? -28.686 5.028 24.903 1.00 97.81 346 ASP A N 1
ATOM 2630 C CA . ASP A 1 346 ? -30.031 5.336 25.382 1.00 97.81 346 ASP A CA 1
ATOM 2631 C C . ASP A 1 346 ? -30.651 4.207 26.235 1.00 97.81 346 ASP A C 1
ATOM 2633 O O . ASP A 1 346 ? -29.997 3.284 26.721 1.00 97.81 346 ASP A O 1
ATOM 2637 N N . SER A 1 347 ? -31.946 4.324 26.536 1.00 97.31 347 SER A N 1
ATOM 2638 C CA . SER A 1 347 ? -32.655 3.310 27.330 1.00 97.31 347 SER A CA 1
ATOM 2639 C C . SER A 1 347 ? -32.688 1.899 26.710 1.00 97.31 347 SER A C 1
ATOM 2641 O O . SER A 1 347 ? -32.883 0.926 27.442 1.00 97.31 347 SER A O 1
ATOM 2643 N N . GLY A 1 348 ? -32.518 1.774 25.394 1.00 97.56 348 GLY A N 1
ATOM 2644 C CA . GLY A 1 348 ? -32.427 0.522 24.651 1.00 97.56 348 GLY A CA 1
ATOM 2645 C C . GLY A 1 348 ? -31.199 -0.298 25.034 1.00 97.56 348 GLY A C 1
ATOM 2646 O O . GLY A 1 348 ? -31.326 -1.512 25.207 1.00 97.56 348 GLY A O 1
ATOM 2647 N N . ASP A 1 349 ? -30.065 0.353 25.288 1.00 98.19 349 ASP A N 1
ATOM 2648 C CA . ASP A 1 349 ? -28.844 -0.300 25.771 1.00 98.19 349 ASP A CA 1
ATOM 2649 C C . ASP A 1 349 ? -29.042 -0.903 27.151 1.00 98.19 349 ASP A C 1
ATOM 2651 O O . ASP A 1 349 ? -28.737 -2.073 27.375 1.00 98.19 349 ASP A O 1
ATOM 2655 N N . PHE A 1 350 ? -29.676 -0.154 28.058 1.00 97.62 350 PHE A N 1
ATOM 2656 C CA . PHE A 1 350 ? -30.030 -0.684 29.373 1.00 97.62 350 PHE A CA 1
ATOM 2657 C C . PHE A 1 350 ? -30.953 -1.899 29.264 1.00 97.62 350 PHE A C 1
ATOM 2659 O O . PHE A 1 350 ? -30.779 -2.877 29.991 1.00 97.62 350 PHE A O 1
ATOM 2666 N N . VAL A 1 351 ? -31.930 -1.880 28.351 1.00 96.81 351 VAL A N 1
ATOM 2667 C CA . VAL A 1 351 ? -32.780 -3.053 28.109 1.00 96.81 351 VAL A CA 1
ATOM 2668 C C . VAL A 1 351 ? -31.949 -4.240 27.616 1.00 96.81 351 VAL A C 1
ATOM 2670 O O . VAL A 1 351 ? -32.199 -5.356 28.078 1.00 96.81 351 VAL A O 1
ATOM 2673 N N . ALA A 1 352 ? -30.973 -4.027 26.730 1.00 94.50 352 ALA A N 1
ATOM 2674 C CA . ALA A 1 352 ? -30.094 -5.080 26.225 1.00 94.50 352 ALA A CA 1
ATOM 2675 C C . ALA A 1 352 ? -29.266 -5.723 27.353 1.00 94.50 352 ALA A C 1
ATOM 2677 O O . ALA A 1 352 ? -29.397 -6.928 27.589 1.00 94.50 352 ALA A O 1
ATOM 2678 N N . VAL A 1 353 ? -28.517 -4.928 28.124 1.00 97.62 353 VAL A N 1
ATOM 2679 C CA . VAL A 1 353 ? -27.619 -5.442 29.178 1.00 97.62 353 VAL A CA 1
ATOM 2680 C C . VAL A 1 353 ? -28.381 -6.053 30.358 1.00 97.62 353 VAL A C 1
ATOM 2682 O O . VAL A 1 353 ? -28.042 -7.136 30.836 1.00 97.62 353 VAL A O 1
ATOM 2685 N N . PHE A 1 354 ? -29.506 -5.465 30.786 1.00 97.19 354 PHE A N 1
ATOM 2686 C CA . PHE A 1 354 ? -30.320 -6.071 31.849 1.00 97.19 354 PHE A CA 1
ATOM 2687 C C . PHE A 1 354 ? -31.041 -7.344 31.396 1.00 97.19 354 PHE A C 1
ATOM 2689 O O . PHE A 1 354 ? -31.370 -8.186 32.235 1.00 97.19 354 PHE A O 1
ATOM 2696 N N . SER A 1 355 ? -31.267 -7.523 30.091 1.00 96.44 355 SER A N 1
ATOM 2697 C CA . SER A 1 355 ? -31.799 -8.781 29.555 1.00 96.44 355 SER A CA 1
ATOM 2698 C C . SER A 1 355 ? -30.761 -9.907 29.565 1.00 96.44 355 SER A C 1
ATOM 2700 O O . SER A 1 355 ? -31.158 -11.071 29.640 1.00 96.44 355 SER A O 1
ATOM 2702 N N . ALA A 1 356 ? -29.461 -9.586 29.542 1.00 95.00 356 ALA A N 1
ATOM 2703 C CA . ALA A 1 356 ? -28.384 -10.564 29.719 1.00 95.00 356 ALA A CA 1
ATOM 2704 C C . ALA A 1 356 ? -28.318 -11.103 31.160 1.00 95.00 356 ALA A C 1
ATOM 2706 O O . ALA A 1 356 ? -27.958 -12.260 31.374 1.00 95.00 356 ALA A O 1
ATOM 2707 N N . GLY A 1 357 ? -28.744 -10.300 32.143 1.00 96.12 357 GLY A N 1
ATOM 2708 C CA . GLY A 1 357 ? -28.916 -10.730 33.533 1.00 96.12 357 GLY A CA 1
ATOM 2709 C C . GLY A 1 357 ? -27.618 -10.878 34.329 1.00 96.12 357 GLY A C 1
ATOM 2710 O O . GLY A 1 357 ? -27.617 -11.623 35.306 1.00 96.12 357 GLY A O 1
ATOM 2711 N N . GLN A 1 358 ? -26.551 -10.187 33.917 1.00 98.00 358 GLN A N 1
ATOM 2712 C CA . GLN A 1 358 ? -25.219 -10.267 34.535 1.00 98.00 358 GLN A CA 1
ATOM 2713 C C . GLN A 1 358 ? -24.938 -9.152 35.557 1.00 98.00 358 GLN A C 1
ATOM 2715 O O . GLN A 1 358 ? -23.955 -9.223 36.282 1.00 98.00 358 GLN A O 1
ATOM 2720 N N . TYR A 1 359 ? -25.838 -8.167 35.683 1.00 98.19 359 TYR A N 1
ATOM 2721 C CA . TYR A 1 359 ? -25.670 -7.066 36.633 1.00 98.19 359 TYR A CA 1
ATOM 2722 C C . TYR A 1 359 ? -25.550 -7.561 38.080 1.00 98.19 359 TYR A C 1
ATOM 2724 O O . TYR A 1 359 ? -26.526 -8.092 38.627 1.00 98.19 359 TYR A O 1
ATOM 2732 N N . GLU A 1 360 ? -24.395 -7.329 38.710 1.00 97.56 360 GLU A N 1
ATOM 2733 C CA . GLU A 1 360 ? -24.121 -7.685 40.113 1.00 97.56 360 GLU A CA 1
ATOM 2734 C C . GLU A 1 360 ? -24.446 -9.165 40.425 1.00 97.56 360 GLU A C 1
ATOM 2736 O O . GLU A 1 360 ? -24.944 -9.507 41.505 1.00 97.56 360 GLU A O 1
ATOM 2741 N N . ASP A 1 361 ? -24.208 -10.070 39.467 1.00 97.00 361 ASP A N 1
ATOM 2742 C CA . ASP A 1 361 ? -24.555 -11.492 39.600 1.00 97.00 361 ASP A CA 1
ATOM 2743 C C . ASP A 1 361 ? -23.549 -12.297 40.455 1.00 97.00 361 ASP A C 1
ATOM 2745 O O . ASP A 1 361 ? -23.853 -13.401 40.927 1.00 97.00 361 ASP A O 1
ATOM 2749 N N . GLY A 1 362 ? -22.376 -11.712 40.716 1.00 95.00 362 GLY A N 1
ATOM 2750 C CA . GLY A 1 362 ? -21.294 -12.286 41.512 1.00 95.00 362 GLY A CA 1
ATOM 2751 C C . GLY A 1 362 ? -20.445 -13.335 40.784 1.00 95.00 362 GLY A C 1
ATOM 2752 O O . GLY A 1 362 ? -19.734 -14.094 41.454 1.00 95.00 362 GLY A O 1
ATOM 2753 N N . ILE A 1 363 ? -20.518 -13.419 39.454 1.00 96.56 363 ILE A N 1
ATOM 2754 C CA . ILE A 1 363 ? -19.735 -14.326 38.610 1.00 96.56 363 ILE A CA 1
ATOM 2755 C C . ILE A 1 363 ? -18.646 -13.531 37.882 1.00 96.56 363 ILE A C 1
ATOM 2757 O O . ILE A 1 363 ? -18.874 -13.009 36.805 1.00 96.56 363 ILE A O 1
ATOM 2761 N N . ALA A 1 364 ? -17.438 -13.540 38.446 1.00 95.94 364 ALA A N 1
ATOM 2762 C CA . ALA A 1 364 ? -16.300 -12.804 37.896 1.00 95.94 364 ALA A CA 1
ATOM 2763 C C . ALA A 1 364 ? -15.963 -13.175 36.434 1.00 95.94 364 ALA A C 1
ATOM 2765 O O . ALA A 1 364 ? -15.788 -14.363 36.124 1.00 95.94 364 ALA A O 1
ATOM 2766 N N . GLY A 1 365 ? -15.755 -12.166 35.588 1.00 94.44 365 GLY A N 1
ATOM 2767 C CA . GLY A 1 365 ? -15.239 -12.285 34.225 1.00 94.44 365 GLY A CA 1
ATOM 2768 C C . GLY A 1 365 ? -16.238 -12.869 33.226 1.00 94.44 365 GLY A C 1
ATOM 2769 O O . GLY A 1 365 ? -15.814 -13.545 32.285 1.00 94.44 365 GLY A O 1
ATOM 2770 N N . ASN A 1 366 ? -17.545 -12.735 33.469 1.00 96.44 366 ASN A N 1
ATOM 2771 C CA . ASN A 1 366 ? -18.586 -13.319 32.619 1.00 96.44 366 ASN A CA 1
ATOM 2772 C C . ASN A 1 366 ? -19.268 -12.322 31.671 1.00 96.44 366 ASN A C 1
ATOM 2774 O O . ASN A 1 366 ? -20.140 -12.753 30.908 1.00 96.44 366 ASN A O 1
ATOM 2778 N N . SER A 1 367 ? -18.890 -11.045 31.738 1.00 97.94 367 SER A N 1
ATOM 2779 C CA . SER A 1 367 ? -19.502 -9.952 30.988 1.00 97.94 367 SER A CA 1
ATOM 2780 C C . SER A 1 367 ? -18.555 -9.446 29.902 1.00 97.94 367 SER A C 1
ATOM 2782 O O . SER A 1 367 ? -17.355 -9.317 30.127 1.00 97.94 367 SER A O 1
ATOM 2784 N N . GLY A 1 368 ? -19.106 -9.205 28.713 1.00 97.81 368 GLY A N 1
ATOM 2785 C CA . GLY A 1 368 ? -18.476 -8.419 27.653 1.00 97.81 368 GLY A CA 1
ATOM 2786 C C . GLY A 1 368 ? -19.240 -7.116 27.425 1.00 97.81 368 GLY A C 1
ATOM 2787 O O . GLY A 1 368 ? -20.230 -6.824 28.109 1.00 97.81 368 GLY A O 1
ATOM 2788 N N . TRP A 1 369 ? -18.827 -6.347 26.426 1.00 98.25 369 TRP A N 1
ATOM 2789 C CA . TRP A 1 369 ? -19.369 -5.034 26.087 1.00 98.25 369 TRP A CA 1
ATOM 2790 C C . TRP A 1 369 ? -20.891 -5.048 25.932 1.00 98.25 369 TRP A C 1
ATOM 2792 O O . TRP A 1 369 ? -21.611 -4.289 26.582 1.00 98.25 369 TRP A O 1
ATOM 2802 N N . GLY A 1 370 ? -21.401 -5.983 25.122 1.00 97.62 370 GLY A N 1
ATOM 2803 C CA . GLY A 1 370 ? -22.836 -6.131 24.866 1.00 97.62 370 GLY A CA 1
ATOM 2804 C C . GLY A 1 370 ? -23.643 -6.638 26.068 1.00 97.62 370 GLY A C 1
ATOM 2805 O O . GLY A 1 370 ? -24.875 -6.654 26.022 1.00 97.62 370 GLY A O 1
ATOM 2806 N N . GLN A 1 371 ? -22.974 -7.073 27.138 1.00 98.31 371 GLN A N 1
ATOM 2807 C CA . GLN A 1 371 ? -23.599 -7.469 28.399 1.00 98.31 371 GLN A CA 1
ATOM 2808 C C . GLN A 1 371 ? -23.399 -6.451 29.529 1.00 98.31 371 GLN A C 1
ATOM 2810 O O . GLN A 1 371 ? -24.026 -6.615 30.575 1.00 98.31 371 GLN A O 1
ATOM 2815 N N . GLY A 1 372 ? -22.623 -5.388 29.298 1.00 97.75 372 GLY A N 1
ATOM 2816 C CA . GLY A 1 372 ? -22.497 -4.248 30.202 1.00 97.75 372 GLY A CA 1
ATOM 2817 C C . GLY A 1 372 ? -21.101 -3.984 30.767 1.00 97.75 372 GLY A C 1
ATOM 2818 O O . GLY A 1 372 ? -20.993 -3.052 31.555 1.00 97.75 372 GLY A O 1
ATOM 2819 N N . ASP A 1 373 ? -20.058 -4.729 30.369 1.00 98.25 373 ASP A N 1
ATOM 2820 C CA . ASP A 1 373 ? -18.653 -4.442 30.738 1.00 98.25 373 ASP A CA 1
ATOM 2821 C C . ASP A 1 373 ? -18.140 -3.211 29.965 1.00 98.25 373 ASP A C 1
ATOM 2823 O O . ASP A 1 373 ? -17.430 -3.306 28.962 1.00 98.25 373 ASP A O 1
ATOM 2827 N N . TRP A 1 374 ? -18.574 -2.022 30.374 1.00 98.19 374 TRP A N 1
ATOM 2828 C CA . TRP A 1 374 ? -18.225 -0.755 29.725 1.00 98.19 374 TRP A CA 1
ATOM 2829 C C . TRP A 1 374 ? -16.925 -0.159 30.262 1.00 98.19 374 TRP A C 1
ATOM 2831 O O . TRP A 1 374 ? -16.346 0.738 29.637 1.00 98.19 374 TRP A O 1
ATOM 2841 N N . ASN A 1 375 ? -16.466 -0.628 31.422 1.00 97.19 375 ASN A N 1
ATOM 2842 C CA . ASN A 1 375 ? -15.199 -0.220 32.012 1.00 97.19 375 ASN A CA 1
ATOM 2843 C C . ASN A 1 375 ? -14.031 -1.158 31.638 1.00 97.19 375 ASN A C 1
ATOM 2845 O O . ASN A 1 375 ? -12.874 -0.747 31.747 1.00 97.19 375 ASN A O 1
ATOM 2849 N N . GLY A 1 376 ? -14.320 -2.351 31.114 1.00 97.12 376 GLY A N 1
ATOM 2850 C CA . GLY A 1 376 ? -13.332 -3.308 30.631 1.00 97.12 376 GLY A CA 1
ATOM 2851 C C . GLY A 1 376 ? -12.695 -4.150 31.738 1.00 97.12 376 GLY A C 1
ATOM 2852 O O . GLY A 1 376 ? -11.565 -4.613 31.555 1.00 97.12 376 GLY A O 1
ATOM 2853 N N . ASP A 1 377 ? -13.353 -4.379 32.875 1.00 97.06 377 ASP A N 1
ATOM 2854 C CA . ASP A 1 377 ? -12.850 -5.230 33.966 1.00 97.06 377 ASP A CA 1
ATOM 2855 C C . ASP A 1 377 ? -13.347 -6.687 33.899 1.00 97.06 377 ASP A C 1
ATOM 2857 O O . ASP A 1 377 ? -12.752 -7.567 34.533 1.00 97.06 377 ASP A O 1
ATOM 2861 N N . GLY A 1 378 ? -14.317 -6.968 33.026 1.00 97.06 378 GLY A N 1
ATOM 2862 C CA . GLY A 1 378 ? -14.883 -8.292 32.759 1.00 97.06 378 GLY A CA 1
ATOM 2863 C C . GLY A 1 378 ? -16.184 -8.583 33.507 1.00 97.06 378 GLY A C 1
ATOM 2864 O O . GLY A 1 378 ? -16.706 -9.696 33.379 1.00 97.06 378 GLY A O 1
ATOM 2865 N N . ASP A 1 379 ? -16.699 -7.629 34.279 1.00 98.06 379 ASP A N 1
ATOM 2866 C CA . ASP A 1 379 ? -17.930 -7.744 35.058 1.00 98.06 379 ASP A CA 1
ATOM 2867 C C . ASP A 1 379 ? -18.912 -6.622 34.681 1.00 98.06 379 ASP A C 1
ATOM 2869 O O . ASP A 1 379 ? -18.510 -5.568 34.208 1.00 98.06 379 ASP A O 1
ATOM 2873 N N . PHE A 1 380 ? -20.220 -6.854 34.855 1.00 98.38 380 PHE A N 1
ATOM 2874 C CA . PHE A 1 380 ? -21.226 -5.796 34.737 1.00 98.38 380 PHE A CA 1
ATOM 2875 C C . PHE A 1 380 ? -21.713 -5.389 36.129 1.00 98.38 380 PHE A C 1
ATOM 2877 O O . PHE A 1 380 ? -22.524 -6.081 36.759 1.00 98.38 380 PHE A O 1
ATOM 2884 N N . ASP A 1 381 ? -21.235 -4.254 36.627 1.00 98.12 381 ASP A N 1
ATOM 2885 C CA . ASP A 1 381 ? -21.557 -3.752 37.956 1.00 98.12 381 ASP A CA 1
ATOM 2886 C C . ASP A 1 381 ? -21.751 -2.222 37.999 1.00 98.12 381 ASP A C 1
ATOM 2888 O O . ASP A 1 381 ? -22.001 -1.539 37.001 1.00 98.12 381 ASP A O 1
ATOM 2892 N N . SER A 1 382 ? -21.799 -1.649 39.205 1.00 97.94 382 SER A N 1
ATOM 2893 C CA . SER A 1 382 ? -21.971 -0.198 39.354 1.00 97.94 382 SER A CA 1
ATOM 2894 C C . SER A 1 382 ? -20.822 0.657 38.783 1.00 97.94 382 SER A C 1
ATOM 2896 O O . SER A 1 382 ? -21.044 1.840 38.502 1.00 97.94 382 SER A O 1
ATOM 2898 N N . GLY A 1 383 ? -19.628 0.092 38.608 1.00 98.12 383 GLY A N 1
ATOM 2899 C CA . GLY A 1 383 ? -18.456 0.696 37.980 1.00 98.12 383 GLY A CA 1
ATOM 2900 C C . GLY A 1 383 ? -18.679 1.024 36.507 1.00 98.12 383 GLY A C 1
ATOM 2901 O O . GLY A 1 383 ? -18.328 2.127 36.080 1.00 98.12 383 GLY A O 1
ATOM 2902 N N . ASP A 1 384 ? -19.383 0.168 35.767 1.00 98.38 384 ASP A N 1
ATOM 2903 C CA . ASP A 1 384 ? -19.718 0.400 34.355 1.00 98.38 384 ASP A CA 1
ATOM 2904 C C . ASP A 1 384 ? -20.637 1.597 34.175 1.00 98.38 384 ASP A C 1
ATOM 2906 O O . ASP A 1 384 ? -20.424 2.437 33.297 1.00 98.38 384 ASP A O 1
ATOM 2910 N N . PHE A 1 385 ? -21.615 1.762 35.070 1.00 97.50 385 PHE A N 1
ATOM 2911 C CA . PHE A 1 385 ? -22.437 2.969 35.070 1.00 97.50 385 PHE A CA 1
ATOM 2912 C C . PHE A 1 385 ? -21.594 4.216 35.323 1.00 97.50 385 PHE A C 1
ATOM 2914 O O . PHE A 1 385 ? -21.812 5.242 34.679 1.00 97.50 385 PHE A O 1
ATOM 2921 N N . VAL A 1 386 ? -20.629 4.156 36.245 1.00 97.88 386 VAL A N 1
ATOM 2922 C CA . VAL A 1 386 ? -19.733 5.291 36.491 1.00 97.88 386 VAL A CA 1
ATOM 2923 C C . VAL A 1 386 ? -18.919 5.607 35.239 1.00 97.88 386 VAL A C 1
ATOM 2925 O O . VAL A 1 386 ? -18.845 6.785 34.883 1.00 97.88 386 VAL A O 1
ATOM 2928 N N . ALA A 1 387 ? -18.369 4.605 34.551 1.00 96.31 387 ALA A N 1
ATOM 2929 C CA . ALA A 1 387 ? -17.624 4.788 33.307 1.00 96.31 387 ALA A CA 1
ATOM 2930 C C . ALA A 1 387 ? -18.495 5.429 32.210 1.00 96.31 387 ALA A C 1
ATOM 2932 O O . ALA A 1 387 ? -18.180 6.520 31.727 1.00 96.31 387 ALA A O 1
ATOM 2933 N N . ALA A 1 388 ? -19.645 4.827 31.894 1.00 96.75 388 ALA A N 1
ATOM 2934 C CA . ALA A 1 388 ? -20.528 5.289 30.824 1.00 96.75 388 ALA A CA 1
ATOM 2935 C C . ALA A 1 388 ? -21.130 6.680 31.092 1.00 96.75 388 ALA A C 1
ATOM 2937 O O . ALA A 1 388 ? -21.155 7.542 30.209 1.00 96.75 388 ALA A O 1
ATOM 2938 N N . PHE A 1 389 ? -21.566 6.969 32.325 1.00 96.81 389 PHE A N 1
ATOM 2939 C CA . PHE A 1 389 ? -22.089 8.300 32.654 1.00 96.81 389 PHE A CA 1
ATOM 2940 C C . PHE A 1 389 ? -20.996 9.367 32.742 1.00 96.81 389 PHE A C 1
ATOM 2942 O O . PHE A 1 389 ? -21.271 10.529 32.435 1.00 96.81 389 PHE A O 1
ATOM 2949 N N . SER A 1 390 ? -19.768 9.002 33.123 1.00 97.19 390 SER A N 1
ATOM 2950 C CA . SER A 1 390 ? -18.636 9.939 33.104 1.00 97.19 390 SER A CA 1
ATOM 2951 C C . SER A 1 390 ? -18.209 10.288 31.678 1.00 97.19 390 SER A C 1
ATOM 2953 O O . SER A 1 390 ? -17.801 11.424 31.442 1.00 97.19 390 SER A O 1
ATOM 2955 N N . ALA A 1 391 ? -18.374 9.363 30.726 1.00 95.31 391 ALA A N 1
ATOM 2956 C CA . ALA A 1 391 ? -18.146 9.607 29.301 1.00 95.31 391 ALA A CA 1
ATOM 2957 C C . ALA A 1 391 ? -19.187 10.558 28.671 1.00 95.31 391 ALA A C 1
ATOM 2959 O O . ALA A 1 391 ? -18.920 11.191 27.651 1.00 95.31 391 ALA A O 1
ATOM 2960 N N . GLY A 1 392 ? -20.368 10.706 29.286 1.00 95.12 392 GLY A N 1
ATOM 2961 C CA . GLY A 1 392 ? -21.345 11.744 28.940 1.00 95.12 392 GLY A CA 1
ATOM 2962 C C . GLY A 1 392 ? -22.176 11.490 27.675 1.00 95.12 392 GLY A C 1
ATOM 2963 O O . GLY A 1 392 ? -22.767 12.434 27.153 1.00 95.12 392 GLY A O 1
ATOM 2964 N N . GLY A 1 393 ? -22.236 10.247 27.184 1.00 94.56 393 GLY A N 1
ATOM 2965 C CA . GLY A 1 393 ? -22.973 9.879 25.964 1.00 94.56 393 GLY A CA 1
ATOM 2966 C C . GLY A 1 393 ? -24.483 9.661 26.130 1.00 94.56 393 GLY A C 1
ATOM 2967 O O . GLY A 1 393 ? -25.210 9.670 25.139 1.00 94.56 393 GLY A O 1
ATOM 2968 N N . TYR A 1 394 ? -24.969 9.478 27.362 1.00 97.38 394 TYR A N 1
ATOM 2969 C CA . TYR A 1 394 ? -26.355 9.066 27.609 1.00 97.38 394 TYR A CA 1
ATOM 2970 C C . TYR A 1 394 ? -27.373 10.112 27.133 1.00 97.38 394 TYR A C 1
ATOM 2972 O O . TYR A 1 394 ? -27.329 11.267 27.566 1.00 97.38 394 TYR A O 1
ATOM 2980 N N . GLU A 1 395 ? -28.305 9.698 26.270 1.00 96.19 395 GLU A N 1
ATOM 2981 C CA . GLU A 1 395 ? -29.337 10.550 25.655 1.00 96.19 395 GLU A CA 1
ATOM 2982 C C . GLU A 1 395 ? -28.752 11.760 24.887 1.00 96.19 395 GLU A C 1
ATOM 2984 O O . GLU A 1 395 ? -29.441 12.758 24.656 1.00 96.19 395 GLU A O 1
ATOM 2989 N N . ALA A 1 396 ? -27.483 11.684 24.457 1.00 95.88 396 ALA A N 1
ATOM 2990 C CA . ALA A 1 396 ? -26.862 12.687 23.583 1.00 95.88 396 ALA A CA 1
ATOM 2991 C C . ALA A 1 396 ? -27.378 12.607 22.130 1.00 95.88 396 ALA A C 1
ATOM 2993 O O . ALA A 1 396 ? -27.187 13.544 21.349 1.00 95.88 396 ALA A O 1
ATOM 2994 N N . GLY A 1 397 ? -28.082 11.519 21.799 1.00 93.00 397 GLY A N 1
ATOM 2995 C CA . GLY A 1 397 ? -28.577 11.186 20.466 1.00 93.00 397 GLY A CA 1
ATOM 2996 C C . GLY A 1 397 ? -27.553 10.403 19.634 1.00 93.00 397 GLY A C 1
ATOM 2997 O O . GLY A 1 397 ? -26.428 10.203 20.085 1.00 93.00 397 GLY A O 1
ATOM 2998 N N . PRO A 1 398 ? -27.925 9.961 18.420 1.00 93.81 398 PRO A N 1
ATOM 2999 C CA . PRO A 1 398 ? -27.021 9.217 17.550 1.00 93.81 398 PRO A CA 1
ATOM 3000 C C . PRO A 1 398 ? -25.816 10.055 17.135 1.00 93.81 398 PRO A C 1
ATOM 3002 O O . PRO A 1 398 ? -25.976 11.205 16.702 1.00 93.81 398 PRO A O 1
ATOM 3005 N N . ARG A 1 399 ? -24.617 9.468 17.170 1.00 91.38 399 ARG A N 1
ATOM 3006 C CA . ARG A 1 399 ? -23.465 10.069 16.497 1.00 91.38 399 ARG A CA 1
ATOM 3007 C C . ARG A 1 399 ? -23.746 10.117 15.006 1.00 91.38 399 ARG A C 1
ATOM 3009 O O . ARG A 1 399 ? -24.182 9.139 14.394 1.00 91.38 399 ARG A O 1
ATOM 3016 N N . ALA A 1 400 ? -23.499 11.280 14.408 1.00 83.56 400 ALA A N 1
ATOM 3017 C CA . ALA A 1 400 ? -23.529 11.385 12.962 1.00 83.56 400 ALA A CA 1
ATOM 3018 C C . ALA A 1 400 ? -22.533 10.367 12.400 1.00 83.56 400 ALA A C 1
ATOM 3020 O O . ALA A 1 400 ? -21.413 10.257 12.904 1.00 83.56 400 ALA A O 1
ATOM 3021 N N . ALA A 1 401 ? -22.933 9.638 11.356 1.00 67.69 401 ALA A N 1
ATOM 3022 C CA . ALA A 1 401 ? -21.947 8.959 10.533 1.00 67.69 401 ALA A CA 1
ATOM 3023 C C . ALA A 1 401 ? -20.886 10.001 10.169 1.00 67.69 401 ALA A C 1
ATOM 3025 O O . ALA A 1 401 ? -21.251 11.105 9.745 1.00 67.69 401 ALA A O 1
ATOM 3026 N N . VAL A 1 402 ? -19.610 9.684 10.402 1.00 56.56 402 VAL A N 1
ATOM 3027 C CA . VAL A 1 402 ? -18.516 10.526 9.932 1.00 56.56 402 VAL A CA 1
ATOM 3028 C C . VAL A 1 402 ? -18.729 10.630 8.431 1.00 56.56 402 VAL A C 1
ATOM 3030 O O . VAL A 1 402 ? -18.612 9.644 7.706 1.00 56.56 402 VAL A O 1
ATOM 3033 N N . ALA A 1 403 ? -19.206 11.786 7.974 1.00 35.69 403 ALA A N 1
ATOM 3034 C CA . ALA A 1 403 ? -19.343 12.011 6.555 1.00 35.69 403 ALA A CA 1
ATOM 3035 C C . ALA A 1 403 ? -17.922 11.928 6.010 1.00 35.69 403 ALA A C 1
ATOM 3037 O O . ALA A 1 403 ? -17.073 12.712 6.442 1.00 35.69 403 ALA A O 1
ATOM 3038 N N . ALA A 1 404 ? -17.672 11.001 5.080 1.00 38.97 404 ALA A N 1
ATOM 3039 C CA . ALA A 1 404 ? -16.568 11.170 4.152 1.00 38.97 404 ALA A CA 1
ATOM 3040 C C . ALA A 1 404 ? -16.639 12.629 3.694 1.00 38.97 404 ALA A C 1
ATOM 3042 O O . ALA A 1 404 ? -17.715 13.092 3.292 1.00 38.97 404 ALA A O 1
ATOM 3043 N N . VAL A 1 405 ? -15.558 13.372 3.938 1.00 31.31 405 VAL A N 1
ATOM 3044 C CA . VAL A 1 405 ? -15.484 14.814 3.708 1.00 31.31 405 VAL A CA 1
ATOM 3045 C C . VAL A 1 405 ? -16.144 15.095 2.360 1.00 31.31 405 VAL A C 1
ATOM 3047 O O . VAL A 1 405 ? -15.682 14.547 1.361 1.00 31.31 405 VAL A O 1
ATOM 3050 N N . PRO A 1 406 ? -17.252 15.864 2.299 1.00 38.09 406 PRO A N 1
ATOM 3051 C CA . PRO A 1 406 ? -17.898 16.119 1.029 1.00 38.09 406 PRO A CA 1
ATOM 3052 C C . PRO A 1 406 ? -16.877 16.798 0.134 1.00 38.09 406 PRO A C 1
ATOM 3054 O O . PRO A 1 406 ? -16.438 17.911 0.445 1.00 38.09 406 PRO A O 1
ATOM 3057 N N . GLU A 1 407 ? -16.502 16.134 -0.958 1.00 45.53 407 GLU A N 1
ATOM 3058 C CA . GLU A 1 407 ? -15.745 16.784 -2.014 1.00 45.53 407 GLU A CA 1
ATOM 3059 C C . GLU A 1 407 ? -16.445 18.112 -2.328 1.00 45.53 407 GLU A C 1
ATOM 3061 O O . GLU A 1 407 ? -17.688 18.164 -2.402 1.00 45.53 407 GLU A O 1
ATOM 3066 N N . PRO A 1 408 ? -15.688 19.221 -2.408 1.00 45.12 408 PRO A N 1
ATOM 3067 C CA . PRO A 1 408 ? -16.266 20.541 -2.573 1.00 45.12 408 PRO A CA 1
ATOM 3068 C C . PRO A 1 408 ? -17.185 20.484 -3.781 1.00 45.12 408 PRO A C 1
ATOM 3070 O O . PRO A 1 408 ? -16.748 20.151 -4.871 1.00 45.12 408 PRO A O 1
ATOM 3073 N N . SER A 1 409 ? -18.476 20.752 -3.570 1.00 60.00 409 SER A N 1
ATOM 3074 C CA . SER A 1 409 ? -19.515 20.476 -4.556 1.00 60.00 409 SER A CA 1
ATOM 3075 C C . SER A 1 409 ? -19.215 21.212 -5.867 1.00 60.00 409 SER A C 1
ATOM 3077 O O . SER A 1 409 ? -19.606 22.369 -6.042 1.00 60.00 409 SER A O 1
ATOM 3079 N N . SER A 1 410 ? -18.550 20.542 -6.809 1.00 63.72 410 SER A N 1
ATOM 3080 C CA . SER A 1 410 ? -18.130 21.076 -8.111 1.00 63.72 410 SER A CA 1
ATOM 3081 C C . SER A 1 410 ? -19.341 21.597 -8.890 1.00 63.72 410 SER A C 1
ATOM 3083 O O . SER A 1 410 ? -19.269 22.577 -9.629 1.00 63.72 410 SER A O 1
ATOM 3085 N N . LEU A 1 411 ? -20.519 21.030 -8.611 1.00 60.44 411 LEU A N 1
ATOM 3086 C CA . LEU A 1 411 ? -21.822 21.474 -9.103 1.00 60.44 411 LEU A CA 1
ATOM 3087 C C . LEU A 1 411 ? -22.208 22.897 -8.665 1.00 60.44 411 LEU A C 1
ATOM 3089 O O . LEU A 1 411 ? -22.863 23.611 -9.426 1.00 60.44 411 LEU A O 1
ATOM 3093 N N . LEU A 1 412 ? -21.796 23.346 -7.476 1.00 64.81 412 LEU A N 1
ATOM 3094 C CA . LEU A 1 412 ? -22.046 24.709 -7.003 1.00 64.81 412 LEU A CA 1
ATOM 3095 C C . LEU A 1 412 ? -21.154 25.718 -7.745 1.00 64.81 412 LEU A C 1
ATOM 3097 O O . LEU A 1 412 ? -21.627 26.792 -8.123 1.00 64.81 412 LEU A O 1
ATOM 3101 N N . LEU A 1 413 ? -19.897 25.351 -8.024 1.00 67.50 413 LEU A N 1
ATOM 3102 C CA . LEU A 1 413 ? -18.977 26.150 -8.842 1.00 67.50 413 LEU A CA 1
ATOM 3103 C C . LEU A 1 413 ? -19.438 26.220 -10.303 1.00 67.50 413 LEU A C 1
ATOM 3105 O O . LEU A 1 413 ? -19.433 27.302 -10.891 1.00 67.50 413 LEU A O 1
ATOM 3109 N N . ILE A 1 414 ? -19.951 25.121 -10.859 1.00 73.25 414 ILE A N 1
ATOM 3110 C CA . ILE A 1 414 ? -20.537 25.091 -12.208 1.00 73.25 414 ILE A CA 1
ATOM 3111 C C . ILE A 1 414 ? -21.818 25.936 -12.271 1.00 73.25 414 ILE A C 1
ATOM 3113 O O . ILE A 1 414 ? -22.002 26.706 -13.215 1.00 73.25 414 ILE A O 1
ATOM 3117 N N . ALA A 1 415 ? -22.690 25.873 -11.260 1.00 74.19 415 ALA A N 1
ATOM 3118 C CA . ALA A 1 415 ? -23.903 26.691 -11.209 1.00 74.19 415 ALA A CA 1
ATOM 3119 C C . ALA A 1 415 ? -23.590 28.195 -11.093 1.00 74.19 415 ALA A C 1
ATOM 3121 O O . ALA A 1 415 ? -24.219 29.021 -11.765 1.00 74.19 415 ALA A O 1
ATOM 3122 N N . LEU A 1 416 ? -22.588 28.565 -10.289 1.00 76.75 416 LEU A N 1
ATOM 3123 C CA . LEU A 1 416 ? -22.114 29.946 -10.160 1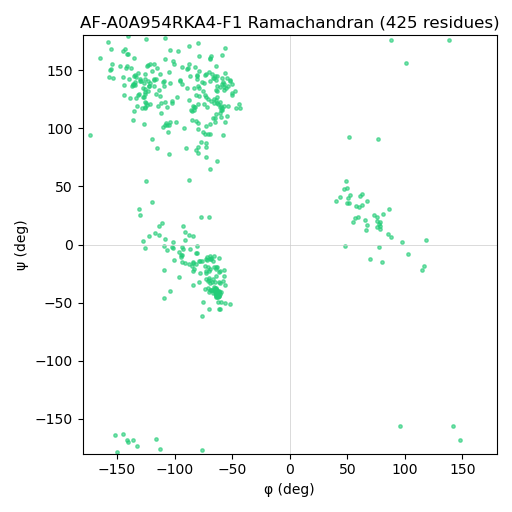.00 76.75 416 LEU A CA 1
ATOM 3124 C C . LEU A 1 416 ? -21.402 30.429 -11.434 1.00 76.75 416 LEU A C 1
ATOM 3126 O O . LEU A 1 416 ? -21.638 31.560 -11.873 1.00 76.75 416 LEU A O 1
ATOM 3130 N N . GLY A 1 417 ? -20.617 29.565 -12.082 1.00 76.88 417 GLY A N 1
ATOM 3131 C CA . GLY A 1 417 ? -19.988 29.823 -13.378 1.00 76.88 417 GLY A CA 1
ATOM 3132 C C . GLY A 1 417 ? -21.015 30.038 -14.494 1.00 76.88 417 GLY A C 1
ATOM 3133 O O . GLY A 1 417 ? -20.943 31.024 -15.232 1.00 76.88 417 GLY A O 1
ATOM 3134 N N . ALA A 1 418 ? -22.050 29.198 -14.562 1.00 77.94 418 ALA A N 1
ATOM 3135 C CA . ALA A 1 418 ? -23.139 29.327 -15.529 1.00 77.94 418 ALA A CA 1
ATOM 3136 C C . ALA A 1 418 ? -23.947 30.624 -15.329 1.00 77.94 418 ALA A C 1
ATOM 3138 O O . ALA A 1 418 ? -24.274 31.315 -16.299 1.00 77.94 418 ALA A O 1
ATOM 3139 N N . LEU A 1 419 ? -24.218 31.020 -14.081 1.00 79.38 419 LEU A N 1
ATOM 3140 C CA . LEU A 1 419 ? -24.870 32.297 -13.761 1.00 79.38 419 LEU A CA 1
ATOM 3141 C C . LEU A 1 419 ? -23.996 33.509 -14.123 1.00 79.38 419 LEU A C 1
ATOM 3143 O O . LEU A 1 419 ? -24.516 34.522 -14.608 1.00 79.38 419 LEU A O 1
ATOM 3147 N N . GLY A 1 420 ? -22.676 33.402 -13.948 1.00 76.44 420 GLY A N 1
ATOM 3148 C CA . GLY A 1 420 ? -21.700 34.398 -14.397 1.00 76.44 420 GLY A CA 1
ATOM 3149 C C . GLY A 1 420 ? -21.703 34.585 -15.918 1.00 76.44 420 GLY A C 1
ATOM 3150 O O . GLY A 1 420 ? -21.759 35.720 -16.401 1.00 76.44 420 GLY A O 1
ATOM 3151 N N . LEU A 1 421 ? -21.754 33.484 -16.673 1.00 73.56 421 LEU A N 1
ATOM 3152 C CA . LEU A 1 421 ? -21.792 33.476 -18.142 1.00 73.56 421 LEU A CA 1
ATOM 3153 C C . LEU A 1 421 ? -23.117 34.001 -18.720 1.00 73.56 421 LEU A C 1
ATOM 3155 O O . LEU A 1 421 ? -23.139 34.669 -19.757 1.00 73.56 421 LEU A O 1
ATOM 3159 N N . VAL A 1 422 ? -24.245 33.771 -18.044 1.00 77.25 422 VAL A N 1
ATOM 3160 C CA . VAL A 1 422 ? -25.542 34.344 -18.452 1.00 77.25 422 VAL A CA 1
ATOM 3161 C C . VAL A 1 422 ? -25.590 35.856 -18.196 1.00 77.25 422 VAL A C 1
ATOM 3163 O O . VAL A 1 422 ? -26.223 36.598 -18.954 1.00 77.25 422 VAL A O 1
ATOM 3166 N N . ARG A 1 423 ? -24.894 36.346 -17.163 1.00 70.62 423 ARG A N 1
ATOM 3167 C CA . ARG A 1 423 ? -24.830 37.777 -16.831 1.00 70.62 423 ARG A CA 1
ATOM 3168 C C . ARG A 1 423 ? -23.860 38.552 -17.727 1.00 70.62 423 ARG A C 1
ATOM 3170 O O . ARG A 1 423 ? -24.144 39.711 -18.029 1.00 70.62 423 ARG A O 1
ATOM 3177 N N . SER A 1 424 ? -22.773 37.930 -18.189 1.00 64.69 424 SER A N 1
ATOM 3178 C CA . SER A 1 424 ? -21.821 38.543 -19.130 1.00 64.69 424 SER A CA 1
ATOM 3179 C C . SER A 1 424 ? -22.373 38.668 -20.555 1.00 64.69 424 SER A C 1
ATOM 3181 O O . SER A 1 424 ? -21.961 39.562 -21.280 1.00 64.69 424 SER A O 1
ATOM 3183 N N . ARG A 1 425 ? -23.366 37.851 -20.934 1.00 58.75 425 ARG A N 1
ATOM 3184 C CA . ARG A 1 425 ? -24.064 37.935 -22.234 1.00 58.75 425 ARG A CA 1
ATOM 3185 C C . ARG A 1 425 ? -25.165 39.002 -22.321 1.00 58.75 425 ARG A C 1
ATOM 3187 O O . ARG A 1 425 ? -25.731 39.196 -23.393 1.00 58.75 425 ARG A O 1
ATOM 3194 N N . ARG A 1 426 ? -25.520 39.657 -21.208 1.00 58.38 426 ARG A N 1
ATOM 3195 C CA . ARG A 1 426 ? -26.590 40.679 -21.141 1.00 58.38 426 ARG A CA 1
ATOM 3196 C C . ARG A 1 426 ? -26.084 42.120 -20.962 1.00 58.38 426 ARG A C 1
ATOM 3198 O O . ARG A 1 426 ? -26.907 43.017 -20.789 1.00 58.38 426 ARG A O 1
ATOM 3205 N N . ARG A 1 427 ? -24.771 42.343 -20.983 1.00 49.31 427 ARG A N 1
ATOM 3206 C CA . ARG A 1 427 ? -24.138 43.666 -21.106 1.00 49.31 427 ARG A CA 1
ATOM 3207 C C . ARG A 1 427 ? -23.505 43.771 -22.480 1.00 49.31 427 ARG A C 1
ATOM 3209 O O . ARG A 1 427 ? -23.504 44.902 -23.005 1.00 49.31 427 ARG A O 1
#

Radius of gyration: 27.13 Å; Cα contacts (8 Å, |Δi|>4): 963; chains: 1; bounding box: 64×98×72 Å

Nearest PDB structures (foldseek):
  7nwq-assembly1_AAA  TM=7.255E-01  e=7.873E-09  Caldicellulosiruptor acetigenus I77R1B
  7nwo-assembly1_AAA  TM=7.152E-01  e=5.157E-08  Caldicellulosiruptor acetigenus I77R1B
  4jpq-assembly2_B  TM=6.180E-01  e=1.174E-07  Bacteroides uniformis ATCC 8492
  3c76-assembly1_X  TM=2.321E-01  e=5.932E+00  Rhodnius prolixus
  2ofr-assembly1_X  TM=1.457E-01  e=5.932E+00  Rhodnius prolixus

Solvent-accessible surface area (backbone atoms only — not comparable to full-atom values): 23023 Å² total; per-residue (Å²): 137,86,82,82,82,81,83,78,83,78,78,80,74,81,78,83,72,87,72,94,53,59,80,42,75,44,70,33,30,21,39,77,33,81,70,72,59,69,22,62,88,54,86,47,34,63,33,82,49,56,73,52,71,76,26,22,37,51,85,55,62,94,84,42,61,49,90,36,58,59,32,42,34,43,35,28,43,88,62,29,41,37,36,41,39,35,25,60,48,45,80,61,42,83,46,60,26,26,84,83,42,78,37,77,32,86,31,47,52,59,22,44,54,88,55,89,62,44,46,21,31,29,46,35,38,39,44,18,71,53,78,74,72,70,72,76,46,82,55,40,53,34,38,39,40,34,39,36,51,20,40,41,68,21,33,36,45,85,45,24,26,25,26,13,24,42,37,48,44,23,24,62,70,30,69,74,66,88,71,24,51,44,58,72,80,56,100,64,46,87,29,76,41,33,35,15,25,31,25,42,79,82,11,37,29,34,20,34,39,40,34,22,76,64,35,57,34,80,42,81,71,51,50,50,56,55,62,84,53,72,69,43,54,24,44,31,36,42,31,37,41,46,44,50,92,89,56,69,30,39,21,51,42,50,51,95,79,56,48,85,73,49,58,48,46,13,34,36,35,30,34,70,60,70,30,56,13,31,44,58,84,57,20,58,70,67,80,86,54,76,53,59,66,21,56,40,47,46,28,50,38,41,76,68,64,51,76,58,67,77,51,31,70,73,70,81,83,59,40,42,72,66,19,54,49,37,38,40,49,65,62,70,41,32,36,58,54,29,35,80,70,81,23,36,17,48,74,65,27,55,54,49,18,61,68,64,60,44,66,72,65,83,60,86,64,74,28,40,38,52,35,36,15,52,66,44,82,23,44,18,46,77,63,19,55,53,43,18,60,70,68,58,28,68,73,67,51,64,52,74,75,82,67,74,76,75,70,77,60,60,66,58,56,50,53,52,49,52,54,50,55,59,54,65,76,73,112

Foldseek 3Di:
DDDDDDDDPPPPDPPPDDDLFDFAEAEAEAADDAADQAADDDPLQCPPFDKADFWAFFPDDRPHTDPFGWIKTWYDYFWWIKMKIWTQDAPFAQFQFPPQDKDAQQLDQKHGDDDDQAGFKKKKKWKFLQPVVDDLAADDWTKIKMKGDHAAKWKQAPRITGSMMIHIETDDRHLDDHPQCQSVPDSPHLRVKMKMWHHHNRIIIIMIIGTLCSQPGVDPSRNRSGDDDQFRKMFIKMWMRHNDPPDTITISRDDPVSDRSGDDGHMYTYHHRYDHSDPDLQVLVSPNDNDQVSLLVLLVCQVVQDQDVSQVSVPPSGSHVVSSCCSACPVLVAALQQLPSPQAREVVLVVQLVVVVQEVPPDAQCDTSNNQVSVSRRGHYPVSVVNRVVRPRYPPDGRDDPPPPPDPPVVVVVVVVVVVVVVVVVD

Sequence (427 aa):
MKKKFAGLALATAVLVTGNAYGQKSYTVKRISSPPVADGVMSPGEWDGVENSSEFAMLRQDEGDVDAHEYRFRMAWDDEAMYMLLTSSYAGWVSGQGSDLEELPCEGTLICGGTNFGGSPDSLNFYFDPDPDDEDNVDPPDGYQIAVGINEGVASYKDEAVTNTFVFMEAHVDTGFGNNGTWGQGDDAGHTAWSFVSTADTNGLVAEFYFPWATWDAFDEQLDFTHAPVDGDNWWFNLGIITSDPGNFLPIWNWNSSQSFVTRPDGELVFSTETVGGGGLTGDVNLDGAIDAADIDALAAAIRGGTSDSVYDLNGDSAVTDADREELVNNILNTYIGDSNLDKQFDSGDFVAVFSAGQYEDGIAGNSGWGQGDWNGDGDFDSGDFVAAFSAGGYEAGPRAAVAAVPEPSSLLLIALGALGLVRSRRR